Protein AF-A0A947CRI4-F1 (afdb_monomer)

Nearest PDB structures (foldseek):
  4pj6-assembly1_A  TM=7.423E-01  e=8.608E-12  Homo sapiens
  8sw1-assembly1_A  TM=7.534E-01  e=6.026E-11  Homo sapiens
  7p7p-assembly2_B  TM=7.408E-01  e=7.132E-08  Homo sapiens
  4kxb-assembly1_A  TM=7.357E-01  e=2.688E-07  Homo sapiens
  7sh0-assembly2_B  TM=7.178E-01  e=3.335E-05  Homo sapiens

Solvent-accessible surface area (backbone atoms only — not comparable to full-atom values): 20827 Å² total; per-residue (Å²): 90,72,62,42,61,78,76,42,89,82,44,42,33,36,35,50,45,79,48,66,61,81,65,36,18,36,41,39,38,36,55,41,67,60,59,55,51,66,54,80,92,70,92,75,88,68,65,53,42,44,62,37,24,32,28,34,25,42,102,90,44,77,79,43,73,52,73,48,73,30,66,55,60,58,37,75,46,81,42,88,35,58,64,71,25,46,33,60,41,35,82,45,56,50,87,58,32,51,35,68,50,40,55,70,51,46,62,70,87,80,43,52,74,57,29,48,43,44,49,46,53,12,29,49,49,38,40,55,39,51,64,54,50,72,41,31,54,49,49,47,33,53,33,56,68,44,87,50,59,69,43,26,46,57,38,49,54,55,49,51,56,49,51,75,60,38,59,71,71,59,31,53,52,47,40,64,62,44,39,50,66,44,37,54,53,25,63,75,55,58,63,54,69,74,72,89,85,52,61,66,64,39,52,49,46,27,51,42,36,27,43,26,20,62,78,66,58,36,58,74,56,41,56,51,15,42,53,47,27,52,33,38,73,72,73,51,70,73,78,33,70,56,26,43,50,27,14,29,38,43,34,20,39,73,47,54,51,72,61,53,50,50,51,60,56,56,55,54,86,60,78,55,63,68,58,49,50,54,48,50,52,22,63,31,36,31,31,39,38,70,32,37,37,51,52,52,54,49,21,67,73,37,83,75,29,55,79,49,37,54,60,33,45,52,42,19,21,48,32,56,48,7,14,67,26,38,52,53,49,40,62,79,41,58,83,57,49,67,69,56,46,56,69,67,55,41,51,55,34,36,42,70,14,42,73,46,74,68,50,49,59,46,44,51,72,67,52,65,76,77,77,90,63,57,76,61,55,48,53,45,55,37,54,24,50,46,51,34,59,59,70,73,111

Structure (mmCIF, N/CA/C/O backbone):
data_AF-A0A947CRI4-F1
#
_entry.id   AF-A0A947CRI4-F1
#
loop_
_atom_site.group_PDB
_atom_site.id
_atom_site.type_symbol
_atom_site.label_atom_id
_atom_site.label_alt_id
_atom_site.label_comp_id
_atom_site.label_asym_id
_atom_site.label_entity_id
_atom_site.label_seq_id
_atom_site.pdbx_PDB_ins_code
_atom_site.Cartn_x
_atom_site.Cartn_y
_atom_site.Cartn_z
_atom_site.occupancy
_atom_site.B_iso_or_equiv
_atom_site.auth_seq_id
_atom_site.auth_comp_id
_atom_site.auth_asym_id
_atom_site.auth_atom_id
_atom_site.pdbx_PDB_model_num
ATOM 1 N N . THR A 1 1 ? -6.732 14.236 25.607 1.00 59.28 1 THR A N 1
ATOM 2 C CA . THR A 1 1 ? -6.326 15.402 24.788 1.00 59.28 1 THR A CA 1
ATOM 3 C C . THR A 1 1 ? -5.413 14.933 23.663 1.00 59.28 1 THR A C 1
ATOM 5 O O . THR A 1 1 ? -4.901 13.814 23.749 1.00 59.28 1 THR A O 1
ATOM 8 N N . MET A 1 2 ? -5.189 15.756 22.626 1.00 71.88 2 MET A N 1
ATOM 9 C CA . MET A 1 2 ? -4.238 15.458 21.531 1.00 71.88 2 MET A CA 1
ATOM 10 C C . MET A 1 2 ? -2.845 15.042 22.038 1.00 71.88 2 MET A C 1
ATOM 12 O O . MET A 1 2 ? -2.174 14.253 21.384 1.00 71.88 2 MET A O 1
ATOM 16 N N . SER A 1 3 ? -2.461 15.473 23.245 1.00 76.69 3 SER A N 1
ATOM 17 C CA . SER A 1 3 ? -1.213 15.100 23.921 1.00 76.69 3 SER A CA 1
ATOM 18 C C . SER A 1 3 ? -0.974 13.588 23.999 1.00 76.69 3 SER A C 1
ATOM 20 O O . SER A 1 3 ? 0.164 13.144 23.910 1.00 76.69 3 SER A O 1
ATOM 22 N N . SER A 1 4 ? -2.033 12.778 24.135 1.00 81.31 4 SER A N 1
ATOM 23 C CA . SER A 1 4 ? -1.888 11.313 24.176 1.00 81.31 4 SER A CA 1
ATOM 24 C C . SER A 1 4 ? -1.439 10.714 22.835 1.00 81.31 4 SER A C 1
ATOM 26 O O . SER A 1 4 ? -0.818 9.658 22.838 1.00 81.31 4 SER A O 1
ATOM 28 N N . TYR A 1 5 ? -1.696 11.387 21.710 1.00 82.81 5 TYR A N 1
ATOM 29 C CA . TYR A 1 5 ? -1.234 10.967 20.384 1.00 82.81 5 TYR A CA 1
ATOM 30 C C . TYR A 1 5 ? 0.155 11.513 20.050 1.00 82.81 5 TYR A C 1
ATOM 32 O O . TYR A 1 5 ? 0.936 10.820 19.412 1.00 82.81 5 TYR A O 1
ATOM 40 N N . SER A 1 6 ? 0.476 12.738 20.477 1.00 83.50 6 SER A N 1
ATOM 41 C CA . SER A 1 6 ? 1.769 13.359 20.164 1.00 83.50 6 SER A CA 1
ATOM 42 C C . SER A 1 6 ? 2.919 12.840 21.027 1.00 83.50 6 SER A C 1
ATOM 44 O O . SER A 1 6 ? 4.061 12.848 20.585 1.00 83.50 6 SER A O 1
ATOM 46 N N . ASN A 1 7 ? 2.633 12.402 22.258 1.00 86.25 7 ASN A N 1
ATOM 47 C CA . ASN A 1 7 ? 3.670 12.078 23.245 1.00 86.25 7 ASN A CA 1
ATOM 48 C C . ASN A 1 7 ? 3.917 10.569 23.394 1.00 86.25 7 ASN A C 1
ATOM 50 O O . ASN A 1 7 ? 4.693 10.154 24.252 1.00 86.25 7 ASN A O 1
ATOM 54 N N . GLN A 1 8 ? 3.233 9.737 22.607 1.00 87.94 8 GLN A N 1
ATOM 55 C CA . GLN A 1 8 ? 3.342 8.282 22.659 1.00 87.94 8 GLN A CA 1
ATOM 56 C C . GLN A 1 8 ? 3.513 7.742 21.242 1.00 87.94 8 GLN A C 1
ATOM 58 O O . GLN A 1 8 ? 2.808 8.162 20.330 1.00 87.94 8 GLN A O 1
ATOM 63 N N . SER A 1 9 ? 4.422 6.788 21.055 1.00 86.69 9 SER A N 1
ATOM 64 C CA . SER A 1 9 ? 4.590 6.121 19.766 1.00 86.69 9 SER A CA 1
ATOM 65 C C . SER A 1 9 ? 3.500 5.074 19.517 1.00 86.69 9 SER A C 1
ATOM 67 O O . SER A 1 9 ? 3.015 4.414 20.440 1.00 86.69 9 SER A O 1
ATOM 69 N N . GLY A 1 10 ? 3.154 4.881 18.244 1.00 89.06 10 GLY A N 1
ATOM 70 C CA . GLY A 1 10 ? 2.182 3.881 17.801 1.00 89.06 10 GLY A CA 1
ATOM 71 C C . GLY A 1 10 ? 0.734 4.375 17.814 1.00 89.06 10 GLY A C 1
ATOM 72 O O . GLY A 1 10 ? 0.463 5.572 17.847 1.00 89.06 10 GLY A O 1
ATOM 73 N N . PHE A 1 11 ? -0.198 3.426 17.748 1.00 93.19 11 PHE A N 1
ATOM 74 C CA . PHE A 1 11 ? -1.637 3.679 17.675 1.00 93.19 11 PHE A CA 1
ATOM 75 C C . PHE A 1 11 ? -2.428 2.576 18.403 1.00 93.19 11 PHE A C 1
ATOM 77 O O . PHE A 1 11 ? -1.907 1.467 18.596 1.00 93.19 11 PHE A O 1
ATOM 84 N N . PRO A 1 12 ? -3.671 2.857 18.835 1.00 95.94 12 PRO A N 1
ATOM 85 C CA . PRO A 1 12 ? -4.494 1.877 19.524 1.00 95.94 12 PRO A CA 1
ATOM 86 C C . PRO A 1 12 ? -5.146 0.875 18.563 1.00 95.94 12 PRO A C 1
ATOM 88 O O . PRO A 1 12 ? -5.549 1.200 17.444 1.00 95.94 12 PRO A O 1
ATOM 91 N N . VAL A 1 13 ? -5.329 -0.341 19.068 1.00 96.44 13 VAL A N 1
ATOM 92 C CA . VAL A 1 13 ? -6.256 -1.341 18.542 1.00 96.44 13 VAL A CA 1
ATOM 93 C C . VAL A 1 13 ? -7.505 -1.350 19.411 1.00 96.44 13 VAL A C 1
ATOM 95 O O . VAL A 1 13 ? -7.404 -1.512 20.629 1.00 96.44 13 VAL A O 1
ATOM 98 N N . LEU A 1 14 ? -8.669 -1.192 18.789 1.00 97.62 14 LEU A N 1
ATOM 99 C CA . LEU A 1 14 ? -9.977 -1.158 19.427 1.00 97.62 14 LEU A CA 1
ATOM 100 C C . LEU A 1 14 ? -10.712 -2.484 19.237 1.00 97.62 14 LEU A C 1
ATOM 102 O O . LEU A 1 14 ? -10.785 -3.033 18.140 1.00 97.62 14 LEU A O 1
ATOM 106 N N . ARG A 1 15 ? -11.345 -2.960 20.303 1.00 97.25 15 ARG A N 1
ATOM 107 C CA . ARG A 1 15 ? -12.289 -4.079 20.266 1.00 97.25 15 ARG A CA 1
ATOM 108 C C . ARG A 1 15 ? -13.621 -3.599 20.814 1.00 97.25 15 ARG A C 1
ATOM 110 O O . ARG A 1 15 ? -13.637 -3.034 21.901 1.00 97.25 15 ARG A O 1
ATOM 117 N N . ALA A 1 16 ? -14.714 -3.854 20.101 1.00 96.88 16 ALA A N 1
ATOM 118 C CA . ALA A 1 16 ? -16.069 -3.707 20.625 1.00 96.88 16 ALA A CA 1
ATOM 119 C C . ALA A 1 16 ? -16.673 -5.088 20.888 1.00 96.88 16 ALA A C 1
ATOM 121 O O . ALA A 1 16 ? -16.484 -6.007 20.095 1.00 96.88 16 ALA A O 1
ATOM 122 N N . GLN A 1 17 ? -17.388 -5.230 21.999 1.00 95.81 17 GLN A N 1
ATOM 123 C CA . GLN A 1 17 ? -18.115 -6.445 22.361 1.00 95.81 17 GLN A CA 1
ATOM 124 C C . GLN A 1 17 ? -19.516 -6.082 22.831 1.00 95.81 17 GLN A C 1
ATOM 126 O O . GLN A 1 17 ? -19.684 -5.111 23.566 1.00 95.81 17 GLN A O 1
ATOM 131 N N . VAL A 1 18 ? -20.506 -6.885 22.446 1.00 94.31 18 VAL A N 1
ATOM 132 C CA . VAL A 1 18 ? -21.896 -6.723 22.882 1.00 94.31 18 VAL A CA 1
ATOM 133 C C . VAL A 1 18 ? -22.216 -7.749 23.959 1.00 94.31 18 VAL A C 1
ATOM 135 O O . VAL A 1 18 ? -21.915 -8.933 23.819 1.00 94.31 18 VAL A O 1
ATOM 138 N N . ARG A 1 19 ? -22.880 -7.308 25.026 1.00 95.06 19 ARG A N 1
ATOM 139 C CA . ARG A 1 19 ? -23.563 -8.180 25.986 1.00 95.06 19 ARG A CA 1
ATOM 140 C C . ARG A 1 19 ? -25.029 -7.796 26.044 1.00 95.06 19 ARG A C 1
ATOM 142 O O . ARG A 1 19 ? -25.341 -6.624 26.220 1.00 95.06 19 ARG A O 1
ATOM 149 N N . CYS A 1 20 ? -25.920 -8.773 25.925 1.00 93.69 20 CYS A N 1
ATOM 150 C CA . CYS A 1 20 ? -27.358 -8.528 25.927 1.00 93.69 20 CYS A CA 1
ATOM 151 C C . CYS A 1 20 ? -28.040 -9.183 27.123 1.00 93.69 20 CYS A C 1
ATOM 153 O O . CYS A 1 20 ? -27.742 -10.323 27.477 1.00 93.69 20 CYS A O 1
ATOM 155 N N . GLN A 1 21 ? -28.987 -8.462 27.715 1.00 92.12 21 GLN A N 1
ATOM 156 C CA . GLN A 1 21 ? -29.910 -8.960 28.730 1.00 92.12 21 GLN A CA 1
ATOM 157 C C . GLN A 1 21 ? -31.331 -8.583 28.300 1.00 92.12 21 GLN A C 1
ATOM 159 O O . GLN A 1 21 ? -31.760 -7.435 28.430 1.00 92.12 21 GLN A O 1
ATOM 164 N N . GLY A 1 22 ? -32.054 -9.542 27.717 1.00 88.06 22 GLY A N 1
ATOM 165 C CA . GLY A 1 22 ? -33.332 -9.266 27.056 1.00 88.06 22 GLY A CA 1
ATOM 166 C C . GLY A 1 22 ? -33.159 -8.277 25.897 1.00 88.06 22 GLY A C 1
ATOM 167 O O . GLY A 1 22 ? -32.285 -8.455 25.054 1.00 88.06 22 GLY A O 1
ATOM 168 N N . ASN A 1 23 ? -33.968 -7.212 25.872 1.00 86.25 23 ASN A N 1
ATOM 169 C CA . ASN A 1 23 ? -33.924 -6.173 24.832 1.00 86.25 23 ASN A CA 1
ATOM 170 C C . ASN A 1 23 ? -32.996 -4.985 25.173 1.00 86.25 23 ASN A C 1
ATOM 172 O O . ASN A 1 23 ? -33.175 -3.882 24.656 1.00 86.25 23 ASN A O 1
ATOM 176 N N . ARG A 1 24 ? -32.048 -5.175 26.097 1.00 90.44 24 ARG A N 1
ATOM 177 C CA . ARG A 1 24 ? -31.042 -4.171 26.467 1.00 90.44 24 ARG A CA 1
ATOM 178 C C . ARG A 1 24 ? -29.655 -4.712 26.168 1.00 90.44 24 ARG A C 1
ATOM 180 O O . ARG A 1 24 ? -29.303 -5.798 26.631 1.00 90.44 24 ARG A O 1
ATOM 187 N N . GLY A 1 25 ? -28.884 -3.941 25.416 1.00 93.44 25 GLY A N 1
ATOM 188 C CA . GLY A 1 25 ? -27.506 -4.237 25.072 1.00 93.44 25 GLY A CA 1
ATOM 189 C C . GLY A 1 25 ? -26.557 -3.327 25.836 1.00 93.44 25 GLY A C 1
ATOM 190 O O . GLY A 1 25 ? -26.863 -2.173 26.136 1.00 93.44 25 GLY A O 1
ATOM 191 N N . GLN A 1 26 ? -25.375 -3.840 26.130 1.00 96.38 26 GLN A N 1
ATOM 192 C CA . GLN A 1 26 ? -24.231 -3.059 26.561 1.00 96.38 26 GLN A CA 1
ATOM 193 C C . GLN A 1 26 ? -23.097 -3.330 25.585 1.00 96.38 26 GLN A C 1
ATOM 195 O O . GLN A 1 26 ? -22.687 -4.479 25.411 1.00 96.38 26 GLN A O 1
ATOM 200 N N . ILE A 1 27 ? -22.600 -2.274 24.951 1.00 96.88 27 ILE A N 1
ATOM 201 C CA . ILE A 1 27 ? -21.396 -2.343 24.134 1.00 96.88 27 ILE A CA 1
ATOM 202 C C . ILE A 1 27 ? -20.228 -1.921 25.016 1.00 96.88 27 ILE A C 1
ATOM 204 O O . ILE A 1 27 ? -20.222 -0.811 25.546 1.00 96.88 27 ILE A O 1
ATOM 208 N N . THR A 1 28 ? -19.233 -2.788 25.161 1.00 98.00 28 THR A N 1
ATOM 209 C CA . THR A 1 28 ? -17.956 -2.459 25.796 1.00 98.00 28 THR A CA 1
ATOM 210 C C . THR A 1 28 ? -16.899 -2.303 24.717 1.00 98.00 28 THR A C 1
ATOM 212 O O . THR A 1 28 ? -16.651 -3.227 23.943 1.00 98.00 28 THR A O 1
ATOM 215 N N . VAL A 1 29 ? -16.264 -1.135 24.679 1.00 97.94 29 VAL A N 1
ATOM 216 C CA . VAL A 1 29 ? -15.092 -0.865 23.851 1.00 97.94 29 VAL A CA 1
ATOM 217 C C . VAL A 1 29 ? -13.851 -0.970 24.721 1.00 97.94 29 VAL A C 1
ATOM 219 O O . VAL A 1 29 ? -13.801 -0.380 25.798 1.00 97.94 29 VAL A O 1
ATOM 222 N N . SER A 1 30 ? -12.834 -1.681 24.248 1.00 97.69 30 SER A N 1
ATOM 223 C CA . SER A 1 30 ? -11.520 -1.755 24.885 1.00 97.69 30 SER A CA 1
ATOM 224 C C . SER A 1 30 ? -10.406 -1.355 23.929 1.00 97.69 30 SER A C 1
ATOM 226 O O . SER A 1 30 ? -10.524 -1.603 22.729 1.00 97.69 30 SER A O 1
ATOM 228 N N . GLN A 1 31 ? -9.312 -0.814 24.464 1.00 96.81 31 GLN A N 1
ATOM 229 C CA . GLN A 1 31 ? -8.102 -0.497 23.707 1.00 96.81 31 GLN A CA 1
ATOM 230 C C . GLN A 1 31 ? -6.871 -1.255 24.204 1.00 96.81 31 GLN A C 1
ATOM 232 O O . GLN A 1 31 ? -6.727 -1.566 25.389 1.00 96.81 31 GLN A O 1
ATOM 237 N N . ARG A 1 32 ? -5.935 -1.471 23.284 1.00 95.31 32 ARG A N 1
ATOM 238 C CA . ARG A 1 32 ? -4.556 -1.884 23.566 1.00 95.31 32 ARG A CA 1
ATOM 239 C C . ARG A 1 32 ? -3.607 -1.247 22.544 1.00 95.31 32 ARG A C 1
ATOM 241 O O . ARG A 1 32 ? -4.059 -0.915 21.453 1.00 95.31 32 ARG A O 1
ATOM 248 N N . PRO A 1 33 ? -2.304 -1.124 22.824 1.00 94.25 33 PRO A N 1
ATOM 249 C CA . PRO A 1 33 ? -1.334 -0.736 21.805 1.00 94.25 33 PRO A CA 1
ATOM 250 C C . PRO A 1 33 ? -1.254 -1.780 20.683 1.00 94.25 33 PRO A C 1
ATOM 252 O O . PRO A 1 33 ? -1.255 -2.992 20.942 1.00 94.25 33 PRO A O 1
ATOM 255 N N . TYR A 1 34 ? -1.174 -1.304 19.441 1.00 92.44 34 TYR A N 1
ATOM 256 C CA . TYR A 1 34 ? -0.809 -2.118 18.284 1.00 92.44 34 TYR A CA 1
ATOM 257 C C . TYR A 1 34 ? 0.637 -2.610 18.409 1.00 92.44 34 TYR A C 1
ATOM 259 O O . TYR A 1 34 ? 1.509 -1.889 18.908 1.00 92.44 34 TYR A O 1
ATOM 267 N N . ARG A 1 35 ? 0.904 -3.847 17.976 1.00 89.19 35 ARG A N 1
ATOM 268 C CA . ARG A 1 35 ? 2.244 -4.439 18.031 1.00 89.19 35 A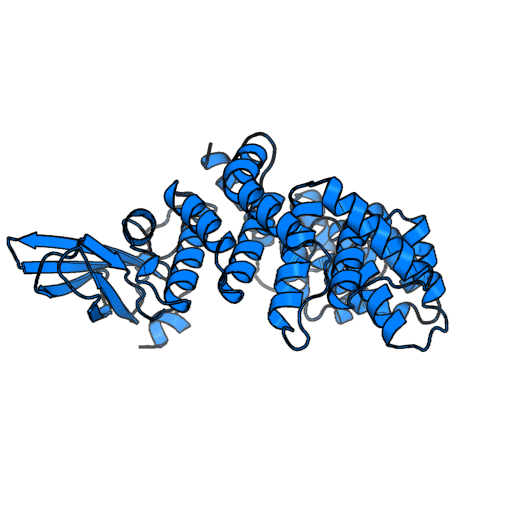RG A CA 1
ATOM 269 C C . ARG A 1 35 ? 2.541 -5.310 16.818 1.00 89.19 35 ARG A C 1
ATOM 271 O O . ARG A 1 35 ? 2.030 -6.422 16.723 1.00 89.19 35 ARG A O 1
ATOM 278 N N . TRP A 1 36 ? 3.479 -4.878 15.976 1.00 86.00 36 TRP A N 1
ATOM 279 C CA . TRP A 1 36 ? 4.051 -5.741 14.939 1.00 86.00 36 TRP A CA 1
ATOM 280 C C . TRP A 1 36 ? 4.545 -7.066 15.536 1.00 86.00 36 TRP A C 1
ATOM 282 O O . TRP A 1 36 ? 5.226 -7.065 16.565 1.00 86.00 36 TRP A O 1
ATOM 292 N N . ALA A 1 37 ? 4.294 -8.197 14.867 1.00 83.06 37 ALA A N 1
ATOM 293 C CA . ALA A 1 37 ? 4.656 -9.518 15.415 1.00 83.06 37 ALA A CA 1
ATOM 294 C C . ALA A 1 37 ? 6.166 -9.741 15.603 1.00 83.06 37 ALA A C 1
ATOM 296 O O . ALA A 1 37 ? 6.596 -10.710 16.231 1.00 83.06 37 ALA A O 1
ATOM 297 N N . VAL A 1 38 ? 6.965 -8.872 14.990 1.00 76.62 38 VAL A N 1
ATOM 298 C CA . VAL A 1 38 ? 8.429 -8.886 14.980 1.00 76.62 38 VAL A CA 1
ATOM 299 C C . VAL A 1 38 ? 8.998 -8.276 16.260 1.00 76.62 38 VAL A C 1
ATOM 301 O O . VAL A 1 38 ? 10.165 -8.487 16.583 1.00 76.62 38 VAL A O 1
ATOM 304 N N . MET A 1 39 ? 8.178 -7.509 16.983 1.00 78.19 39 MET A N 1
ATOM 305 C CA . MET A 1 39 ? 8.553 -6.902 18.248 1.00 78.19 39 MET A CA 1
ATOM 306 C C . MET A 1 39 ? 8.386 -7.906 19.394 1.00 78.19 39 MET A C 1
ATOM 308 O O . MET A 1 39 ? 7.436 -8.693 19.397 1.00 78.19 39 MET A O 1
ATOM 312 N N . PRO A 1 40 ? 9.276 -7.875 20.401 1.00 76.56 40 PRO A N 1
ATOM 313 C CA . PRO A 1 40 ? 9.116 -8.696 21.591 1.00 76.56 40 PRO A CA 1
ATOM 314 C C . PRO A 1 40 ? 7.817 -8.336 22.317 1.00 76.56 40 PRO A C 1
ATOM 316 O O . PRO A 1 40 ? 7.443 -7.162 22.410 1.00 76.56 40 PRO A O 1
ATOM 319 N N . ALA A 1 41 ? 7.156 -9.351 22.874 1.00 74.75 41 ALA A N 1
ATOM 320 C CA . ALA A 1 41 ? 6.035 -9.138 23.773 1.00 74.75 41 ALA A CA 1
ATOM 321 C C . ALA A 1 41 ? 6.521 -8.321 24.977 1.00 74.75 41 ALA A C 1
ATOM 323 O O . ALA A 1 41 ? 7.461 -8.706 25.671 1.00 74.75 41 ALA A O 1
ATOM 324 N N . ARG A 1 42 ? 5.902 -7.163 25.190 1.00 76.25 42 ARG A N 1
ATOM 325 C CA . ARG A 1 42 ? 6.136 -6.309 26.352 1.00 76.25 42 ARG A CA 1
ATOM 326 C C . ARG A 1 42 ? 4.790 -5.872 26.892 1.00 76.25 42 ARG A C 1
ATOM 328 O O . ARG A 1 42 ? 3.892 -5.529 26.114 1.00 76.25 42 ARG A O 1
ATOM 335 N N . GLU A 1 43 ? 4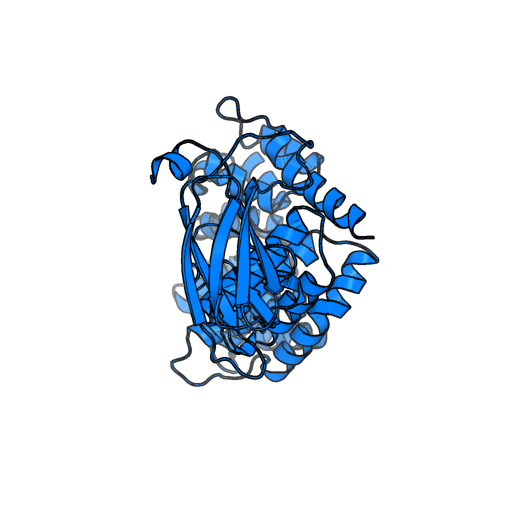.654 -5.859 28.205 1.00 76.94 43 GLU A N 1
ATOM 336 C CA . GLU A 1 43 ? 3.553 -5.141 28.834 1.00 76.94 43 GLU A CA 1
ATOM 337 C C . GLU A 1 43 ? 3.697 -3.647 28.526 1.00 76.94 43 GLU A C 1
ATOM 339 O O . GLU A 1 43 ? 4.800 -3.131 28.327 1.00 76.94 43 GLU A O 1
ATOM 344 N N . SER A 1 44 ? 2.569 -2.969 28.347 1.00 83.00 44 SER A N 1
ATOM 345 C CA . SER A 1 44 ? 2.553 -1.532 28.101 1.00 83.00 44 SER A CA 1
ATOM 346 C C . SER A 1 44 ? 1.335 -0.907 28.747 1.00 83.00 44 SER A C 1
ATOM 348 O O . SER A 1 44 ? 0.201 -1.381 28.606 1.00 83.00 44 SER A O 1
ATOM 350 N N . GLU A 1 45 ? 1.609 0.197 29.427 1.00 87.12 45 GLU A N 1
ATOM 351 C CA . GLU A 1 45 ? 0.621 1.098 30.004 1.00 87.12 45 GLU A CA 1
ATOM 352 C C . GLU A 1 45 ? 0.167 2.179 29.016 1.00 87.12 45 GLU A C 1
ATOM 354 O O . GLU A 1 45 ? -0.611 3.057 29.385 1.00 87.12 45 GLU A O 1
ATOM 359 N N . GLN A 1 46 ? 0.618 2.115 27.754 1.00 91.50 46 GLN A N 1
ATOM 360 C CA . GLN A 1 46 ? 0.167 3.036 26.715 1.00 91.50 46 GLN A CA 1
ATOM 361 C C . GLN A 1 46 ? -1.346 2.947 26.559 1.00 91.50 46 GLN A C 1
ATOM 363 O O . GLN A 1 46 ? -1.920 1.884 26.297 1.00 91.50 46 GLN A O 1
ATOM 368 N N . ARG A 1 47 ? -1.969 4.109 26.705 1.00 93.44 47 ARG A N 1
ATOM 369 C CA . ARG A 1 47 ? -3.396 4.324 26.530 1.00 93.44 47 ARG A CA 1
ATOM 370 C C . ARG A 1 47 ? -3.588 5.639 25.805 1.00 93.44 47 ARG A C 1
ATOM 372 O O . ARG A 1 47 ? -2.941 6.639 26.121 1.00 93.44 47 ARG A O 1
ATOM 379 N N . TRP A 1 48 ? -4.466 5.623 24.819 1.00 94.75 48 TRP A N 1
ATOM 380 C CA . TRP A 1 48 ? -4.843 6.809 24.080 1.00 94.75 48 TRP A CA 1
ATOM 381 C C . TRP A 1 48 ? -6.126 7.351 24.656 1.00 94.75 48 TRP A C 1
ATOM 383 O O . TRP A 1 48 ? -6.980 6.626 25.159 1.00 94.75 48 TRP A O 1
ATOM 393 N N . THR A 1 49 ? -6.232 8.662 24.602 1.00 94.44 49 THR A N 1
ATOM 394 C CA . THR A 1 49 ? -7.374 9.388 25.109 1.00 94.44 49 THR A CA 1
ATOM 395 C C . THR A 1 49 ? -8.060 9.845 23.804 1.00 94.44 49 THR A C 1
ATOM 397 O O . THR A 1 49 ? -7.591 10.808 23.188 1.00 94.44 49 THR A O 1
ATOM 400 N N . LEU A 1 50 ? -9.131 9.161 23.362 1.00 93.69 50 LEU A N 1
ATOM 401 C CA . LEU A 1 50 ? -9.776 9.398 22.058 1.00 93.69 50 LEU A CA 1
ATOM 402 C C . LEU A 1 50 ? -11.319 9.341 22.065 1.00 93.69 50 LEU A C 1
ATOM 404 O O . LEU A 1 50 ? -11.898 8.590 22.852 1.00 93.69 50 LEU A O 1
ATOM 408 N N . PRO A 1 51 ? -11.997 10.082 21.164 1.00 94.62 51 PRO A N 1
ATOM 409 C CA . PRO A 1 51 ? -13.401 9.829 20.865 1.00 94.62 51 PRO A CA 1
ATOM 410 C C . PRO A 1 51 ? -13.532 8.517 20.080 1.00 94.62 51 PRO A C 1
ATOM 412 O O . PRO A 1 51 ? -12.837 8.305 19.086 1.00 94.62 51 PRO A O 1
ATOM 415 N N . VAL A 1 52 ? -14.428 7.639 20.521 1.00 95.88 52 VAL A N 1
ATOM 416 C CA . VAL A 1 52 ? -14.760 6.395 19.822 1.00 95.88 52 VAL A CA 1
ATOM 417 C C . VAL A 1 52 ? -16.234 6.406 19.475 1.00 95.88 52 VAL A C 1
ATOM 419 O O . VAL A 1 52 ? -17.070 6.500 20.371 1.00 95.88 52 VAL A O 1
ATOM 422 N N . CYS A 1 53 ? -16.546 6.264 18.192 1.00 97.38 53 CYS A N 1
ATOM 423 C CA . CYS A 1 53 ? -17.904 6.058 17.718 1.00 97.38 53 CYS A CA 1
ATOM 424 C C . CYS A 1 53 ? -18.075 4.607 17.270 1.00 97.38 53 CYS A C 1
ATOM 426 O O . CYS A 1 53 ? -17.302 4.102 16.458 1.00 97.38 53 CYS A O 1
ATOM 428 N N . VAL A 1 54 ? -19.088 3.929 17.804 1.00 97.00 54 VAL A N 1
ATOM 429 C CA . VAL A 1 54 ? -19.417 2.545 17.470 1.00 97.00 54 VAL A CA 1
ATOM 430 C C . VAL A 1 54 ? -20.645 2.534 16.575 1.00 97.00 54 VAL A C 1
ATOM 432 O O . VAL A 1 54 ? -21.696 3.024 16.981 1.00 97.00 54 VAL A O 1
ATOM 435 N N . ALA A 1 55 ? -20.517 1.962 15.380 1.00 96.25 55 ALA A N 1
ATOM 436 C CA . ALA A 1 55 ? -21.643 1.648 14.511 1.00 96.25 55 ALA A CA 1
ATOM 437 C C . ALA A 1 55 ? -22.158 0.255 14.870 1.00 96.25 55 ALA A C 1
ATOM 439 O O . ALA A 1 55 ? -21.361 -0.635 15.174 1.00 96.25 55 ALA A O 1
ATOM 440 N N . PHE A 1 56 ? -23.471 0.064 14.874 1.00 94.81 56 PHE A N 1
ATOM 441 C CA . PHE A 1 56 ? -24.081 -1.212 15.228 1.00 94.81 56 PHE A CA 1
ATOM 442 C C . PHE A 1 56 ? -25.470 -1.372 14.613 1.00 94.81 56 PHE A C 1
ATOM 444 O O . PHE A 1 56 ? -26.172 -0.388 14.378 1.00 94.81 56 PHE A O 1
ATOM 451 N N . GLY A 1 57 ? -25.879 -2.619 14.384 1.00 91.25 57 GLY A N 1
ATOM 452 C CA . GLY A 1 57 ? -27.132 -2.947 13.698 1.00 91.25 57 GLY A CA 1
ATOM 453 C C . GLY A 1 57 ? -27.532 -4.417 13.852 1.00 91.25 57 GLY A C 1
ATOM 454 O O . GLY A 1 57 ? -26.903 -5.181 14.596 1.00 91.25 57 GLY A O 1
ATOM 455 N N . GLY A 1 58 ? -28.623 -4.816 13.193 1.00 82.25 58 GLY A N 1
ATOM 456 C CA . GLY A 1 58 ? -29.127 -6.195 13.181 1.00 82.25 58 GLY A CA 1
ATOM 457 C C . GLY A 1 58 ? -30.561 -6.319 12.647 1.00 82.25 58 GLY A C 1
ATOM 458 O O . GLY A 1 58 ? -31.229 -5.318 12.435 1.00 82.25 58 GLY A O 1
ATOM 459 N N . GLU A 1 59 ? -31.060 -7.554 12.493 1.00 61.59 59 GLU A N 1
ATOM 460 C CA . GLU A 1 59 ? -32.291 -7.938 11.750 1.00 61.59 59 GLU A CA 1
ATOM 461 C C . GLU A 1 59 ? -33.570 -7.104 11.975 1.00 61.59 59 GLU A C 1
ATOM 463 O O . GLU A 1 59 ? -34.489 -7.175 11.164 1.00 61.59 59 GLU A O 1
ATOM 468 N N . ARG A 1 60 ? -33.687 -6.358 13.077 1.00 63.72 60 ARG A N 1
ATOM 469 C CA . ARG A 1 60 ? -34.868 -5.536 13.402 1.00 63.72 60 ARG A CA 1
ATOM 470 C C . ARG A 1 60 ? -34.515 -4.117 13.844 1.00 63.72 60 ARG A C 1
ATOM 472 O O . ARG A 1 60 ? -35.336 -3.441 14.459 1.00 63.72 60 ARG A O 1
ATOM 479 N N . SER A 1 61 ? -33.280 -3.683 13.640 1.00 62.91 61 SER A N 1
ATOM 480 C CA . SER A 1 61 ? -32.803 -2.384 14.098 1.00 62.91 61 SER A CA 1
ATOM 481 C C . SER A 1 61 ? -32.029 -1.721 12.980 1.00 62.91 61 SER A C 1
ATOM 483 O O . SER A 1 61 ? -31.026 -2.258 12.524 1.00 62.91 61 SER A O 1
ATOM 485 N N . GLU A 1 62 ? -32.500 -0.543 12.576 1.00 82.88 62 GLU A N 1
ATOM 486 C CA . GLU A 1 62 ? -31.738 0.354 11.716 1.00 82.88 62 GLU A CA 1
ATOM 487 C C . GLU A 1 62 ? -30.332 0.542 12.284 1.00 82.88 62 GLU A C 1
ATOM 489 O O . GLU A 1 62 ? -30.144 0.610 13.506 1.00 82.88 62 GLU A O 1
ATOM 494 N N . ARG A 1 63 ? -29.358 0.638 11.382 1.00 92.06 63 ARG A N 1
ATOM 495 C CA . ARG A 1 63 ? -27.981 0.987 11.704 1.00 92.06 63 ARG A CA 1
ATOM 496 C C . ARG A 1 63 ? -27.949 2.249 12.570 1.00 92.06 63 ARG A C 1
ATOM 498 O O . ARG A 1 63 ? -28.436 3.306 12.171 1.00 92.06 63 ARG A O 1
ATOM 505 N N . ARG A 1 64 ? -27.313 2.159 13.735 1.00 94.00 64 ARG A N 1
ATOM 506 C CA . ARG A 1 64 ? -27.124 3.264 14.682 1.00 94.00 64 ARG A CA 1
ATOM 507 C C . ARG A 1 64 ? -25.648 3.506 14.934 1.00 94.00 64 ARG A C 1
ATOM 509 O O . ARG A 1 64 ? -24.812 2.637 14.692 1.00 94.00 64 ARG A O 1
ATOM 516 N N . THR A 1 65 ? -25.349 4.696 15.433 1.00 96.00 65 THR A N 1
ATOM 517 C CA . THR A 1 65 ? -24.010 5.077 15.868 1.00 96.00 65 THR A CA 1
ATOM 518 C C . THR A 1 65 ? -24.112 5.709 17.245 1.00 96.00 65 THR A C 1
ATOM 520 O O . THR A 1 65 ? -24.921 6.610 17.436 1.00 96.00 65 THR A O 1
ATOM 523 N N . GLU A 1 66 ? -23.268 5.278 18.175 1.00 96.12 66 GLU A N 1
ATOM 524 C CA . GLU A 1 66 ? -23.131 5.895 19.496 1.00 96.12 66 GLU A CA 1
ATOM 525 C C . GLU A 1 66 ? -21.667 6.219 19.760 1.00 96.12 66 GLU A C 1
ATOM 527 O O . GLU A 1 66 ? -20.779 5.421 19.450 1.00 96.12 66 GLU A O 1
ATOM 532 N N . CYS A 1 67 ? -21.404 7.394 20.326 1.00 96.81 67 CYS A N 1
ATOM 533 C CA . CYS A 1 67 ? -20.047 7.859 20.585 1.00 96.81 67 CYS A CA 1
ATOM 534 C C . CYS A 1 67 ? -19.785 7.982 22.084 1.00 96.81 67 CYS A C 1
ATOM 536 O O . CYS A 1 67 ? -20.629 8.428 22.856 1.00 96.81 67 CYS A O 1
ATOM 538 N N . THR A 1 68 ? -18.579 7.617 22.497 1.00 95.38 68 THR A N 1
ATOM 539 C CA . THR A 1 68 ? -18.108 7.779 23.868 1.00 95.38 68 THR A CA 1
ATOM 540 C C . THR A 1 68 ? -16.654 8.218 23.888 1.00 95.38 68 THR A C 1
ATOM 542 O O . THR A 1 68 ? -15.933 8.147 22.891 1.00 95.38 68 THR A O 1
ATOM 545 N N . TRP A 1 69 ? -16.220 8.683 25.047 1.00 94.75 69 TRP A N 1
ATOM 546 C CA . TRP A 1 69 ? -14.851 9.089 25.281 1.00 94.75 69 TRP A CA 1
ATOM 547 C C . TRP A 1 69 ? -14.085 7.915 25.900 1.00 94.75 69 TRP A C 1
ATOM 549 O O . TRP A 1 69 ? -14.406 7.478 27.003 1.00 94.75 69 TRP A O 1
ATOM 559 N N . LEU A 1 70 ? -13.068 7.394 25.209 1.00 96.00 70 LEU A N 1
ATOM 560 C CA . LEU A 1 70 ? -12.226 6.309 25.714 1.00 96.00 70 LEU A CA 1
ATOM 561 C C . LEU A 1 70 ? -10.931 6.891 26.297 1.00 96.00 70 LEU A C 1
ATOM 563 O O . LEU A 1 70 ? -9.970 7.145 25.573 1.00 96.00 70 LEU A O 1
ATOM 567 N N . SER A 1 71 ? -10.928 7.155 27.606 1.00 92.94 71 SER A N 1
ATOM 568 C CA . SER A 1 71 ? -9.754 7.640 28.358 1.00 92.94 71 SER A CA 1
ATOM 569 C C . SER A 1 71 ? -9.012 6.530 29.092 1.00 92.94 71 SER A C 1
ATOM 571 O O . SER A 1 71 ? -7.799 6.614 29.274 1.00 92.94 71 SER A O 1
ATOM 573 N N . GLU A 1 72 ? -9.745 5.486 29.470 1.00 94.81 72 GLU A N 1
ATOM 574 C CA . GLU A 1 72 ? -9.233 4.294 30.135 1.00 94.81 72 GLU A CA 1
ATOM 575 C C . GLU A 1 72 ? -9.067 3.133 29.147 1.00 94.81 72 GLU A C 1
ATOM 577 O O . GLU A 1 72 ? -9.366 3.240 27.954 1.00 94.81 72 GLU A O 1
ATOM 582 N N . ARG A 1 73 ? -8.611 1.977 29.646 1.00 95.75 73 ARG A N 1
ATOM 583 C CA . ARG A 1 73 ? -8.520 0.748 28.838 1.00 95.75 73 ARG A CA 1
ATOM 584 C C . ARG A 1 73 ? -9.873 0.297 28.292 1.00 95.75 73 ARG A C 1
ATOM 586 O O . ARG A 1 73 ? -9.899 -0.365 27.258 1.00 95.75 73 ARG A O 1
ATOM 593 N N . THR A 1 74 ? -10.971 0.643 28.963 1.00 97.56 74 THR A N 1
ATOM 594 C CA . THR A 1 74 ? -12.329 0.265 28.567 1.00 97.56 74 THR A CA 1
ATOM 595 C C . THR A 1 74 ? -13.322 1.401 28.781 1.00 97.56 74 THR A C 1
ATOM 597 O O . THR A 1 74 ? -13.222 2.123 29.769 1.00 97.56 74 THR A O 1
ATOM 600 N N . ALA A 1 75 ? -14.330 1.487 27.919 1.00 97.44 75 ALA A N 1
ATOM 601 C CA . ALA A 1 75 ? -15.539 2.286 28.105 1.00 97.44 75 ALA A CA 1
ATOM 602 C C . ALA A 1 75 ? -16.760 1.435 27.739 1.00 97.44 75 ALA A C 1
ATOM 604 O O . ALA A 1 75 ? -16.656 0.514 26.929 1.00 97.44 75 ALA A O 1
ATOM 605 N N . SER A 1 76 ? -17.916 1.716 28.337 1.00 96.81 76 SER A N 1
ATOM 606 C CA . SER A 1 76 ? -19.162 1.013 28.016 1.00 96.81 76 SER A CA 1
ATOM 607 C C . SER A 1 76 ? -20.279 1.996 27.698 1.00 96.81 76 SER A C 1
ATOM 609 O O . SER A 1 76 ? -20.359 3.063 28.300 1.00 96.81 76 SER A O 1
ATOM 611 N N . MET A 1 77 ? -21.152 1.610 26.774 1.00 96.25 77 MET A N 1
ATOM 612 C CA . MET A 1 77 ? -22.350 2.352 26.387 1.00 96.25 77 MET A CA 1
ATOM 613 C C . MET A 1 77 ? -23.562 1.421 26.441 1.00 96.25 77 MET A C 1
ATOM 615 O O . MET A 1 77 ? -23.502 0.273 25.993 1.00 96.25 77 MET A O 1
ATOM 619 N N . ALA A 1 78 ? -24.650 1.900 27.037 1.00 95.50 78 ALA A N 1
ATOM 620 C CA . ALA A 1 78 ? -25.924 1.197 27.011 1.00 95.50 78 ALA A CA 1
ATOM 621 C C . ALA A 1 78 ? -26.621 1.491 25.681 1.00 95.50 78 ALA A C 1
ATOM 623 O O . ALA A 1 78 ? -26.673 2.641 25.255 1.00 95.50 78 ALA A O 1
ATOM 624 N N . VAL A 1 79 ? -27.170 0.460 25.045 1.00 93.38 79 VAL A N 1
ATOM 625 C CA . VAL A 1 79 ? -27.894 0.581 23.779 1.00 93.38 79 VAL A CA 1
ATOM 626 C C . VAL A 1 79 ? -29.252 -0.101 23.879 1.00 93.38 79 VAL A C 1
ATOM 628 O O . VAL A 1 79 ? -29.431 -1.109 24.570 1.00 93.38 79 VAL A O 1
ATOM 631 N N . ALA A 1 80 ? -30.236 0.468 23.188 1.00 90.06 80 ALA A N 1
ATOM 632 C CA . ALA A 1 80 ? -31.536 -0.166 23.034 1.00 90.06 80 ALA A CA 1
ATOM 633 C C . ALA A 1 80 ? -31.430 -1.337 22.047 1.00 90.06 80 ALA A C 1
ATOM 635 O O . ALA A 1 80 ? -30.868 -1.184 20.963 1.00 90.06 80 ALA A O 1
ATOM 636 N N . GLY A 1 81 ? -32.017 -2.478 22.404 1.00 89.44 81 GLY A N 1
ATOM 637 C CA . GLY A 1 81 ? -31.939 -3.701 21.613 1.00 89.44 81 GLY A CA 1
ATOM 638 C C . GLY A 1 81 ? -30.661 -4.501 21.854 1.00 89.44 81 GLY A C 1
ATOM 639 O O . GLY A 1 81 ? -29.831 -4.158 22.694 1.00 89.44 81 GLY A O 1
ATOM 640 N N . CYS A 1 82 ? -30.524 -5.597 21.112 1.00 91.19 82 CYS A N 1
ATOM 641 C CA . CYS A 1 82 ? -29.338 -6.445 21.110 1.00 91.19 82 CYS A CA 1
ATOM 642 C C . CYS A 1 82 ? -28.719 -6.430 19.706 1.00 91.19 82 CYS A C 1
ATOM 644 O O . CYS A 1 82 ? -29.215 -7.141 18.827 1.00 91.19 82 CYS A O 1
ATOM 646 N N . PRO A 1 83 ? -27.696 -5.593 19.460 1.00 92.19 83 PRO A N 1
ATOM 647 C CA . PRO A 1 83 ? -27.051 -5.541 18.155 1.00 92.19 83 PRO A CA 1
ATOM 648 C C . PRO A 1 83 ? -26.455 -6.897 17.766 1.00 92.19 83 PRO A C 1
ATOM 650 O O . PRO A 1 83 ? -25.856 -7.574 18.602 1.00 92.19 83 PRO A O 1
ATOM 653 N N . ARG A 1 84 ? -26.600 -7.278 16.493 1.00 91.00 84 ARG A N 1
ATOM 654 C CA . ARG A 1 84 ? -25.981 -8.492 15.932 1.00 91.00 84 ARG A CA 1
ATOM 655 C C . ARG A 1 84 ? -24.535 -8.256 15.518 1.00 91.00 84 ARG A C 1
ATOM 657 O O . ARG A 1 84 ? -23.750 -9.197 15.520 1.00 91.00 84 ARG A O 1
ATOM 664 N N . TRP A 1 85 ? -24.198 -7.015 15.181 1.00 92.81 85 TRP A N 1
ATOM 665 C CA . TRP A 1 85 ? -22.857 -6.611 14.792 1.00 92.81 85 TRP A CA 1
ATOM 666 C C . TRP A 1 85 ? -22.491 -5.267 15.430 1.00 92.81 85 TRP A C 1
ATOM 668 O O . TRP A 1 85 ? -23.362 -4.452 15.747 1.00 92.81 85 TRP A O 1
ATOM 678 N N . VAL A 1 86 ? -21.188 -5.048 15.623 1.00 95.38 86 VAL A N 1
ATOM 679 C CA . VAL A 1 86 ? -20.611 -3.786 16.107 1.00 95.38 86 VAL A CA 1
ATOM 680 C C . VAL A 1 86 ? -19.309 -3.476 15.377 1.00 95.38 86 VAL A C 1
ATOM 682 O O . VAL A 1 86 ? -18.514 -4.372 15.099 1.00 95.38 86 VAL A O 1
ATOM 685 N N . PHE A 1 87 ? -19.059 -2.194 15.125 1.00 97.00 87 PHE A N 1
ATOM 686 C CA . PHE A 1 87 ? -17.828 -1.695 14.524 1.00 97.00 87 PHE A CA 1
ATOM 687 C C . PHE A 1 87 ? -17.334 -0.441 15.267 1.00 97.00 87 PHE A C 1
ATOM 689 O O . PHE A 1 87 ? -18.012 0.585 15.223 1.00 97.00 87 PHE A O 1
ATOM 696 N N . PRO A 1 88 ? -16.172 -0.478 15.953 1.00 97.25 88 PRO A N 1
ATOM 697 C CA . PRO A 1 88 ? -15.726 0.597 16.850 1.00 97.25 88 PRO A CA 1
ATOM 698 C C . PRO A 1 88 ? -15.112 1.819 16.149 1.00 97.25 88 PRO A C 1
ATOM 700 O O . PRO A 1 88 ? -14.509 2.653 16.816 1.00 97.25 88 PRO A O 1
ATOM 703 N N . LEU A 1 89 ? -15.196 1.909 14.822 1.00 97.12 89 LEU A N 1
ATOM 704 C CA . LEU A 1 89 ? -14.599 2.989 14.031 1.00 97.12 89 LEU A CA 1
ATOM 705 C C . LEU A 1 89 ? -15.639 3.628 13.109 1.00 97.12 89 LEU A C 1
ATOM 707 O O . LEU A 1 89 ? -15.374 3.857 11.928 1.00 97.12 89 LEU A O 1
ATOM 711 N N . ALA A 1 90 ? -16.832 3.904 13.636 1.00 97.12 90 ALA A N 1
ATOM 712 C CA . ALA A 1 90 ? -17.886 4.545 12.861 1.00 97.12 90 ALA A CA 1
ATOM 713 C C . ALA A 1 90 ? -17.391 5.867 12.257 1.00 97.12 90 ALA A C 1
ATOM 715 O O . ALA A 1 90 ? -16.756 6.675 12.934 1.00 97.12 90 ALA A O 1
ATOM 716 N N . GLY A 1 91 ? -17.642 6.075 10.968 1.00 95.06 91 GLY A N 1
ATOM 717 C CA . GLY A 1 91 ? -17.148 7.211 10.192 1.00 95.06 91 GLY A CA 1
ATOM 718 C C . GLY A 1 91 ? -15.621 7.329 10.110 1.00 95.06 91 GLY A C 1
ATOM 719 O O . GLY A 1 91 ? -15.138 8.401 9.752 1.00 95.06 91 GLY A O 1
ATOM 720 N N . ALA A 1 92 ? -14.871 6.273 10.453 1.00 93.69 92 ALA A N 1
ATOM 721 C CA . ALA A 1 92 ? -13.425 6.315 10.677 1.00 93.69 92 ALA A CA 1
ATOM 722 C C . ALA A 1 92 ? -13.022 7.383 11.722 1.00 93.69 92 ALA A C 1
ATOM 724 O O . ALA A 1 92 ? -12.085 8.153 11.523 1.00 93.69 92 ALA A O 1
ATOM 725 N N . SER A 1 93 ? -13.755 7.448 12.845 1.00 88.81 93 SER A N 1
ATOM 726 C CA . SER A 1 93 ? -13.682 8.537 13.837 1.00 88.81 93 SER A CA 1
ATOM 727 C C . SER A 1 93 ? -12.351 8.693 14.586 1.00 88.81 93 SER A C 1
ATOM 729 O O . SER A 1 93 ? -12.194 9.656 15.336 1.00 88.81 93 SER A O 1
ATOM 731 N N . ALA A 1 94 ? -11.418 7.748 14.461 1.00 90.62 94 ALA A N 1
ATOM 732 C CA . ALA A 1 94 ? -10.170 7.743 15.214 1.00 90.62 94 ALA A CA 1
ATOM 733 C C . ALA A 1 94 ? -9.010 7.146 14.412 1.00 90.62 94 ALA A C 1
ATOM 735 O O . ALA A 1 94 ? -9.203 6.248 13.595 1.00 90.62 94 ALA A O 1
ATOM 736 N N . TYR A 1 95 ? -7.790 7.604 14.709 1.00 92.44 95 TYR A N 1
ATOM 737 C CA . TYR A 1 95 ? -6.552 7.013 14.198 1.00 92.44 95 TYR A CA 1
ATOM 738 C C . TYR A 1 95 ? -6.237 5.722 14.964 1.00 92.44 95 TYR A C 1
ATOM 740 O O . TYR A 1 95 ? -5.473 5.715 15.930 1.00 92.44 95 TYR A O 1
ATOM 748 N N . ALA A 1 96 ? -6.924 4.648 14.583 1.00 95.44 96 ALA A N 1
ATOM 749 C CA . ALA A 1 96 ? -6.925 3.367 15.270 1.00 95.44 96 ALA A CA 1
ATOM 750 C C . ALA A 1 96 ? -7.296 2.234 14.301 1.00 95.44 96 ALA A C 1
ATOM 752 O O . ALA A 1 96 ? -7.808 2.481 13.211 1.00 95.44 96 ALA A O 1
ATOM 753 N N . VAL A 1 97 ? -7.084 0.988 14.723 1.00 96.62 97 VAL A N 1
ATOM 754 C CA . VAL A 1 97 ? -7.527 -0.209 13.984 1.00 96.62 97 VAL A CA 1
ATOM 755 C C . VAL A 1 97 ? -8.463 -1.052 14.839 1.00 96.62 97 VAL A C 1
ATOM 757 O O . VAL A 1 97 ? -8.372 -1.030 16.062 1.00 96.62 97 VAL A O 1
ATOM 760 N N . ALA A 1 98 ? -9.378 -1.786 14.219 1.00 96.44 98 ALA A N 1
ATOM 761 C CA . ALA A 1 98 ? -10.333 -2.654 14.895 1.00 96.44 98 ALA A CA 1
ATOM 762 C C . ALA A 1 98 ? -9.845 -4.113 14.967 1.00 96.44 98 ALA A C 1
ATOM 764 O O . ALA A 1 98 ? -9.066 -4.577 14.138 1.00 96.44 98 ALA A O 1
ATOM 765 N N . GLU A 1 99 ? -10.331 -4.872 15.947 1.00 95.00 99 GLU A N 1
ATOM 766 C CA . GLU A 1 99 ? -10.073 -6.310 16.058 1.00 95.00 99 GLU A CA 1
ATOM 767 C C . GLU A 1 99 ? -11.303 -7.101 16.526 1.00 95.00 99 GLU A C 1
ATOM 769 O O . GLU A 1 99 ? -12.322 -6.540 16.932 1.00 95.00 99 GLU A O 1
ATOM 774 N N . GLY A 1 100 ? -11.167 -8.431 16.544 1.00 90.69 100 GLY A N 1
ATOM 775 C CA . GLY A 1 100 ? -12.190 -9.338 17.061 1.00 90.69 100 GLY A CA 1
ATOM 776 C C . GLY A 1 100 ? -13.395 -9.411 16.131 1.00 90.69 100 GLY A C 1
ATOM 777 O O . GLY A 1 100 ? -13.227 -9.528 14.917 1.00 90.69 100 GLY A O 1
ATOM 778 N N . ASP A 1 101 ? -14.595 -9.321 16.701 1.00 86.88 101 ASP A N 1
ATOM 779 C CA . ASP A 1 101 ? -15.859 -9.458 15.966 1.00 86.88 101 ASP A CA 1
ATOM 780 C C . ASP A 1 101 ? -16.029 -8.392 14.880 1.00 86.88 101 ASP A C 1
ATOM 782 O O . ASP A 1 101 ? -16.657 -8.659 13.861 1.00 86.88 101 ASP A O 1
ATOM 786 N N . ALA A 1 102 ? -15.379 -7.233 15.023 1.00 84.38 102 ALA A N 1
ATOM 787 C CA . ALA A 1 102 ? -15.332 -6.216 13.976 1.00 84.38 102 ALA A CA 1
ATOM 788 C C . ALA A 1 102 ? -14.753 -6.749 12.653 1.00 84.38 102 ALA A C 1
ATOM 790 O O . ALA A 1 102 ? -15.152 -6.282 11.598 1.00 84.38 102 ALA A O 1
ATOM 791 N N . LEU A 1 103 ? -13.836 -7.724 12.690 1.00 86.69 103 LEU A N 1
ATOM 792 C CA . LEU A 1 103 ? -13.281 -8.348 11.483 1.00 86.69 103 LEU A CA 1
ATOM 793 C C . LEU A 1 103 ? -14.105 -9.543 10.994 1.00 86.69 103 LEU A C 1
ATOM 795 O O . LEU A 1 103 ? -13.968 -9.929 9.841 1.00 86.69 103 LEU A O 1
ATOM 799 N N . ALA A 1 104 ? -14.885 -10.178 11.870 1.00 85.44 104 ALA A N 1
ATOM 800 C CA . ALA A 1 104 ? -15.480 -11.491 11.612 1.00 85.44 104 ALA A CA 1
ATOM 801 C C . ALA A 1 104 ? -17.004 -11.477 11.436 1.00 85.44 104 ALA A C 1
ATOM 803 O O . ALA A 1 104 ? -17.546 -12.404 10.840 1.00 85.44 104 ALA A O 1
ATOM 804 N N . ALA A 1 105 ? -17.687 -10.473 11.982 1.00 85.25 105 ALA A N 1
ATOM 805 C CA . ALA A 1 105 ? -19.142 -10.446 12.110 1.00 85.25 105 ALA A CA 1
ATOM 806 C C . ALA A 1 105 ? -19.767 -9.101 11.712 1.00 85.25 105 ALA A C 1
ATOM 808 O O . ALA A 1 105 ? -20.977 -8.936 11.850 1.00 85.25 105 ALA A O 1
ATOM 809 N N . VAL A 1 106 ? -18.967 -8.132 11.253 1.00 87.38 106 VAL A N 1
ATOM 810 C CA . VAL A 1 106 ? -19.500 -6.861 10.757 1.00 87.38 106 VAL A CA 1
ATOM 811 C C . VAL A 1 106 ? -20.236 -7.072 9.439 1.00 87.38 106 VAL A C 1
ATOM 813 O O . VAL A 1 106 ? -19.761 -7.797 8.564 1.00 87.38 106 VAL A O 1
ATOM 816 N N . ASP A 1 107 ? -21.387 -6.423 9.294 1.00 87.12 107 ASP A N 1
ATOM 817 C CA . ASP A 1 107 ? -22.078 -6.358 8.013 1.00 87.12 107 ASP A CA 1
ATOM 818 C C . ASP A 1 107 ? -21.457 -5.247 7.162 1.00 87.12 107 ASP A C 1
ATOM 820 O O . ASP A 1 107 ? -21.727 -4.060 7.354 1.00 87.12 107 ASP A O 1
ATOM 824 N N . VAL A 1 108 ? -20.583 -5.636 6.233 1.00 88.06 108 VAL A N 1
ATOM 825 C CA . VAL A 1 108 ? -19.881 -4.703 5.341 1.00 88.06 108 VAL A CA 1
ATOM 826 C C . VAL A 1 108 ? -20.831 -3.912 4.441 1.00 88.06 108 VAL A C 1
ATOM 828 O O . VAL A 1 108 ? -20.468 -2.816 4.020 1.00 88.06 108 VAL A O 1
ATOM 831 N N . ALA A 1 109 ? -22.039 -4.420 4.168 1.00 89.06 109 ALA A N 1
ATOM 832 C CA . ALA A 1 109 ? -23.025 -3.725 3.344 1.00 89.06 109 ALA A CA 1
ATOM 833 C C . ALA A 1 109 ? -23.655 -2.526 4.074 1.00 89.06 109 ALA A C 1
ATOM 835 O O . ALA A 1 109 ? -24.130 -1.594 3.427 1.00 89.06 109 ALA A O 1
ATOM 836 N N . GLU A 1 110 ? -23.625 -2.518 5.411 1.00 90.25 110 GLU A N 1
ATOM 837 C CA . GLU A 1 110 ? -24.103 -1.402 6.237 1.00 90.25 110 GLU A CA 1
ATOM 838 C C . GLU A 1 110 ? -22.995 -0.379 6.563 1.00 90.25 110 GLU A C 1
ATOM 840 O O . GLU A 1 110 ? -23.239 0.624 7.247 1.00 90.25 110 GLU A O 1
ATOM 845 N N . LEU A 1 111 ? -21.770 -0.598 6.078 1.00 91.88 111 LEU A N 1
ATOM 846 C CA . LEU A 1 111 ? -20.652 0.322 6.262 1.00 91.88 111 LEU A CA 1
ATOM 847 C C . LEU A 1 111 ? -20.577 1.349 5.129 1.00 91.88 111 LEU A C 1
ATOM 849 O O . LEU A 1 111 ? -20.738 1.045 3.950 1.00 91.88 111 LEU A O 1
ATOM 853 N N . SER A 1 112 ? -20.249 2.587 5.487 1.00 92.44 112 SER A N 1
ATOM 854 C CA . SER A 1 112 ? -19.817 3.593 4.514 1.00 92.44 112 SER A CA 1
ATOM 855 C C . SER A 1 112 ? -18.460 3.226 3.900 1.00 92.44 112 SER A C 1
ATOM 857 O O . SER A 1 112 ? -17.661 2.518 4.515 1.00 92.44 112 SER A O 1
ATOM 859 N N . SER A 1 113 ? -18.125 3.800 2.740 1.00 92.00 113 SER A N 1
ATOM 860 C CA . SER A 1 113 ? -16.807 3.635 2.099 1.00 92.00 113 SER A CA 1
ATOM 861 C C . SER A 1 113 ? -15.621 3.854 3.044 1.00 92.00 113 SER A C 1
ATOM 863 O O . SER A 1 113 ? -14.657 3.092 3.035 1.00 92.00 113 SER A O 1
ATOM 865 N N . ARG A 1 114 ? -15.693 4.878 3.907 1.00 93.25 114 ARG A N 1
ATOM 866 C CA . ARG A 1 114 ? -14.620 5.188 4.869 1.00 93.25 114 ARG A CA 1
ATOM 867 C C . ARG A 1 114 ? -14.504 4.135 5.967 1.00 93.25 114 ARG A C 1
ATOM 869 O O . ARG A 1 114 ? -13.399 3.806 6.386 1.00 93.25 114 ARG A O 1
ATOM 876 N N . GLU A 1 115 ? -15.632 3.609 6.431 1.00 95.38 115 GLU A N 1
ATOM 877 C CA . GLU A 1 115 ? -15.661 2.538 7.429 1.00 95.38 115 GLU A CA 1
ATOM 878 C C . GLU A 1 115 ? -15.139 1.230 6.838 1.00 95.38 115 GLU A C 1
ATOM 880 O O . GLU A 1 115 ? -14.369 0.533 7.494 1.00 95.38 115 GLU A O 1
ATOM 885 N N . HIS A 1 116 ? -15.472 0.941 5.579 1.00 95.06 116 HIS A N 1
ATOM 886 C CA . HIS A 1 116 ? -14.926 -0.204 4.862 1.00 95.06 116 HIS A CA 1
ATOM 887 C C . HIS A 1 116 ? -13.404 -0.072 4.674 1.00 95.06 116 HIS A C 1
ATOM 889 O O . HIS A 1 116 ? -12.665 -1.011 4.963 1.00 95.06 116 HIS A O 1
ATOM 895 N N . ALA A 1 117 ? -12.897 1.108 4.305 1.00 94.25 117 ALA A N 1
ATOM 896 C CA . ALA A 1 117 ? -11.454 1.355 4.248 1.00 94.25 117 ALA A CA 1
ATOM 897 C C . ALA A 1 117 ? -10.777 1.168 5.622 1.00 94.25 117 ALA A C 1
ATOM 899 O O . ALA A 1 117 ? -9.746 0.500 5.721 1.00 94.25 117 ALA A O 1
ATOM 900 N N . ALA A 1 118 ? -11.378 1.681 6.703 1.00 95.56 118 ALA A N 1
ATOM 901 C CA . ALA A 1 118 ? -10.886 1.467 8.067 1.00 95.56 118 ALA A CA 1
ATOM 902 C C . ALA A 1 118 ? -10.884 -0.023 8.456 1.00 95.56 118 ALA A C 1
ATOM 904 O O . ALA A 1 118 ? -9.958 -0.495 9.123 1.00 95.56 118 ALA A O 1
ATOM 905 N N . LEU A 1 119 ? -11.883 -0.786 8.012 1.00 95.69 119 LEU A N 1
ATOM 906 C CA . LEU A 1 119 ? -11.967 -2.228 8.216 1.00 95.69 119 LEU A CA 1
ATOM 907 C C . LEU A 1 119 ? -10.877 -2.989 7.441 1.00 95.69 119 LEU A C 1
ATOM 909 O O . LEU A 1 119 ? -10.234 -3.868 8.012 1.00 95.69 119 LEU A O 1
ATOM 913 N N . VAL A 1 120 ? -10.600 -2.613 6.189 1.00 95.31 120 VAL A N 1
ATOM 914 C CA . VAL A 1 120 ? -9.497 -3.172 5.384 1.00 95.31 120 VAL A CA 1
ATOM 915 C C . VAL A 1 120 ? -8.138 -2.884 6.024 1.00 95.31 120 VAL A C 1
ATOM 917 O O . VAL A 1 120 ? -7.331 -3.799 6.193 1.00 95.31 120 VAL A O 1
ATOM 920 N N . HIS A 1 121 ? -7.898 -1.651 6.479 1.00 94.75 121 HIS A N 1
ATOM 921 C CA . HIS A 1 121 ? -6.698 -1.321 7.255 1.00 94.75 121 HIS A CA 1
ATOM 922 C C . HIS A 1 121 ? -6.591 -2.146 8.543 1.00 94.75 121 HIS A C 1
ATOM 924 O O . HIS A 1 121 ? -5.5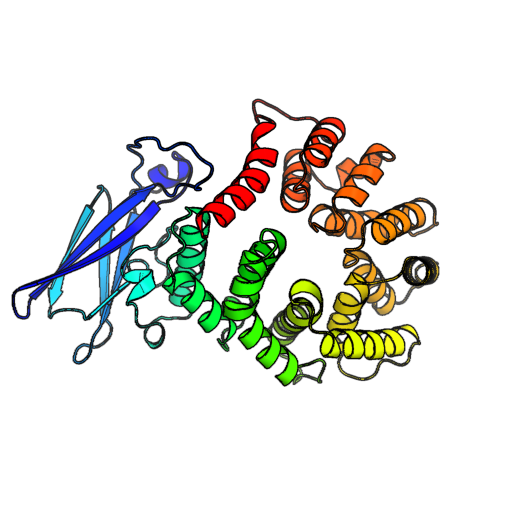01 -2.566 8.927 1.00 94.75 121 HIS A O 1
ATOM 930 N N . SER A 1 122 ? -7.720 -2.423 9.197 1.00 95.94 122 SER A N 1
ATOM 931 C CA . SER A 1 122 ? -7.769 -3.243 10.410 1.00 95.94 122 SER A CA 1
ATOM 932 C C . SER A 1 122 ? -7.445 -4.714 10.136 1.00 95.94 122 SER A C 1
ATOM 934 O O . SER A 1 122 ? -6.713 -5.346 10.901 1.00 95.94 122 SER A O 1
ATOM 936 N N . ALA A 1 123 ? -7.929 -5.251 9.015 1.00 94.12 123 ALA A N 1
ATOM 937 C CA . ALA A 1 123 ? -7.565 -6.577 8.531 1.00 94.12 123 ALA A CA 1
ATOM 938 C C . ALA A 1 123 ? -6.060 -6.667 8.236 1.00 94.12 123 ALA A C 1
ATOM 940 O O . ALA A 1 123 ? -5.407 -7.621 8.668 1.00 94.12 123 ALA A O 1
ATOM 941 N N . TRP A 1 124 ? -5.495 -5.651 7.574 1.00 93.06 124 TRP A N 1
ATOM 942 C CA . TRP A 1 124 ? -4.058 -5.579 7.316 1.00 93.06 124 TRP A CA 1
ATOM 943 C C . TRP A 1 124 ? -3.236 -5.525 8.605 1.00 93.06 124 TRP A C 1
ATOM 945 O O . TRP A 1 124 ? -2.332 -6.338 8.797 1.00 93.06 124 TRP A O 1
ATOM 955 N N . ALA A 1 125 ? -3.620 -4.660 9.544 1.00 92.44 125 ALA A N 1
ATOM 956 C CA . ALA A 1 125 ? -2.989 -4.571 10.852 1.00 92.44 125 ALA A CA 1
ATOM 957 C C . ALA A 1 125 ? -2.997 -5.926 11.582 1.00 92.44 125 ALA A C 1
ATOM 959 O O . ALA A 1 125 ? -1.959 -6.369 12.065 1.00 92.44 125 ALA A O 1
ATOM 960 N N . ALA A 1 126 ? -4.122 -6.648 11.595 1.00 91.31 126 ALA A N 1
ATOM 961 C CA . ALA A 1 126 ? -4.200 -7.975 12.210 1.00 91.31 126 ALA A CA 1
ATOM 962 C C . ALA A 1 126 ? -3.273 -9.012 11.543 1.00 91.31 126 ALA A C 1
ATOM 964 O O . ALA A 1 126 ? -2.762 -9.917 12.219 1.00 91.31 126 ALA A O 1
ATOM 965 N N . ILE A 1 127 ? -3.048 -8.898 10.230 1.00 88.19 127 ILE A N 1
ATOM 966 C CA . ILE A 1 127 ? -2.068 -9.712 9.506 1.00 88.19 127 ILE A CA 1
ATOM 967 C C . ILE A 1 127 ? -0.647 -9.340 9.941 1.00 88.19 127 ILE A C 1
ATOM 969 O O . ILE A 1 127 ? 0.115 -10.246 10.266 1.00 88.19 127 ILE A O 1
ATOM 973 N N . GLU A 1 128 ? -0.305 -8.051 10.031 1.00 86.75 128 GLU A N 1
ATOM 974 C CA . GLU A 1 128 ? 1.010 -7.567 10.487 1.00 86.75 128 GLU A CA 1
ATOM 975 C C . GLU A 1 128 ? 1.328 -7.901 11.961 1.00 86.75 128 GLU A C 1
ATOM 977 O O . GLU A 1 128 ? 2.489 -8.114 12.327 1.00 86.75 128 GLU A O 1
ATOM 982 N N . GLU A 1 129 ? 0.307 -8.011 12.816 1.00 87.19 129 GLU A N 1
ATOM 983 C CA . GLU A 1 129 ? 0.436 -8.501 14.200 1.00 87.19 129 GLU A CA 1
ATOM 984 C C . GLU A 1 129 ? 0.540 -10.035 14.288 1.00 87.19 129 GLU A C 1
ATOM 986 O O . GLU A 1 129 ? 0.758 -10.592 15.365 1.00 87.19 129 GLU A O 1
ATOM 991 N N . GLY A 1 130 ? 0.395 -10.746 13.167 1.00 84.75 130 GLY A N 1
ATOM 992 C CA . GLY A 1 130 ? 0.583 -12.197 13.079 1.00 84.75 130 GLY A CA 1
ATOM 993 C C . GLY A 1 130 ? -0.611 -13.005 13.549 1.00 84.75 130 GLY A C 1
ATOM 994 O O . GLY A 1 130 ? -0.474 -14.196 13.813 1.00 84.75 130 GLY A O 1
ATOM 995 N N . ARG A 1 131 ? -1.776 -12.365 13.662 1.00 84.19 131 ARG A N 1
ATOM 996 C CA . ARG A 1 131 ? -3.033 -13.015 14.048 1.00 84.19 131 ARG A CA 1
ATOM 997 C C . ARG A 1 131 ? -3.808 -13.526 12.842 1.00 84.19 131 ARG A C 1
ATOM 999 O O . ARG A 1 131 ? -4.562 -14.477 13.001 1.00 84.19 131 ARG A O 1
ATOM 1006 N N . ALA A 1 132 ? -3.634 -12.865 11.691 1.00 73.12 132 ALA A N 1
ATOM 1007 C CA . ALA A 1 132 ? -4.227 -13.138 10.375 1.00 73.12 132 ALA A CA 1
ATOM 1008 C C . ALA A 1 132 ? -5.483 -14.033 10.408 1.00 73.12 132 ALA A C 1
ATOM 1010 O O . ALA A 1 132 ? -5.466 -15.163 9.905 1.00 73.12 132 ALA A O 1
ATOM 1011 N N . PRO A 1 133 ? -6.580 -13.556 11.023 1.00 77.12 133 PRO A N 1
ATOM 1012 C CA . PRO A 1 133 ? -7.808 -14.329 11.064 1.00 77.12 133 PRO A CA 1
ATOM 1013 C C . PRO A 1 133 ? -8.276 -14.585 9.631 1.00 77.12 133 PRO A C 1
ATOM 1015 O O . PRO A 1 133 ? -8.126 -13.724 8.767 1.00 77.12 133 PRO A O 1
ATOM 1018 N N . ARG A 1 134 ? -8.889 -15.746 9.366 1.00 83.19 134 ARG A N 1
ATOM 1019 C CA . ARG A 1 134 ? -9.437 -16.070 8.034 1.00 83.19 134 ARG A CA 1
ATOM 1020 C C . ARG A 1 134 ? -10.306 -14.935 7.479 1.00 83.19 134 ARG A C 1
ATOM 1022 O O . ARG A 1 134 ? -10.217 -14.627 6.296 1.00 83.19 134 ARG A O 1
ATOM 1029 N N . ALA A 1 135 ? -11.076 -14.292 8.355 1.00 87.00 135 ALA A N 1
ATOM 1030 C CA . ALA A 1 135 ? -11.931 -13.168 8.009 1.00 87.00 135 ALA A CA 1
ATOM 1031 C C . ALA A 1 135 ? -11.160 -11.954 7.452 1.00 87.00 135 ALA A C 1
ATOM 1033 O O . ALA A 1 135 ? -11.661 -11.296 6.552 1.00 87.00 135 ALA A O 1
ATOM 1034 N N . ALA A 1 136 ? -9.914 -11.705 7.880 1.00 88.81 136 ALA A N 1
ATOM 1035 C CA . ALA A 1 136 ? -9.093 -10.628 7.318 1.00 88.81 136 ALA A CA 1
ATOM 1036 C C . ALA A 1 136 ? -8.821 -10.836 5.820 1.00 88.81 136 ALA A C 1
ATOM 1038 O O . ALA A 1 136 ? -8.929 -9.896 5.043 1.00 88.81 136 ALA A O 1
ATOM 1039 N N . PHE A 1 137 ? -8.520 -12.066 5.390 1.00 86.38 137 PHE A N 1
ATOM 1040 C CA . PHE A 1 137 ? -8.311 -12.355 3.967 1.00 86.38 137 PHE A CA 1
ATOM 1041 C C . PHE A 1 137 ? -9.608 -12.290 3.156 1.00 86.38 137 PHE A C 1
ATOM 1043 O O . PHE A 1 137 ? -9.569 -11.854 2.010 1.00 86.38 137 PHE A O 1
ATOM 1050 N N . SER A 1 138 ? -10.741 -12.689 3.744 1.00 88.12 138 SER A N 1
ATOM 1051 C CA . SER A 1 138 ? -12.057 -12.506 3.119 1.00 88.12 138 SER A CA 1
ATOM 1052 C C . SER A 1 138 ? -12.367 -11.027 2.896 1.00 88.12 138 SER A C 1
ATOM 1054 O O . SER A 1 138 ? -12.708 -10.660 1.782 1.00 88.12 138 SER A O 1
ATOM 1056 N N . LEU A 1 139 ? -12.123 -10.170 3.894 1.00 91.19 139 LEU A N 1
ATOM 1057 C CA . LEU A 1 139 ? -12.300 -8.721 3.764 1.00 91.19 139 LEU A CA 1
ATOM 1058 C C . LEU A 1 139 ? -11.437 -8.122 2.646 1.00 91.19 139 LEU A C 1
ATOM 1060 O O . LEU A 1 139 ? -11.916 -7.289 1.884 1.00 91.19 139 LEU A O 1
ATOM 1064 N N . LEU A 1 140 ? -10.182 -8.566 2.505 1.00 91.19 140 LEU A N 1
ATOM 1065 C CA . LEU A 1 140 ? -9.338 -8.145 1.381 1.00 91.19 140 LEU A CA 1
ATOM 1066 C C . LEU A 1 140 ? -9.908 -8.621 0.035 1.00 91.19 140 LEU A C 1
ATOM 1068 O O . LEU A 1 140 ? -9.920 -7.860 -0.926 1.00 91.19 140 LEU A O 1
ATOM 1072 N N . ALA A 1 141 ? -10.393 -9.861 -0.056 1.00 88.12 141 ALA A N 1
ATOM 1073 C CA . ALA A 1 141 ? -10.994 -10.373 -1.288 1.00 88.12 141 ALA A CA 1
ATOM 1074 C C . ALA A 1 141 ? -12.265 -9.595 -1.680 1.00 88.12 141 ALA A C 1
ATOM 1076 O O . ALA A 1 141 ? -12.417 -9.230 -2.847 1.00 88.12 141 ALA A O 1
ATOM 1077 N N . ASP A 1 142 ? -13.131 -9.296 -0.710 1.00 88.88 142 ASP A N 1
ATOM 1078 C CA . ASP A 1 142 ? -14.359 -8.522 -0.913 1.00 88.88 142 ASP A CA 1
ATOM 1079 C C . ASP A 1 142 ? -14.039 -7.087 -1.357 1.00 88.88 142 ASP A C 1
ATOM 1081 O O . ASP A 1 142 ? -14.628 -6.577 -2.311 1.00 88.88 142 ASP A O 1
ATOM 1085 N N . ALA A 1 143 ? -13.037 -6.456 -0.738 1.00 90.69 143 ALA A N 1
ATOM 1086 C CA . ALA A 1 143 ? -12.596 -5.106 -1.073 1.00 90.69 143 ALA A CA 1
ATOM 1087 C C . ALA A 1 143 ? -12.000 -4.991 -2.491 1.00 90.69 143 ALA A C 1
ATOM 1089 O O . ALA A 1 143 ? -12.252 -4.003 -3.180 1.00 90.69 143 ALA A O 1
ATOM 1090 N N . LEU A 1 144 ? -11.297 -6.019 -2.988 1.00 88.31 144 LEU A N 1
ATOM 1091 C CA . LEU A 1 144 ? -10.882 -6.099 -4.402 1.00 88.31 144 LEU A CA 1
ATOM 1092 C C . LEU A 1 144 ? -12.081 -6.226 -5.365 1.00 88.31 144 LEU A C 1
ATOM 1094 O O . LEU A 1 144 ? -12.004 -5.847 -6.539 1.00 88.31 144 LEU A O 1
ATOM 1098 N N . GLY A 1 145 ? -13.190 -6.785 -4.880 1.00 84.44 145 GLY A N 1
ATOM 1099 C CA . GLY A 1 145 ? -14.465 -6.879 -5.588 1.00 84.44 145 GLY A CA 1
ATOM 1100 C C . GLY A 1 145 ? -15.282 -5.584 -5.582 1.00 84.44 145 GLY A C 1
ATOM 1101 O O . GLY A 1 145 ? -16.230 -5.476 -6.355 1.00 84.44 145 GLY A O 1
ATOM 1102 N N . SER A 1 146 ? -14.904 -4.581 -4.788 1.00 85.75 146 SER A N 1
ATOM 1103 C CA . SER A 1 146 ? -15.650 -3.327 -4.663 1.00 85.75 146 SER A CA 1
ATOM 1104 C C . SER A 1 146 ? -15.549 -2.438 -5.905 1.00 85.75 146 SER A C 1
ATOM 1106 O O . SER A 1 146 ? -14.504 -2.366 -6.549 1.00 85.75 146 SER A O 1
ATOM 1108 N N . ASP A 1 147 ? -16.628 -1.723 -6.224 1.00 83.94 147 ASP A N 1
ATOM 1109 C CA . ASP A 1 147 ? -16.617 -0.632 -7.209 1.00 83.94 147 ASP A CA 1
ATOM 1110 C C . ASP A 1 147 ? -16.124 0.695 -6.613 1.00 83.94 147 ASP A C 1
ATOM 1112 O O . ASP A 1 147 ? -15.900 1.664 -7.339 1.00 83.94 147 ASP A O 1
ATOM 1116 N N . ASP A 1 148 ? -15.898 0.733 -5.296 1.00 87.62 148 ASP A N 1
ATOM 1117 C CA . ASP A 1 148 ? -15.188 1.828 -4.650 1.00 87.62 148 ASP A CA 1
ATOM 1118 C C . ASP A 1 148 ? -13.707 1.780 -5.032 1.00 87.62 148 ASP A C 1
ATOM 1120 O O . ASP A 1 148 ? -12.935 0.920 -4.598 1.00 87.62 148 ASP A O 1
ATOM 1124 N N . GLN A 1 149 ? -13.307 2.737 -5.858 1.00 85.06 149 GLN A N 1
ATOM 1125 C CA . GLN A 1 149 ? -11.958 2.802 -6.383 1.00 85.06 149 GLN A CA 1
ATOM 1126 C C . GLN A 1 149 ? -10.898 3.046 -5.303 1.00 85.06 149 GLN A C 1
ATOM 1128 O O . GLN A 1 149 ? -9.804 2.489 -5.385 1.00 85.06 149 GLN A O 1
ATOM 1133 N N . HIS A 1 150 ? -11.199 3.872 -4.300 1.00 86.19 150 HIS A N 1
ATOM 1134 C CA . HIS A 1 150 ? -10.242 4.147 -3.234 1.00 86.19 150 HIS A CA 1
ATOM 1135 C C . HIS A 1 150 ? -9.978 2.877 -2.425 1.00 86.19 150 HIS A C 1
ATOM 1137 O O . HIS A 1 150 ? -8.830 2.550 -2.121 1.00 86.19 150 HIS A O 1
ATOM 1143 N N . LEU A 1 151 ? -11.042 2.124 -2.146 1.00 89.62 151 LEU A N 1
ATOM 1144 C CA . LEU A 1 151 ? -10.942 0.837 -1.479 1.00 89.62 151 LEU A CA 1
ATOM 1145 C C . LEU A 1 151 ? -10.159 -0.186 -2.315 1.00 89.62 151 LEU A C 1
ATOM 1147 O O . LEU A 1 151 ? -9.309 -0.897 -1.773 1.00 89.62 151 LEU A O 1
ATOM 1151 N N . LEU A 1 152 ? -10.399 -0.236 -3.629 1.00 88.75 152 LEU A N 1
ATOM 1152 C CA . LEU A 1 152 ? -9.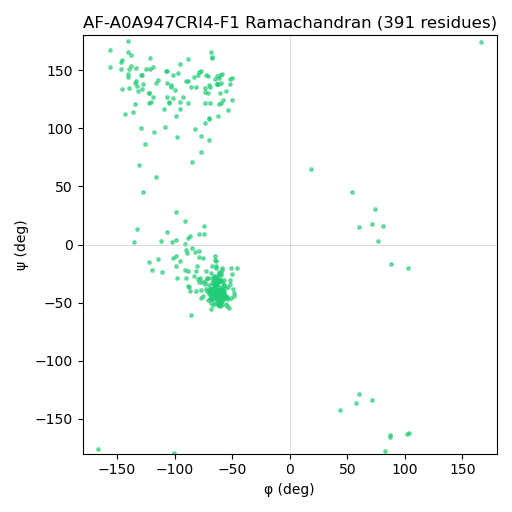649 -1.091 -4.548 1.00 88.75 152 LEU A CA 1
ATOM 1153 C C . LEU A 1 152 ? -8.153 -0.754 -4.530 1.00 88.75 152 LEU A C 1
ATOM 1155 O O . LEU A 1 152 ? -7.331 -1.656 -4.389 1.00 88.75 152 LEU A O 1
ATOM 1159 N N . GLU A 1 153 ? -7.785 0.524 -4.649 1.00 88.88 153 GLU A N 1
ATOM 1160 C CA . GLU A 1 153 ? -6.383 0.959 -4.648 1.00 88.88 153 GLU A CA 1
ATOM 1161 C C . GLU A 1 153 ? -5.674 0.615 -3.338 1.00 88.88 153 GLU A C 1
ATOM 1163 O O . GLU A 1 153 ? -4.610 -0.005 -3.374 1.00 88.88 153 GLU A O 1
ATOM 1168 N N . LEU A 1 154 ? -6.302 0.929 -2.201 1.00 91.31 154 LEU A N 1
ATOM 1169 C CA . LEU A 1 154 ? -5.801 0.562 -0.878 1.00 91.31 154 LEU A CA 1
ATOM 1170 C C . LEU A 1 154 ? -5.560 -0.950 -0.768 1.00 91.31 154 LEU A C 1
ATOM 1172 O O . LEU A 1 154 ? -4.546 -1.408 -0.243 1.00 91.31 154 LEU A O 1
ATOM 1176 N N . THR A 1 155 ? -6.501 -1.744 -1.266 1.00 92.44 155 THR A N 1
ATOM 1177 C CA . THR A 1 155 ? -6.417 -3.201 -1.160 1.00 92.44 155 THR A CA 1
ATOM 1178 C C . THR A 1 155 ? -5.362 -3.775 -2.106 1.00 92.44 155 THR A C 1
ATOM 1180 O O . THR A 1 155 ? -4.673 -4.733 -1.751 1.00 92.44 155 THR A O 1
ATOM 1183 N N . LEU A 1 156 ? -5.170 -3.172 -3.283 1.00 91.38 156 LEU A N 1
ATOM 1184 C CA . LEU A 1 156 ? -4.087 -3.520 -4.202 1.00 91.38 156 LEU A CA 1
ATOM 1185 C C . LEU A 1 156 ? -2.708 -3.286 -3.573 1.00 91.38 156 LEU A C 1
ATOM 1187 O O . LEU A 1 156 ? -1.843 -4.144 -3.735 1.00 91.38 156 LEU A O 1
ATOM 1191 N N . ASP A 1 157 ? -2.506 -2.180 -2.845 1.00 89.00 157 ASP A N 1
ATOM 1192 C CA . ASP A 1 157 ? -1.269 -1.930 -2.084 1.00 89.00 157 ASP A CA 1
ATOM 1193 C C . ASP A 1 157 ? -0.961 -3.089 -1.126 1.00 89.00 157 ASP A C 1
ATOM 1195 O O . ASP A 1 157 ? 0.109 -3.698 -1.197 1.00 89.00 157 ASP A O 1
ATOM 1199 N N . ILE A 1 158 ? -1.945 -3.457 -0.301 1.00 90.38 158 ILE A N 1
ATOM 1200 C CA . ILE A 1 158 ? -1.819 -4.537 0.687 1.00 90.38 158 ILE A CA 1
ATOM 1201 C C . ILE A 1 158 ? -1.515 -5.881 0.011 1.00 90.38 158 ILE A C 1
ATOM 1203 O O . ILE A 1 158 ? -0.674 -6.654 0.475 1.00 90.38 158 ILE A O 1
ATOM 1207 N N . VAL A 1 159 ? -2.199 -6.195 -1.091 1.00 89.69 159 VAL A N 1
ATOM 1208 C CA . VAL A 1 159 ? -2.036 -7.484 -1.774 1.00 89.69 159 VAL A CA 1
ATOM 1209 C C . VAL A 1 159 ? -0.684 -7.594 -2.466 1.00 89.69 159 VAL A C 1
ATOM 1211 O O . VAL A 1 159 ? -0.058 -8.650 -2.371 1.00 89.69 159 VAL A O 1
ATOM 1214 N N . VAL A 1 160 ? -0.201 -6.529 -3.110 1.00 88.12 160 VAL A N 1
ATOM 1215 C CA . VAL A 1 160 ? 1.156 -6.499 -3.679 1.00 88.12 160 VAL A CA 1
ATOM 1216 C C . VAL A 1 160 ? 2.184 -6.725 -2.574 1.00 88.12 160 VAL A C 1
ATOM 1218 O O . VAL A 1 160 ? 3.018 -7.624 -2.684 1.00 88.12 160 VAL A O 1
ATOM 1221 N N . GLU A 1 161 ? 2.059 -6.007 -1.459 1.00 84.56 161 GLU A N 1
ATOM 1222 C CA . GLU A 1 161 ? 2.959 -6.150 -0.317 1.00 84.56 161 GLU A CA 1
ATOM 1223 C C . GLU A 1 161 ? 2.959 -7.581 0.252 1.00 84.56 161 GLU A C 1
ATOM 1225 O O . GLU A 1 161 ? 4.016 -8.165 0.527 1.00 84.56 161 GLU A O 1
ATOM 1230 N N . LEU A 1 162 ? 1.784 -8.200 0.371 1.00 85.50 162 LEU A N 1
ATOM 1231 C CA . LEU A 1 162 ? 1.645 -9.600 0.764 1.00 85.50 162 LEU A CA 1
ATOM 1232 C C . LEU A 1 162 ? 2.296 -10.557 -0.242 1.00 85.50 162 LEU A C 1
ATOM 1234 O O . LEU A 1 162 ? 2.993 -11.499 0.148 1.00 85.50 162 LEU A O 1
ATOM 1238 N N . LEU A 1 163 ? 2.083 -10.349 -1.539 1.00 85.50 163 LEU A N 1
ATOM 1239 C CA . LEU A 1 163 ? 2.631 -11.198 -2.593 1.00 85.50 163 LEU A CA 1
ATOM 1240 C C . LEU A 1 163 ? 4.156 -11.144 -2.606 1.00 85.50 163 LEU A C 1
ATOM 1242 O O . LEU A 1 163 ? 4.802 -12.195 -2.642 1.00 85.50 163 LEU A O 1
ATOM 1246 N N . GLU A 1 164 ? 4.738 -9.953 -2.536 1.00 79.56 164 GLU A N 1
ATOM 1247 C CA . GLU A 1 164 ? 6.186 -9.766 -2.529 1.00 79.56 164 GLU A CA 1
ATOM 1248 C C . GLU A 1 164 ? 6.848 -10.496 -1.352 1.00 79.56 164 GLU A C 1
ATOM 1250 O O . GLU A 1 164 ? 7.898 -11.137 -1.507 1.00 79.56 164 GLU A O 1
ATOM 1255 N N . ASN A 1 165 ? 6.209 -10.443 -0.181 1.00 76.56 165 ASN A N 1
ATOM 1256 C CA . ASN A 1 165 ? 6.741 -10.981 1.068 1.00 76.56 165 ASN A CA 1
ATOM 1257 C C . ASN A 1 165 ? 6.380 -12.451 1.333 1.00 76.56 165 ASN A C 1
ATOM 1259 O O . ASN A 1 165 ? 6.941 -13.068 2.243 1.00 76.56 165 ASN A O 1
ATOM 1263 N N . THR A 1 166 ? 5.519 -13.060 0.514 1.00 78.56 166 THR A N 1
ATOM 1264 C CA . THR A 1 166 ? 5.170 -14.485 0.602 1.00 78.56 166 THR A CA 1
ATOM 1265 C C . THR A 1 166 ? 5.897 -15.327 -0.451 1.00 78.56 166 THR A C 1
ATOM 1267 O O . THR A 1 166 ? 6.158 -14.915 -1.579 1.00 78.56 166 THR A O 1
ATOM 1270 N N . ARG A 1 167 ? 6.239 -16.572 -0.096 1.00 80.44 167 ARG A N 1
ATOM 1271 C CA . ARG A 1 167 ? 6.896 -17.541 -0.996 1.00 80.44 167 ARG A CA 1
ATOM 1272 C C . ARG A 1 167 ? 6.286 -18.936 -0.837 1.00 80.44 167 ARG A C 1
ATOM 1274 O O . ARG A 1 167 ? 5.624 -19.234 0.161 1.00 80.44 167 ARG A O 1
ATOM 1281 N N . GLY A 1 168 ? 6.539 -19.808 -1.814 1.00 84.44 168 GLY A N 1
ATOM 1282 C CA . GLY A 1 168 ? 6.155 -21.223 -1.769 1.00 84.44 168 GLY A CA 1
ATOM 1283 C C . GLY A 1 168 ? 4.650 -21.437 -1.581 1.00 84.44 168 GLY A C 1
ATOM 1284 O O . GLY A 1 168 ? 3.834 -20.763 -2.206 1.00 84.44 168 GLY A O 1
ATOM 1285 N N . GLN A 1 169 ? 4.278 -22.371 -0.702 1.00 80.62 169 GLN A N 1
ATOM 1286 C CA . GLN A 1 169 ? 2.877 -22.754 -0.493 1.00 80.62 169 GLN A CA 1
ATOM 1287 C C . GLN A 1 169 ? 1.997 -21.616 0.039 1.00 80.62 169 GLN A C 1
ATOM 1289 O O . GLN A 1 169 ? 0.823 -21.539 -0.311 1.00 80.62 169 GLN A O 1
ATOM 1294 N N . LEU A 1 170 ? 2.555 -20.719 0.856 1.00 80.31 170 LEU A N 1
ATOM 1295 C CA . LEU A 1 170 ? 1.803 -19.584 1.386 1.00 80.31 170 LEU A CA 1
ATOM 1296 C C . LEU A 1 170 ? 1.421 -18.606 0.274 1.00 80.31 170 LEU A C 1
ATOM 1298 O O . LEU A 1 170 ? 0.270 -18.193 0.200 1.00 80.31 170 LEU A O 1
ATOM 1302 N N . ARG A 1 171 ? 2.357 -18.316 -0.638 1.00 85.94 171 ARG A N 1
ATOM 1303 C CA . ARG A 1 171 ? 2.077 -17.496 -1.821 1.00 85.94 171 ARG A CA 1
ATOM 1304 C C . ARG A 1 171 ? 0.985 -18.125 -2.686 1.00 85.94 171 ARG A C 1
ATOM 1306 O O . ARG A 1 171 ? 0.073 -17.426 -3.099 1.00 85.94 171 ARG A O 1
ATOM 1313 N N . LYS A 1 172 ? 1.023 -19.446 -2.905 1.00 86.75 172 LYS A N 1
ATOM 1314 C CA . LYS A 1 172 ? -0.036 -20.157 -3.649 1.00 86.75 172 LYS A CA 1
ATOM 1315 C C . LYS A 1 172 ? -1.414 -20.000 -2.994 1.00 86.75 172 LYS A C 1
ATOM 1317 O O . LYS A 1 172 ? -2.382 -19.718 -3.688 1.00 86.75 172 LYS A O 1
ATOM 1322 N N . ARG A 1 173 ? -1.499 -20.150 -1.666 1.00 84.38 173 ARG A N 1
ATOM 1323 C CA . ARG A 1 173 ? -2.753 -19.960 -0.914 1.00 84.38 173 ARG A CA 1
ATOM 1324 C C . ARG A 1 173 ? -3.257 -18.519 -0.987 1.00 84.38 173 ARG A C 1
ATOM 1326 O O . ARG A 1 173 ? -4.450 -18.317 -1.166 1.00 84.38 173 ARG A O 1
ATOM 1333 N N . LEU A 1 174 ? -2.358 -17.541 -0.879 1.00 85.06 174 LEU A N 1
ATOM 1334 C CA . LEU A 1 174 ? -2.699 -16.128 -1.025 1.00 85.06 174 LEU A CA 1
ATOM 1335 C C . LEU A 1 174 ? -3.255 -15.838 -2.427 1.00 85.06 174 LEU A C 1
ATOM 1337 O O . LEU A 1 174 ? -4.325 -15.253 -2.542 1.00 85.06 174 LEU A O 1
ATOM 1341 N N . ILE A 1 175 ? -2.582 -16.308 -3.482 1.00 88.25 175 ILE A N 1
ATOM 1342 C CA . ILE A 1 175 ? -3.054 -16.159 -4.868 1.00 88.25 175 ILE A CA 1
ATOM 1343 C C . ILE A 1 175 ? -4.454 -16.767 -5.037 1.00 88.25 175 ILE A C 1
ATOM 1345 O O . ILE A 1 175 ? -5.318 -16.125 -5.623 1.00 88.25 175 ILE A O 1
ATOM 1349 N N . ALA A 1 176 ? -4.710 -17.954 -4.482 1.00 84.88 176 ALA A N 1
ATOM 1350 C CA . ALA A 1 176 ? -6.039 -18.565 -4.543 1.00 84.88 176 ALA A CA 1
ATOM 1351 C C . ALA A 1 176 ? -7.107 -17.739 -3.795 1.00 84.88 176 ALA A C 1
ATOM 1353 O O . ALA A 1 176 ? -8.222 -17.587 -4.281 1.00 84.88 176 ALA A O 1
ATOM 1354 N N . ALA A 1 177 ? -6.771 -17.185 -2.624 1.00 82.94 177 ALA A N 1
ATOM 1355 C CA . ALA A 1 177 ? -7.726 -16.464 -1.782 1.00 82.94 177 ALA A CA 1
ATOM 1356 C C . ALA A 1 177 ? -8.078 -15.062 -2.306 1.00 82.94 177 ALA A C 1
ATOM 1358 O O . ALA A 1 177 ? -9.247 -14.692 -2.300 1.00 82.94 177 ALA A O 1
ATOM 1359 N N . VAL A 1 178 ? -7.080 -14.283 -2.741 1.00 84.75 178 VAL A N 1
ATOM 1360 C CA . VAL A 1 178 ? -7.270 -12.871 -3.138 1.00 84.75 178 VAL A CA 1
ATOM 1361 C C . VAL A 1 178 ? -6.903 -12.593 -4.597 1.00 84.75 178 VAL A C 1
ATOM 1363 O O . VAL A 1 178 ? -7.385 -11.630 -5.184 1.00 84.75 178 VAL A O 1
ATOM 1366 N N . GLY A 1 179 ? -6.073 -13.435 -5.217 1.00 86.38 179 GLY A N 1
ATOM 1367 C CA . GLY A 1 179 ? -5.581 -13.223 -6.578 1.00 86.38 179 GLY A CA 1
ATOM 1368 C C . GLY A 1 179 ? -6.562 -13.647 -7.670 1.00 86.38 179 GLY A C 1
ATOM 1369 O O . GLY A 1 179 ? -6.714 -12.934 -8.657 1.00 86.38 179 GLY A O 1
ATOM 1370 N N . GLU A 1 180 ? -7.267 -14.770 -7.514 1.00 85.25 180 GLU A N 1
ATOM 1371 C CA . GLU A 1 180 ? -8.222 -15.236 -8.533 1.00 85.25 180 GLU A CA 1
ATOM 1372 C C . GLU A 1 180 ? -9.387 -14.261 -8.792 1.00 85.25 180 GLU A C 1
ATOM 1374 O O . GLU A 1 180 ? -9.676 -13.998 -9.966 1.00 85.25 180 GLU A O 1
ATOM 1379 N N . PRO A 1 181 ? -10.057 -13.684 -7.767 1.00 84.50 181 PRO A N 1
ATOM 1380 C CA . PRO A 1 181 ? -11.068 -12.650 -7.992 1.00 84.50 181 PRO A CA 1
ATOM 1381 C C . PRO A 1 181 ? -10.496 -11.441 -8.737 1.00 84.50 181 PRO A C 1
ATOM 1383 O O . PRO A 1 181 ? -11.120 -10.942 -9.677 1.00 84.50 181 PRO A O 1
ATOM 1386 N N . LEU A 1 182 ? -9.279 -11.027 -8.369 1.00 89.44 182 LEU A N 1
ATOM 1387 C CA . LEU A 1 182 ? -8.599 -9.901 -8.992 1.00 89.44 182 LEU A CA 1
ATOM 1388 C C . LEU A 1 182 ? -8.280 -10.159 -10.463 1.00 89.44 182 LEU A C 1
ATOM 1390 O O . LEU A 1 182 ? -8.546 -9.304 -11.301 1.00 89.44 182 LEU A O 1
ATOM 1394 N N . ILE A 1 183 ? -7.763 -11.346 -10.791 1.00 91.12 183 ILE A N 1
ATOM 1395 C CA . ILE A 1 183 ? -7.484 -11.754 -12.172 1.00 91.12 183 ILE A CA 1
ATOM 1396 C C . ILE A 1 183 ? -8.765 -11.716 -13.001 1.00 91.12 183 ILE A C 1
ATOM 1398 O O . ILE A 1 183 ? -8.767 -11.126 -14.079 1.00 91.12 183 ILE A O 1
ATOM 1402 N N . ARG A 1 184 ? -9.871 -12.288 -12.505 1.00 89.88 184 ARG A N 1
ATOM 1403 C CA . ARG A 1 184 ? -11.152 -12.266 -13.232 1.00 89.88 184 ARG A CA 1
ATOM 1404 C C . ARG A 1 184 ? -11.611 -10.838 -13.521 1.00 89.88 184 ARG A C 1
ATOM 1406 O O . ARG A 1 184 ? -11.993 -10.538 -14.652 1.00 89.88 184 ARG A O 1
ATOM 1413 N N . ARG A 1 185 ? -11.527 -9.947 -12.528 1.00 89.00 185 ARG A N 1
ATOM 1414 C CA . ARG A 1 185 ? -11.866 -8.527 -12.696 1.00 89.00 185 ARG A CA 1
ATOM 1415 C C . ARG A 1 185 ? -10.929 -7.838 -13.692 1.00 89.00 185 ARG A C 1
ATOM 1417 O O . ARG A 1 185 ? -11.402 -7.150 -14.595 1.00 89.00 185 ARG A O 1
ATOM 1424 N N . ALA A 1 186 ? -9.623 -8.070 -13.578 1.00 90.88 186 ALA A N 1
ATOM 1425 C CA . ALA A 1 186 ? -8.606 -7.538 -14.480 1.00 90.88 186 ALA A CA 1
ATOM 1426 C C . ALA A 1 186 ? -8.826 -7.989 -15.930 1.00 90.88 186 ALA A C 1
ATOM 1428 O O . ALA A 1 186 ? -8.704 -7.180 -16.842 1.00 90.88 186 ALA A O 1
ATOM 1429 N N . MET A 1 187 ? -9.215 -9.246 -16.156 1.00 91.00 187 MET A N 1
ATOM 1430 C CA . MET A 1 187 ? -9.562 -9.760 -17.484 1.00 91.00 187 MET A CA 1
ATOM 1431 C C . MET A 1 187 ? -10.836 -9.126 -18.047 1.00 91.00 187 MET A C 1
ATOM 1433 O O . MET A 1 187 ? -10.900 -8.835 -19.241 1.00 91.00 187 MET A O 1
ATOM 1437 N N . ALA A 1 188 ? -11.849 -8.901 -17.204 1.00 88.56 188 ALA A N 1
ATOM 1438 C CA . ALA A 1 188 ? -13.109 -8.300 -17.634 1.00 88.56 188 ALA A CA 1
ATOM 1439 C C . ALA A 1 188 ? -12.911 -6.867 -18.159 1.00 88.56 188 ALA A C 1
ATOM 1441 O O . ALA A 1 188 ? -13.517 -6.485 -19.164 1.00 88.56 188 ALA A O 1
ATOM 1442 N N . VAL A 1 189 ? -12.035 -6.091 -17.512 1.00 85.56 189 VAL A N 1
ATOM 1443 C CA . VAL A 1 189 ? -11.727 -4.713 -17.927 1.00 85.56 189 VAL A CA 1
ATOM 1444 C C . VAL A 1 189 ? -10.621 -4.639 -18.984 1.00 85.56 189 VAL A C 1
ATOM 1446 O O . VAL A 1 189 ? -10.718 -3.840 -19.920 1.00 85.56 189 VAL A O 1
ATOM 1449 N N . GLY A 1 190 ? -9.587 -5.474 -18.846 1.00 87.06 190 GLY A N 1
ATOM 1450 C CA . GLY A 1 190 ? -8.387 -5.523 -19.677 1.00 87.06 190 GLY A CA 1
ATOM 1451 C C . GLY A 1 190 ? -7.798 -4.146 -19.994 1.00 87.06 190 GLY A C 1
ATOM 1452 O O . GLY A 1 190 ? -7.845 -3.207 -19.196 1.00 87.06 190 GLY A O 1
ATOM 1453 N N . PHE A 1 191 ? -7.303 -4.021 -21.223 1.00 87.06 191 PHE A N 1
ATOM 1454 C CA . PHE A 1 191 ? -6.758 -2.788 -21.797 1.00 87.06 191 PHE A CA 1
ATOM 1455 C C . PHE A 1 191 ? -7.774 -2.058 -22.698 1.00 87.06 191 PHE A C 1
ATOM 1457 O O . PHE A 1 191 ? -7.407 -1.367 -23.646 1.00 87.06 191 PHE A O 1
ATOM 1464 N N . ARG A 1 192 ? -9.083 -2.218 -22.454 1.00 80.06 192 ARG A N 1
ATOM 1465 C CA . ARG A 1 192 ? -10.127 -1.600 -23.299 1.00 80.06 192 ARG A CA 1
ATOM 1466 C C . ARG A 1 192 ? -10.144 -0.071 -23.148 1.00 80.06 192 ARG A C 1
ATOM 1468 O O . ARG A 1 192 ? -9.583 0.481 -22.209 1.00 80.06 192 ARG A O 1
ATOM 1475 N N . LYS A 1 193 ? -10.813 0.663 -24.035 1.00 74.38 193 LYS A N 1
ATOM 1476 C CA . LYS A 1 193 ? -11.024 2.113 -23.847 1.00 74.38 193 LYS A CA 1
ATOM 1477 C C . LYS A 1 193 ? -12.069 2.364 -22.748 1.00 74.38 193 LYS A C 1
ATOM 1479 O O . LYS A 1 193 ? -13.126 1.742 -22.787 1.00 74.38 193 LYS A O 1
ATOM 1484 N N . LEU A 1 194 ? -11.782 3.249 -21.783 1.00 68.81 194 LEU A N 1
ATOM 1485 C CA . LEU A 1 194 ? -12.794 3.724 -20.820 1.00 68.81 194 LEU A CA 1
ATOM 1486 C C . LEU A 1 194 ? -13.538 4.948 -21.366 1.00 68.81 194 LEU A C 1
ATOM 1488 O O . LEU A 1 194 ? -13.006 5.644 -22.240 1.00 68.81 194 LEU A O 1
ATOM 1492 N N . PRO A 1 195 ? -14.735 5.247 -20.829 1.00 72.19 195 PRO A N 1
ATOM 1493 C CA . PRO A 1 195 ? -15.383 6.534 -21.036 1.00 72.19 195 PRO A CA 1
ATOM 1494 C C . PRO A 1 195 ? -14.449 7.706 -20.697 1.00 72.19 195 PRO A C 1
ATOM 1496 O O . PRO A 1 195 ? -13.653 7.666 -19.754 1.00 72.19 195 PRO A O 1
ATOM 1499 N N . THR A 1 196 ? -14.539 8.776 -21.483 1.00 65.81 196 THR A N 1
ATOM 1500 C CA . THR A 1 196 ? -13.787 10.015 -21.254 1.00 65.81 196 THR A CA 1
ATOM 1501 C C . THR A 1 196 ? -14.177 10.646 -19.916 1.00 65.81 196 THR A C 1
ATOM 1503 O O . THR A 1 196 ? -15.358 10.714 -19.595 1.00 65.81 196 THR A O 1
ATOM 1506 N N . GLY A 1 197 ? -13.197 11.142 -19.153 1.00 64.00 197 GLY A N 1
ATOM 1507 C CA . GLY A 1 197 ? -13.427 11.832 -17.870 1.00 64.00 197 GLY A CA 1
ATOM 1508 C C . GLY A 1 197 ? -13.146 10.999 -16.613 1.00 64.00 197 GLY A C 1
ATOM 1509 O O . GLY A 1 197 ? -12.819 11.574 -15.583 1.00 64.00 197 GLY A O 1
ATOM 1510 N N . ASP A 1 198 ? -13.119 9.667 -16.705 1.00 71.56 198 ASP A N 1
ATOM 1511 C CA . ASP A 1 198 ? -12.852 8.794 -15.548 1.00 71.56 198 ASP A CA 1
ATOM 1512 C C . ASP A 1 198 ? -11.342 8.603 -15.293 1.00 71.56 198 ASP A C 1
ATOM 1514 O O . ASP A 1 198 ? -10.746 7.583 -15.637 1.00 71.56 198 ASP A O 1
ATOM 1518 N N . TYR A 1 199 ? -10.662 9.653 -14.815 1.00 65.06 199 TYR A N 1
ATOM 1519 C CA . TYR A 1 199 ? -9.211 9.598 -14.565 1.00 65.06 199 TYR A CA 1
ATOM 1520 C C . TYR A 1 199 ? -8.854 8.605 -13.466 1.00 65.06 199 TYR A C 1
ATOM 1522 O O . TYR A 1 199 ? -7.918 7.821 -13.612 1.00 65.06 199 TYR A O 1
ATOM 1530 N N . ALA A 1 200 ? -9.616 8.652 -12.383 1.00 65.44 200 ALA A N 1
ATOM 1531 C CA . ALA A 1 200 ? -9.392 7.823 -11.227 1.00 65.44 200 ALA A CA 1
ATOM 1532 C C . ALA A 1 200 ? -9.575 6.338 -11.631 1.00 65.44 200 ALA A C 1
ATOM 1534 O O . ALA A 1 200 ? -8.635 5.550 -11.491 1.00 65.44 200 ALA A O 1
ATOM 1535 N N . GLY A 1 201 ? -10.677 5.976 -12.299 1.00 73.31 201 GLY A N 1
ATOM 1536 C CA . GLY A 1 201 ? -10.903 4.607 -12.761 1.00 73.31 201 GLY A CA 1
ATOM 1537 C C . GLY A 1 201 ? -9.861 4.123 -13.774 1.00 73.31 201 GLY A C 1
ATOM 1538 O O . GLY A 1 201 ? -9.494 2.945 -13.761 1.00 73.31 201 GLY A O 1
ATOM 1539 N N . ARG A 1 202 ? -9.284 5.016 -14.599 1.00 74.75 202 ARG A N 1
ATOM 1540 C CA . ARG A 1 202 ? -8.140 4.669 -15.467 1.00 74.75 202 ARG A CA 1
ATOM 1541 C C . ARG A 1 202 ? -6.918 4.220 -14.659 1.00 74.75 202 ARG A C 1
ATOM 1543 O O . ARG A 1 202 ? -6.331 3.200 -15.022 1.00 74.75 202 ARG A O 1
ATOM 1550 N N . THR A 1 203 ? -6.556 4.940 -13.597 1.00 76.81 203 THR A N 1
ATOM 1551 C CA . THR A 1 203 ? -5.388 4.637 -12.748 1.00 76.81 203 THR A CA 1
ATOM 1552 C C . THR A 1 203 ? -5.568 3.324 -11.990 1.00 76.81 203 THR A C 1
ATOM 1554 O O . THR A 1 203 ? -4.728 2.428 -12.106 1.00 76.81 203 THR A O 1
ATOM 1557 N N . ALA A 1 204 ? -6.690 3.161 -11.283 1.00 80.81 204 ALA A N 1
ATOM 1558 C CA . ALA A 1 204 ? -6.964 1.942 -10.524 1.00 80.81 204 ALA A CA 1
ATOM 1559 C C . ALA A 1 204 ? -7.009 0.704 -11.426 1.00 80.81 204 ALA A C 1
ATOM 1561 O O . ALA A 1 204 ? -6.468 -0.350 -11.087 1.00 80.81 204 ALA A O 1
ATOM 1562 N N . ARG A 1 205 ? -7.589 0.838 -12.623 1.00 81.88 205 ARG A N 1
ATOM 1563 C CA . ARG A 1 205 ? -7.600 -0.233 -13.617 1.00 81.88 205 ARG A CA 1
ATOM 1564 C C . ARG A 1 205 ? -6.205 -0.585 -14.117 1.00 81.88 205 ARG A C 1
ATOM 1566 O O . ARG A 1 205 ? -5.881 -1.768 -14.164 1.00 81.88 205 ARG A O 1
ATOM 1573 N N . ALA A 1 206 ? -5.415 0.408 -14.531 1.00 82.62 206 ALA A N 1
ATOM 1574 C CA . ALA A 1 206 ? -4.059 0.183 -15.029 1.00 82.62 206 ALA A CA 1
ATOM 1575 C C . ALA A 1 206 ? -3.247 -0.617 -14.008 1.00 82.62 206 ALA A C 1
ATOM 1577 O O . ALA A 1 206 ? -2.660 -1.653 -14.324 1.00 82.62 206 ALA A O 1
ATOM 1578 N N . ARG A 1 207 ? -3.343 -0.190 -12.748 1.00 85.69 207 ARG A N 1
ATOM 1579 C CA . ARG A 1 207 ? -2.721 -0.857 -11.617 1.00 85.69 207 ARG A CA 1
ATOM 1580 C C . ARG A 1 207 ? -3.241 -2.278 -11.409 1.00 85.69 207 ARG A C 1
ATOM 1582 O O . ARG A 1 207 ? -2.439 -3.194 -11.275 1.00 85.69 207 ARG A O 1
ATOM 1589 N N . MET A 1 208 ? -4.556 -2.484 -11.413 1.00 90.12 208 MET A N 1
ATOM 1590 C CA . MET A 1 208 ? -5.160 -3.811 -11.266 1.00 90.12 208 MET A CA 1
ATOM 1591 C C . MET A 1 208 ? -4.684 -4.785 -12.351 1.00 90.12 208 MET A C 1
ATOM 1593 O O . MET A 1 208 ? -4.327 -5.922 -12.045 1.00 90.12 208 MET A O 1
ATOM 1597 N N . VAL A 1 209 ? -4.663 -4.345 -13.612 1.00 90.44 209 VAL A N 1
ATOM 1598 C CA . VAL A 1 209 ? -4.198 -5.171 -14.731 1.00 90.44 209 VAL A CA 1
ATOM 1599 C C . VAL A 1 209 ? -2.717 -5.505 -14.577 1.00 90.44 209 VAL A C 1
ATOM 1601 O O . VAL A 1 209 ? -2.354 -6.671 -14.727 1.00 90.44 209 VAL A O 1
ATOM 1604 N N . ARG A 1 210 ? -1.887 -4.530 -14.188 1.00 88.94 210 ARG A N 1
ATOM 1605 C CA . ARG A 1 210 ? -0.465 -4.755 -13.904 1.00 88.94 210 ARG A CA 1
ATOM 1606 C C . ARG A 1 210 ? -0.264 -5.789 -12.799 1.00 88.94 210 ARG A C 1
ATOM 1608 O O . ARG A 1 210 ? 0.502 -6.726 -12.990 1.00 88.94 210 ARG A O 1
ATOM 1615 N N . VAL A 1 211 ? -0.974 -5.660 -11.677 1.00 90.62 211 VAL A N 1
ATOM 1616 C CA . VAL A 1 211 ? -0.884 -6.611 -10.554 1.00 90.62 211 VAL A CA 1
ATOM 1617 C C . VAL A 1 211 ? -1.310 -8.014 -10.991 1.00 90.62 211 VAL A C 1
ATOM 1619 O O . VAL A 1 211 ? -0.648 -8.998 -10.667 1.00 90.62 211 VAL A O 1
ATOM 1622 N N . ALA A 1 212 ? -2.377 -8.134 -11.784 1.00 92.69 212 ALA A N 1
ATOM 1623 C CA . ALA A 1 212 ? -2.813 -9.425 -12.308 1.00 92.69 212 ALA A CA 1
ATOM 1624 C C . ALA A 1 212 ? -1.792 -10.057 -13.272 1.00 92.69 212 ALA A C 1
ATOM 1626 O O . ALA A 1 212 ? -1.488 -11.245 -13.154 1.00 92.69 212 ALA A O 1
ATOM 1627 N N . ALA A 1 213 ? -1.244 -9.284 -14.209 1.00 92.81 213 ALA A N 1
ATOM 1628 C CA . ALA A 1 213 ? -0.249 -9.776 -15.157 1.00 92.81 213 ALA A CA 1
ATOM 1629 C C . ALA A 1 213 ? 1.087 -10.104 -14.476 1.00 92.81 213 ALA A C 1
ATOM 1631 O O . ALA A 1 213 ? 1.565 -11.230 -14.580 1.00 92.81 213 ALA A O 1
ATOM 1632 N N . VAL A 1 214 ? 1.670 -9.143 -13.761 1.00 89.44 214 VAL A N 1
ATOM 1633 C CA . VAL A 1 214 ? 3.041 -9.212 -13.239 1.00 89.44 214 VAL A CA 1
ATOM 1634 C C . VAL A 1 214 ? 3.083 -9.932 -11.896 1.00 89.44 214 VAL A C 1
ATOM 1636 O O . VAL A 1 214 ? 3.716 -10.980 -11.764 1.00 89.44 214 VAL A O 1
ATOM 1639 N N . ASP A 1 215 ? 2.388 -9.399 -10.891 1.00 87.69 215 ASP A N 1
ATOM 1640 C CA . ASP A 1 215 ? 2.509 -9.878 -9.511 1.00 87.69 215 ASP A CA 1
ATOM 1641 C C . ASP A 1 215 ? 1.816 -11.225 -9.295 1.00 87.69 215 ASP A C 1
ATOM 1643 O O . ASP A 1 215 ? 2.275 -12.033 -8.482 1.00 87.69 215 ASP A O 1
ATOM 1647 N N . LEU A 1 216 ? 0.736 -11.497 -10.031 1.00 89.88 216 LEU A N 1
ATOM 1648 C CA . LEU A 1 216 ? 0.008 -12.769 -9.999 1.00 89.88 216 LEU A CA 1
ATOM 1649 C C . LEU A 1 216 ? 0.388 -13.725 -11.144 1.00 89.88 216 LEU A C 1
ATOM 1651 O O . LEU A 1 216 ? 0.035 -14.903 -11.080 1.00 89.88 216 LEU A O 1
ATOM 1655 N N . GLY A 1 217 ? 1.151 -13.267 -12.141 1.00 89.50 217 GLY A N 1
ATOM 1656 C CA . GLY A 1 217 ? 1.673 -14.105 -13.225 1.00 89.50 217 GLY A CA 1
ATOM 1657 C C . GLY A 1 217 ? 0.632 -14.531 -14.266 1.00 89.50 217 GLY A C 1
ATOM 1658 O O . GLY A 1 217 ? 0.736 -15.626 -14.827 1.00 89.50 217 GLY A O 1
ATOM 1659 N N . HIS A 1 218 ? -0.399 -13.718 -14.514 1.00 93.44 218 HIS A N 1
ATOM 1660 C CA . HIS A 1 218 ? -1.428 -14.037 -15.503 1.00 93.44 218 HIS A CA 1
ATOM 1661 C C . HIS A 1 218 ? -0.939 -13.799 -16.944 1.00 93.44 218 HIS A C 1
ATOM 1663 O O . HIS A 1 218 ? -1.080 -12.708 -17.503 1.00 93.44 218 HIS A O 1
ATOM 1669 N N . ARG A 1 219 ? -0.410 -14.860 -17.569 1.00 93.31 219 ARG A N 1
ATOM 1670 C CA . ARG A 1 219 ? 0.218 -14.820 -18.903 1.00 93.31 219 ARG A CA 1
ATOM 1671 C C . ARG A 1 219 ? -0.614 -14.157 -20.010 1.00 93.31 219 ARG A C 1
ATOM 1673 O O . ARG A 1 219 ? -0.053 -13.296 -20.675 1.00 93.31 219 ARG A O 1
ATOM 1680 N N . PRO A 1 220 ? -1.922 -14.437 -20.189 1.00 95.06 220 PRO A N 1
ATOM 1681 C CA . PRO A 1 220 ? -2.681 -13.788 -21.262 1.00 95.06 220 PRO A CA 1
ATOM 1682 C C . PRO A 1 220 ? -2.754 -12.258 -21.141 1.00 95.06 220 PRO A C 1
ATOM 1684 O O . PRO A 1 220 ? -2.841 -11.564 -22.146 1.00 95.06 220 PRO A O 1
ATOM 1687 N N . LEU A 1 221 ? -2.710 -11.713 -19.915 1.00 94.19 221 LEU A N 1
ATOM 1688 C CA . LEU A 1 221 ? -2.664 -10.257 -19.723 1.00 94.19 221 LEU A CA 1
ATOM 1689 C C . LEU A 1 221 ? -1.268 -9.697 -20.026 1.00 94.19 221 LEU A C 1
ATOM 1691 O O . LEU A 1 221 ? -1.175 -8.576 -20.515 1.00 94.19 221 LEU A O 1
ATOM 1695 N N . MET A 1 222 ? -0.203 -10.462 -19.763 1.00 93.38 222 MET A N 1
ATOM 1696 C CA . MET A 1 222 ? 1.162 -10.081 -20.140 1.00 93.38 222 MET A CA 1
ATOM 1697 C C . MET A 1 222 ? 1.338 -10.069 -21.662 1.00 93.38 222 MET A C 1
ATOM 1699 O O . MET A 1 222 ? 1.829 -9.088 -22.201 1.00 93.38 222 MET A O 1
ATOM 1703 N N . GLU A 1 223 ? 0.874 -11.112 -22.352 1.00 93.69 223 GLU A N 1
ATOM 1704 C CA . GLU A 1 223 ? 0.955 -11.232 -23.816 1.00 93.69 223 GLU A CA 1
ATOM 1705 C C . GLU A 1 223 ? 0.168 -10.106 -24.516 1.00 93.69 223 GLU A C 1
ATOM 1707 O O . GLU A 1 223 ? 0.637 -9.506 -25.484 1.00 93.69 223 GLU A O 1
ATOM 1712 N N . GLU A 1 224 ? -1.006 -9.743 -23.989 1.00 93.81 224 GLU A N 1
ATOM 1713 C CA . GLU A 1 224 ? -1.771 -8.601 -24.501 1.00 93.81 224 GLU A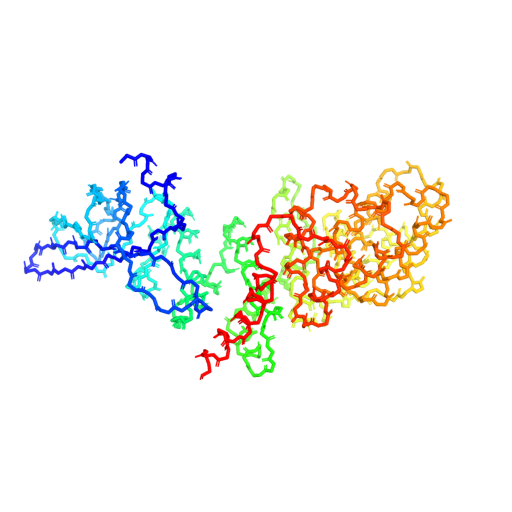 CA 1
ATOM 1714 C C . GLU A 1 224 ? -1.081 -7.256 -24.208 1.00 93.81 224 GLU A C 1
ATOM 1716 O O . GLU A 1 224 ? -1.075 -6.366 -25.064 1.00 93.81 224 GLU A O 1
ATOM 1721 N N . ALA A 1 225 ? -0.459 -7.103 -23.032 1.00 93.50 225 ALA A N 1
ATOM 1722 C CA . ALA A 1 225 ? 0.337 -5.920 -22.709 1.00 93.50 225 ALA A CA 1
ATOM 1723 C C . ALA A 1 225 ? 1.535 -5.771 -23.656 1.00 93.50 225 ALA A C 1
ATOM 1725 O O . ALA A 1 225 ? 1.765 -4.681 -24.170 1.00 93.50 225 ALA A O 1
ATOM 1726 N N . GLU A 1 226 ? 2.259 -6.861 -23.923 1.00 92.62 226 GLU A N 1
ATOM 1727 C CA . GLU A 1 226 ? 3.373 -6.923 -24.875 1.00 92.62 226 GLU A CA 1
ATOM 1728 C C . GLU A 1 226 ? 2.939 -6.486 -26.275 1.00 92.62 226 GLU A C 1
ATOM 1730 O O . GLU A 1 226 ? 3.607 -5.658 -26.899 1.00 92.62 226 GLU A O 1
ATOM 1735 N N . ARG A 1 227 ? 1.789 -6.976 -26.755 1.00 92.75 227 ARG A N 1
ATOM 1736 C CA . ARG A 1 227 ? 1.237 -6.594 -28.060 1.00 92.75 227 ARG A CA 1
ATOM 1737 C C . ARG A 1 227 ? 0.950 -5.091 -28.138 1.00 92.75 227 ARG A C 1
ATOM 1739 O O . ARG A 1 227 ? 1.431 -4.422 -29.053 1.00 92.75 227 ARG A O 1
ATOM 1746 N N . ILE A 1 228 ? 0.200 -4.550 -27.174 1.00 91.94 228 ILE A N 1
ATOM 1747 C CA . ILE A 1 228 ? -0.184 -3.126 -27.143 1.00 91.94 228 ILE A CA 1
ATOM 1748 C C . ILE A 1 228 ? 1.046 -2.230 -26.960 1.00 91.94 228 ILE A C 1
ATOM 1750 O O . ILE A 1 228 ? 1.186 -1.217 -27.649 1.00 91.94 228 ILE A O 1
ATOM 1754 N N . ALA A 1 229 ? 1.953 -2.603 -26.055 1.00 90.69 229 ALA A N 1
ATOM 1755 C CA . ALA A 1 229 ? 3.199 -1.886 -25.826 1.00 90.69 229 ALA A CA 1
ATOM 1756 C C . ALA A 1 229 ? 4.066 -1.877 -27.089 1.00 90.69 229 ALA A C 1
ATOM 1758 O O . ALA A 1 229 ? 4.548 -0.816 -27.476 1.00 90.69 229 ALA A O 1
ATOM 1759 N N . GLY A 1 230 ? 4.215 -3.015 -27.774 1.00 89.31 230 GLY A N 1
ATOM 1760 C CA . GLY A 1 230 ? 4.956 -3.120 -29.031 1.00 89.31 230 GLY A CA 1
ATOM 1761 C C . GLY A 1 230 ? 4.371 -2.251 -30.149 1.00 89.31 230 GLY A C 1
ATOM 1762 O O . GLY A 1 230 ? 5.110 -1.557 -30.850 1.00 89.31 230 GLY A O 1
ATOM 1763 N N . GLU A 1 231 ? 3.044 -2.221 -30.290 1.00 90.25 231 GLU A N 1
ATOM 1764 C CA . GLU A 1 231 ? 2.342 -1.332 -31.227 1.00 90.25 231 GLU A CA 1
ATOM 1765 C C . GLU A 1 231 ? 2.585 0.151 -30.906 1.00 90.25 231 GLU A C 1
ATOM 1767 O O . GLU A 1 231 ? 2.956 0.927 -31.793 1.00 90.25 231 GLU A O 1
ATOM 1772 N N . ALA A 1 232 ? 2.448 0.541 -29.636 1.00 88.06 232 ALA A N 1
ATOM 1773 C CA . ALA A 1 232 ? 2.693 1.907 -29.179 1.00 88.06 232 ALA A CA 1
ATOM 1774 C C . ALA A 1 232 ? 4.165 2.325 -29.345 1.00 88.06 232 ALA A C 1
ATOM 1776 O O . ALA A 1 232 ? 4.451 3.439 -29.789 1.00 88.06 232 ALA A O 1
ATOM 1777 N N . LEU A 1 233 ? 5.106 1.428 -29.035 1.00 84.19 233 LEU A N 1
ATOM 1778 C CA . LEU A 1 233 ? 6.544 1.632 -29.215 1.00 84.19 233 LEU A CA 1
ATOM 1779 C C . LEU A 1 233 ? 6.898 1.838 -30.690 1.00 84.19 233 LEU A C 1
ATOM 1781 O O . LEU A 1 233 ? 7.664 2.744 -31.000 1.00 84.19 233 LEU A O 1
ATOM 1785 N N . ALA A 1 234 ? 6.255 1.096 -31.594 1.00 86.00 234 ALA A N 1
ATOM 1786 C CA . ALA A 1 234 ? 6.391 1.244 -33.042 1.00 86.00 234 ALA A CA 1
ATOM 1787 C C . ALA A 1 234 ? 5.676 2.484 -33.626 1.00 86.00 234 ALA A C 1
ATOM 1789 O O . ALA A 1 234 ? 5.537 2.590 -34.845 1.00 86.00 234 ALA A O 1
ATOM 1790 N N . GLY A 1 235 ? 5.170 3.399 -32.790 1.00 82.94 235 GLY A N 1
ATOM 1791 C CA . GLY A 1 235 ? 4.472 4.608 -33.237 1.00 82.94 235 GLY A CA 1
ATOM 1792 C C . GLY A 1 235 ? 3.082 4.348 -33.823 1.00 82.94 235 GLY A C 1
ATOM 1793 O O . GLY A 1 235 ? 2.536 5.212 -34.507 1.00 82.94 235 GLY A O 1
ATOM 1794 N N . ARG A 1 236 ? 2.496 3.175 -33.555 1.00 85.00 236 ARG A N 1
ATOM 1795 C CA . ARG A 1 236 ? 1.154 2.770 -33.999 1.00 85.00 236 ARG A CA 1
ATOM 1796 C C . ARG A 1 236 ? 0.230 2.559 -32.793 1.00 85.00 236 ARG A C 1
ATOM 1798 O O . ARG A 1 236 ? -0.268 1.451 -32.615 1.00 85.00 236 ARG A O 1
ATOM 1805 N N . PRO A 1 237 ? 0.020 3.568 -31.926 1.00 79.12 237 PRO A N 1
ATOM 1806 C CA . PRO A 1 237 ? -0.769 3.379 -30.716 1.00 79.12 237 PRO A CA 1
ATOM 1807 C C . PRO A 1 237 ? -2.215 2.998 -31.063 1.00 79.12 237 PRO A C 1
ATOM 1809 O O . PRO A 1 237 ? -2.984 3.812 -31.574 1.00 79.12 237 PRO A O 1
ATOM 1812 N N . GLY A 1 238 ? -2.583 1.752 -30.773 1.00 73.31 238 GLY A N 1
ATOM 1813 C CA . GLY A 1 238 ? -3.962 1.291 -30.791 1.00 73.31 238 GLY A CA 1
ATOM 1814 C C . GLY A 1 238 ? -4.612 1.513 -29.427 1.00 73.31 238 GLY A C 1
ATOM 1815 O O . GLY A 1 238 ? -4.151 0.978 -28.423 1.00 73.31 238 GLY A O 1
ATOM 1816 N N . GLY A 1 239 ? -5.712 2.269 -29.381 1.00 75.44 239 GLY A N 1
ATOM 1817 C CA . GLY A 1 239 ? -6.574 2.349 -28.196 1.00 75.44 239 GLY A CA 1
ATOM 1818 C C . GLY A 1 239 ? -6.441 3.620 -27.350 1.00 75.44 239 GLY A C 1
ATOM 1819 O O . GLY A 1 239 ? -6.021 4.675 -27.815 1.00 75.44 239 GLY A O 1
ATOM 1820 N N . ASP A 1 240 ? -6.923 3.533 -26.108 1.00 79.50 240 ASP A N 1
ATOM 1821 C CA . ASP A 1 240 ? -6.941 4.644 -25.151 1.00 79.50 240 ASP A CA 1
ATOM 1822 C C . ASP A 1 240 ? -5.580 4.853 -24.489 1.00 79.50 240 ASP A C 1
ATOM 1824 O O . ASP A 1 240 ? -4.882 3.896 -24.156 1.00 79.50 240 ASP A O 1
ATOM 1828 N N . ARG A 1 241 ? -5.236 6.107 -24.193 1.00 79.12 241 ARG A N 1
ATOM 1829 C CA . ARG A 1 241 ? -3.949 6.435 -23.578 1.00 79.12 241 ARG A CA 1
ATOM 1830 C C . ARG A 1 241 ? -3.728 5.756 -22.225 1.00 79.12 241 ARG A C 1
ATOM 1832 O O . ARG A 1 241 ? -2.616 5.325 -21.941 1.00 79.12 241 ARG A O 1
ATOM 1839 N N . GLY A 1 242 ? -4.766 5.636 -21.396 1.00 77.56 242 GLY A N 1
ATOM 1840 C CA . GLY A 1 242 ? -4.648 4.943 -20.113 1.00 77.56 242 GLY A CA 1
ATOM 1841 C C . GLY A 1 242 ? -4.368 3.450 -20.285 1.00 77.56 242 GLY A C 1
ATOM 1842 O O . GLY A 1 242 ? -3.637 2.868 -19.492 1.00 77.56 242 GLY A O 1
ATOM 1843 N N . ALA A 1 243 ? -4.914 2.837 -21.338 1.00 82.62 243 ALA A N 1
ATOM 1844 C CA . ALA A 1 243 ? -4.630 1.447 -21.680 1.00 82.62 243 ALA A CA 1
ATOM 1845 C C . ALA A 1 243 ? -3.193 1.258 -22.182 1.00 82.62 243 ALA A C 1
ATOM 1847 O O . ALA A 1 243 ? -2.534 0.307 -21.776 1.00 82.62 243 ALA A O 1
ATOM 1848 N N . ILE A 1 244 ? -2.690 2.187 -23.000 1.00 86.62 244 ILE A N 1
ATOM 1849 C CA . ILE A 1 244 ? -1.303 2.164 -23.482 1.00 86.62 244 ILE A CA 1
ATOM 1850 C C . ILE A 1 244 ? -0.321 2.296 -22.316 1.00 86.62 244 ILE A C 1
ATOM 1852 O O . ILE A 1 244 ? 0.615 1.511 -22.232 1.00 86.62 244 ILE A O 1
ATOM 1856 N N . ILE A 1 245 ? -0.546 3.235 -21.390 1.00 82.81 245 ILE A N 1
ATOM 1857 C CA . ILE A 1 245 ? 0.312 3.396 -20.203 1.00 82.81 245 ILE A CA 1
ATOM 1858 C C . ILE A 1 245 ? 0.295 2.120 -19.354 1.00 82.81 245 ILE A C 1
ATOM 1860 O O . ILE A 1 245 ? 1.354 1.602 -19.018 1.00 82.81 245 ILE A O 1
ATOM 1864 N N . ALA A 1 246 ? -0.888 1.559 -19.080 1.00 85.00 246 ALA A N 1
ATOM 1865 C CA . ALA A 1 246 ? -1.004 0.303 -18.341 1.00 85.00 246 ALA A CA 1
ATOM 1866 C C . ALA A 1 246 ? -0.239 -0.847 -19.016 1.00 85.00 246 ALA A C 1
ATOM 1868 O O . ALA A 1 246 ? 0.429 -1.633 -18.342 1.00 85.00 246 ALA A O 1
ATOM 1869 N N . ALA A 1 247 ? -0.340 -0.950 -20.344 1.00 91.19 247 ALA A N 1
ATOM 1870 C CA . ALA A 1 247 ? 0.352 -1.964 -21.127 1.00 91.19 247 ALA A CA 1
ATOM 1871 C C . ALA A 1 247 ? 1.869 -1.757 -21.092 1.00 91.19 247 ALA A C 1
ATOM 1873 O O . ALA A 1 247 ? 2.596 -2.713 -20.851 1.00 91.19 247 ALA A O 1
ATOM 1874 N N . LEU A 1 248 ? 2.342 -0.518 -21.247 1.00 89.81 248 LEU A N 1
ATOM 1875 C CA . LEU A 1 248 ? 3.758 -0.164 -21.159 1.00 89.81 248 LEU A CA 1
ATOM 1876 C C . LEU A 1 248 ? 4.347 -0.479 -19.777 1.00 89.81 248 LEU A C 1
ATOM 1878 O O . LEU A 1 248 ? 5.404 -1.095 -19.706 1.00 89.81 248 LEU A O 1
ATOM 1882 N N . GLU A 1 249 ? 3.665 -0.124 -18.685 1.00 87.75 249 GLU A N 1
ATOM 1883 C CA . GLU A 1 249 ? 4.115 -0.440 -17.319 1.00 87.75 249 GLU A CA 1
ATOM 1884 C C . GLU A 1 249 ? 4.130 -1.952 -17.051 1.00 87.75 249 GLU A C 1
ATOM 1886 O O . GLU A 1 249 ? 5.050 -2.474 -16.423 1.00 87.75 249 GLU A O 1
ATOM 1891 N N . THR A 1 250 ? 3.120 -2.672 -17.545 1.00 90.50 250 THR A N 1
ATOM 1892 C CA . THR A 1 250 ? 3.038 -4.136 -17.422 1.00 90.50 250 THR A CA 1
ATOM 1893 C C . THR A 1 250 ? 4.148 -4.819 -18.220 1.00 90.50 250 THR A C 1
ATOM 1895 O O . THR A 1 250 ? 4.814 -5.718 -17.711 1.00 90.50 250 THR A O 1
ATOM 1898 N N . PHE A 1 251 ? 4.386 -4.354 -19.447 1.00 91.81 251 PHE A N 1
ATOM 1899 C CA . PHE A 1 251 ? 5.459 -4.810 -20.325 1.00 91.81 251 PHE A CA 1
ATOM 1900 C C . PHE A 1 251 ? 6.845 -4.531 -19.728 1.00 91.81 251 PHE A C 1
ATOM 1902 O O . PHE A 1 251 ? 7.718 -5.399 -19.745 1.00 91.81 251 PHE A O 1
ATOM 1909 N N . ALA A 1 252 ? 7.034 -3.349 -19.132 1.00 91.31 252 ALA A N 1
ATOM 1910 C CA . ALA A 1 252 ? 8.294 -2.925 -18.529 1.00 91.31 252 ALA A CA 1
ATOM 1911 C C . ALA A 1 252 ? 8.797 -3.878 -17.439 1.00 91.31 252 ALA A C 1
ATOM 1913 O O . ALA A 1 252 ? 10.004 -4.083 -17.301 1.00 91.31 252 ALA A O 1
ATOM 1914 N N . ALA A 1 253 ? 7.888 -4.487 -16.674 1.00 86.62 253 ALA A N 1
ATOM 1915 C CA . ALA A 1 253 ? 8.260 -5.372 -15.579 1.00 86.62 253 ALA A CA 1
ATOM 1916 C C . ALA A 1 253 ? 9.116 -6.565 -16.041 1.00 86.62 253 ALA A C 1
ATOM 1918 O O . ALA A 1 253 ? 9.981 -7.007 -15.284 1.00 86.62 253 ALA A O 1
ATOM 1919 N N . GLY A 1 254 ? 8.902 -7.049 -17.270 1.00 84.69 254 GLY A N 1
ATOM 1920 C CA . GLY A 1 254 ? 9.650 -8.140 -17.900 1.00 84.69 254 GLY A CA 1
ATOM 1921 C C . GLY A 1 254 ? 10.617 -7.695 -18.998 1.00 84.69 254 GLY A C 1
ATOM 1922 O O . GLY A 1 254 ? 11.112 -8.549 -19.726 1.00 84.69 254 GLY A O 1
ATOM 1923 N N . LEU A 1 255 ? 10.871 -6.390 -19.139 1.00 89.50 255 LEU A N 1
ATOM 1924 C CA . LEU A 1 255 ? 11.589 -5.840 -20.285 1.00 89.50 255 LEU A CA 1
ATOM 1925 C C . LEU A 1 255 ? 13.008 -6.397 -20.399 1.00 89.50 255 LEU A C 1
ATOM 1927 O O . LEU A 1 255 ? 13.776 -6.354 -19.441 1.00 89.50 255 LEU A O 1
ATOM 1931 N N . GLU A 1 256 ? 13.365 -6.868 -21.590 1.00 89.75 256 GLU A N 1
ATOM 1932 C CA . GLU A 1 256 ? 14.727 -7.309 -21.878 1.00 89.75 256 GLU A CA 1
ATOM 1933 C C . GLU A 1 256 ? 15.684 -6.107 -22.002 1.00 89.75 256 GLU A C 1
ATOM 1935 O O . GLU A 1 256 ? 15.290 -5.057 -22.533 1.00 89.75 256 GLU A O 1
ATOM 1940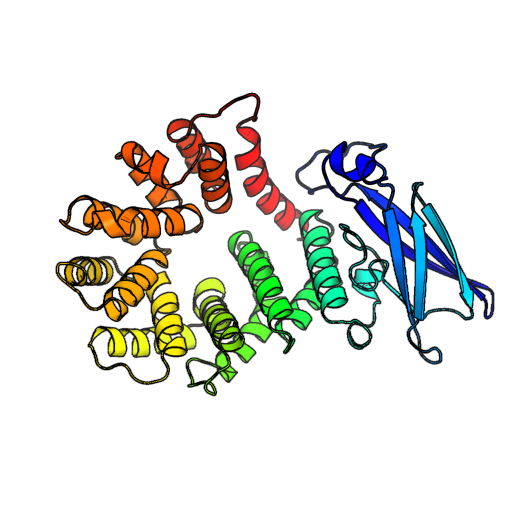 N N . PRO A 1 257 ? 16.959 -6.246 -21.577 1.00 91.31 257 PRO A N 1
ATOM 1941 C CA . PRO A 1 257 ? 17.936 -5.161 -21.595 1.00 91.31 257 PRO A CA 1
ATOM 1942 C C . PRO A 1 257 ? 18.007 -4.415 -22.924 1.00 91.31 257 PRO A C 1
ATOM 1944 O O . PRO A 1 257 ? 17.987 -3.190 -22.922 1.00 91.31 257 PRO A O 1
ATOM 1947 N N . GLN A 1 258 ? 18.015 -5.126 -24.057 1.00 90.44 258 GLN A N 1
ATOM 1948 C CA . GLN A 1 258 ? 18.192 -4.533 -25.387 1.00 90.44 258 GLN A CA 1
ATOM 1949 C C . GLN A 1 258 ? 17.045 -3.588 -25.767 1.00 90.44 258 GLN A C 1
ATOM 1951 O O . GLN A 1 258 ? 17.277 -2.561 -26.405 1.00 90.44 258 GLN A O 1
ATOM 1956 N N . VAL A 1 259 ? 15.815 -3.909 -25.355 1.00 89.50 259 VAL A N 1
ATOM 1957 C CA . VAL A 1 259 ? 14.647 -3.056 -25.609 1.00 89.50 259 VAL A CA 1
ATOM 1958 C C . VAL A 1 259 ? 14.709 -1.808 -24.731 1.00 89.50 259 VAL A C 1
ATOM 1960 O O . VAL A 1 259 ? 14.445 -0.704 -25.206 1.00 89.50 259 VAL A O 1
ATOM 1963 N N . ALA A 1 260 ? 15.130 -1.960 -23.473 1.00 92.00 260 ALA A N 1
ATOM 1964 C CA . ALA A 1 260 ? 15.348 -0.829 -22.579 1.00 92.00 260 ALA A CA 1
ATOM 1965 C C . ALA A 1 260 ? 16.451 0.109 -23.106 1.00 92.00 260 ALA A C 1
ATOM 1967 O O . ALA A 1 260 ? 16.288 1.329 -23.065 1.00 92.00 260 ALA A O 1
ATOM 1968 N N . GLU A 1 261 ? 17.540 -0.433 -23.670 1.00 92.06 261 GLU A N 1
ATOM 1969 C CA . GLU A 1 261 ? 18.587 0.391 -24.288 1.00 92.06 261 GLU A CA 1
ATOM 1970 C C . GLU A 1 261 ? 18.051 1.213 -25.460 1.00 92.06 261 GLU A C 1
ATOM 1972 O O . GLU A 1 261 ? 18.394 2.388 -25.594 1.00 92.06 261 GLU A O 1
ATOM 1977 N N . LEU A 1 262 ? 17.212 0.607 -26.307 1.00 90.31 262 LEU A N 1
ATOM 1978 C CA . LEU A 1 262 ? 16.599 1.304 -27.433 1.00 90.31 262 LEU A CA 1
ATOM 1979 C C . LEU A 1 262 ? 15.758 2.486 -26.943 1.00 90.31 262 LEU A C 1
ATOM 1981 O O . LEU A 1 262 ? 15.910 3.585 -27.466 1.00 90.31 262 LEU A O 1
ATOM 1985 N N . MET A 1 263 ? 14.948 2.297 -25.896 1.00 91.31 263 MET A N 1
ATOM 1986 C CA . MET A 1 263 ? 14.159 3.383 -25.303 1.00 91.31 263 MET A CA 1
ATOM 1987 C C . MET A 1 263 ? 15.040 4.509 -24.747 1.00 91.31 263 MET A C 1
ATOM 1989 O O . MET A 1 263 ? 14.724 5.679 -24.948 1.00 91.31 263 MET A O 1
ATOM 1993 N N . VAL A 1 264 ? 16.156 4.184 -24.080 1.00 93.31 264 VAL A N 1
ATOM 1994 C CA . VAL A 1 264 ? 17.104 5.206 -23.600 1.00 93.31 264 VAL A CA 1
ATOM 1995 C C . VAL A 1 264 ? 17.715 5.978 -24.773 1.00 93.31 264 VAL A C 1
ATOM 1997 O O . VAL A 1 264 ? 17.830 7.200 -24.706 1.00 93.31 264 VAL A O 1
ATOM 2000 N N . ARG A 1 265 ? 18.045 5.301 -25.880 1.00 90.38 265 ARG A N 1
ATOM 2001 C CA . ARG A 1 265 ? 18.541 5.964 -27.097 1.00 90.38 265 ARG A CA 1
ATOM 2002 C C . ARG A 1 265 ? 17.473 6.825 -27.770 1.00 90.38 265 ARG A C 1
ATOM 2004 O O . ARG A 1 265 ? 17.801 7.904 -28.241 1.00 90.38 265 ARG A O 1
ATOM 2011 N N . GLU A 1 266 ? 16.213 6.395 -27.795 1.00 89.25 266 GLU A N 1
ATOM 2012 C CA . GLU A 1 266 ? 15.095 7.182 -28.340 1.00 89.25 266 GLU A CA 1
ATOM 2013 C C . GLU A 1 266 ? 14.850 8.478 -27.560 1.00 89.25 266 GLU A C 1
ATOM 2015 O O . GLU A 1 266 ? 14.443 9.476 -28.148 1.00 89.25 266 GLU A O 1
ATOM 2020 N N . LEU A 1 267 ? 15.133 8.500 -26.253 1.00 91.00 267 LEU A N 1
ATOM 2021 C CA . LEU A 1 267 ? 15.053 9.728 -25.457 1.00 91.00 267 LEU A CA 1
ATOM 2022 C C . LEU A 1 267 ? 16.070 10.788 -25.905 1.00 91.00 267 LEU A C 1
ATOM 2024 O O . LEU A 1 267 ? 15.902 11.973 -25.606 1.00 91.00 267 LEU A O 1
ATOM 2028 N N . ARG A 1 268 ? 17.116 10.399 -26.643 1.00 88.50 268 ARG A N 1
ATOM 2029 C CA . ARG A 1 268 ? 18.152 11.316 -27.113 1.00 88.50 268 ARG A CA 1
ATOM 2030 C C . ARG A 1 268 ? 17.604 12.247 -28.189 1.00 88.50 268 ARG A C 1
ATOM 2032 O O . ARG A 1 268 ? 17.397 11.868 -29.336 1.00 88.50 268 ARG A O 1
ATOM 2039 N N . GLY A 1 269 ? 17.436 13.511 -27.818 1.00 85.38 269 GLY A N 1
ATOM 2040 C CA . GLY A 1 269 ? 16.965 14.550 -28.732 1.00 85.38 269 GLY A CA 1
ATOM 2041 C C . GLY A 1 269 ? 15.463 14.504 -29.019 1.00 85.38 269 GLY A C 1
ATOM 2042 O O . GLY A 1 269 ? 14.988 15.343 -29.787 1.00 85.38 269 GLY A O 1
ATOM 2043 N N . GLU A 1 270 ? 14.710 13.596 -28.389 1.00 92.06 270 GLU A N 1
ATOM 2044 C CA . GLU A 1 270 ? 13.250 13.659 -28.387 1.00 92.06 270 GLU A CA 1
ATOM 2045 C C . GLU A 1 270 ? 12.799 14.939 -27.672 1.00 92.06 270 GLU A C 1
ATOM 2047 O O . GLU A 1 270 ? 13.358 15.350 -26.655 1.00 92.06 270 GLU A O 1
ATOM 2052 N N . ARG A 1 271 ? 11.792 15.606 -28.239 1.00 92.19 271 ARG A N 1
ATOM 2053 C CA . ARG A 1 271 ? 11.252 16.879 -27.733 1.00 92.19 271 ARG A CA 1
ATOM 2054 C C . ARG A 1 271 ? 9.770 16.792 -27.411 1.00 92.19 271 ARG A C 1
ATOM 2056 O O . ARG A 1 271 ? 9.225 17.666 -26.738 1.00 92.19 271 ARG A O 1
ATOM 2063 N N . ARG A 1 272 ? 9.095 15.749 -27.891 1.00 91.12 272 ARG A N 1
ATOM 2064 C CA . ARG A 1 272 ? 7.693 15.496 -27.592 1.00 91.12 272 ARG A CA 1
ATOM 2065 C C . ARG A 1 272 ? 7.602 15.007 -26.157 1.00 91.12 272 ARG A C 1
ATOM 2067 O O . ARG A 1 272 ? 7.878 13.846 -25.865 1.00 91.12 272 ARG A O 1
ATOM 2074 N N . MET A 1 273 ? 7.154 15.895 -25.273 1.00 88.56 273 MET A N 1
ATOM 2075 C CA . MET A 1 273 ? 6.931 15.591 -23.855 1.00 88.56 273 MET A CA 1
ATOM 2076 C C . MET A 1 273 ? 6.071 14.348 -23.640 1.00 88.56 273 MET A C 1
ATOM 2078 O O . MET A 1 273 ? 6.253 13.633 -22.661 1.00 88.56 273 MET A O 1
ATOM 2082 N N . GLU A 1 274 ? 5.154 14.077 -24.567 1.00 84.12 274 GLU A N 1
ATOM 2083 C CA . GLU A 1 274 ? 4.333 12.875 -24.552 1.00 84.12 274 GLU A CA 1
ATOM 2084 C C . GLU A 1 274 ? 5.169 11.593 -24.595 1.00 84.12 274 GLU A C 1
ATOM 2086 O O . GLU A 1 274 ? 5.033 10.739 -23.723 1.00 84.12 274 GLU A O 1
ATOM 2091 N N . VAL A 1 275 ? 6.075 11.509 -25.570 1.00 86.06 275 VAL A N 1
ATOM 2092 C CA . VAL A 1 275 ? 6.949 10.354 -25.781 1.00 86.06 275 VAL A CA 1
ATOM 2093 C C . VAL A 1 275 ? 7.960 10.244 -24.653 1.00 86.06 275 VAL A C 1
ATOM 2095 O O . VAL A 1 275 ? 8.141 9.157 -24.115 1.00 86.06 275 VAL A O 1
ATOM 2098 N N . ILE A 1 276 ? 8.556 11.366 -24.237 1.00 90.44 276 ILE A N 1
ATOM 2099 C CA . ILE A 1 276 ? 9.482 11.399 -23.097 1.00 90.44 276 ILE A CA 1
ATOM 2100 C C . ILE A 1 276 ? 8.809 10.817 -21.855 1.00 90.44 276 ILE A C 1
ATOM 2102 O O . ILE A 1 276 ? 9.355 9.915 -21.226 1.00 90.44 276 ILE A O 1
ATOM 2106 N N . ARG A 1 277 ? 7.607 11.298 -21.515 1.00 87.44 277 ARG A N 1
ATOM 2107 C CA . ARG A 1 277 ? 6.874 10.841 -20.332 1.00 87.44 277 ARG A CA 1
ATOM 2108 C C . ARG A 1 277 ? 6.574 9.349 -20.399 1.00 87.44 277 ARG A C 1
ATOM 2110 O O . 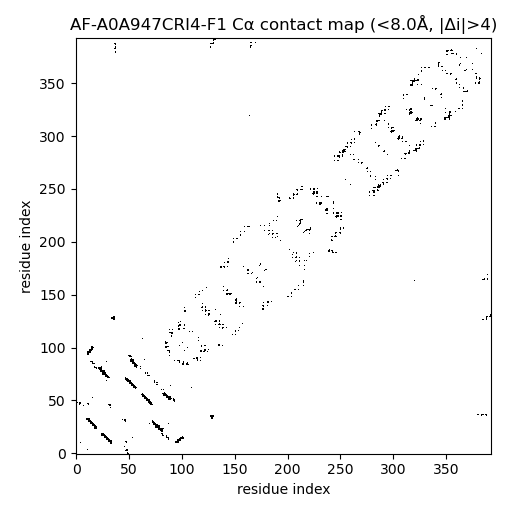ARG A 1 277 ? 6.805 8.647 -19.420 1.00 87.44 277 ARG A O 1
ATOM 2117 N N . ASP A 1 278 ? 6.080 8.874 -21.538 1.00 86.12 278 ASP A N 1
ATOM 2118 C CA . ASP A 1 278 ? 5.693 7.475 -21.696 1.00 86.12 278 ASP A CA 1
ATOM 2119 C C . ASP A 1 278 ? 6.936 6.556 -21.641 1.00 86.12 278 ASP A C 1
ATOM 2121 O O . ASP A 1 278 ? 6.914 5.527 -20.966 1.00 86.12 278 ASP A O 1
ATOM 2125 N N . ARG A 1 279 ? 8.063 6.949 -22.254 1.00 90.31 279 ARG A N 1
ATOM 2126 C CA . ARG A 1 279 ? 9.333 6.199 -22.206 1.00 90.31 279 ARG A CA 1
ATOM 2127 C C . ARG A 1 279 ? 9.969 6.200 -20.821 1.00 90.31 279 ARG A C 1
ATOM 2129 O O . ARG A 1 279 ? 10.339 5.138 -20.333 1.00 90.31 279 ARG A O 1
ATOM 2136 N N . VAL A 1 280 ? 10.058 7.355 -20.162 1.00 92.81 280 VAL A N 1
ATOM 2137 C CA . VAL A 1 280 ? 10.606 7.452 -18.800 1.00 92.81 280 VAL A CA 1
ATOM 2138 C C . VAL A 1 280 ? 9.737 6.678 -17.811 1.00 92.81 280 VAL A C 1
ATOM 2140 O O . VAL A 1 280 ? 10.281 5.951 -16.989 1.00 92.81 280 VAL A O 1
ATOM 2143 N N . GLY A 1 281 ? 8.406 6.760 -17.919 1.00 89.94 281 GLY A N 1
ATOM 2144 C CA . GLY A 1 281 ? 7.488 5.967 -17.093 1.00 89.94 281 GLY A CA 1
ATOM 2145 C C . GLY A 1 281 ? 7.649 4.458 -17.302 1.00 89.94 281 GLY A C 1
ATOM 2146 O O . GLY A 1 281 ? 7.682 3.699 -16.333 1.00 89.94 281 GLY A O 1
ATOM 2147 N N . THR A 1 282 ? 7.836 4.029 -18.556 1.00 91.12 282 THR A N 1
ATOM 2148 C CA . THR A 1 282 ? 8.137 2.628 -18.897 1.00 91.12 282 THR A CA 1
ATOM 2149 C C . THR A 1 282 ? 9.458 2.191 -18.260 1.00 91.12 282 THR A C 1
ATOM 2151 O O . THR A 1 282 ? 9.488 1.208 -17.528 1.00 91.12 282 THR A O 1
ATOM 2154 N N . LEU A 1 283 ? 10.541 2.949 -18.463 1.00 94.62 283 LEU A N 1
ATOM 2155 C CA . LEU A 1 283 ? 11.853 2.650 -17.881 1.00 94.62 283 LEU A CA 1
ATOM 2156 C C . LEU A 1 283 ? 11.798 2.608 -16.347 1.00 94.62 283 LEU A C 1
ATOM 2158 O O . LEU A 1 283 ? 12.318 1.683 -15.740 1.00 94.62 283 LEU A O 1
ATOM 2162 N N . ALA A 1 284 ? 11.101 3.551 -15.714 1.00 93.38 284 ALA A N 1
ATOM 2163 C CA . ALA A 1 284 ? 10.931 3.605 -14.263 1.00 93.38 284 ALA A CA 1
ATOM 2164 C C . ALA A 1 284 ? 10.137 2.418 -13.677 1.00 93.38 284 ALA A C 1
ATOM 2166 O O . ALA A 1 284 ? 10.151 2.224 -12.463 1.00 93.38 284 ALA A O 1
ATOM 2167 N N . SER A 1 285 ? 9.459 1.624 -14.513 1.00 91.50 285 SER A N 1
ATOM 2168 C CA . SER A 1 285 ? 8.652 0.461 -14.110 1.00 91.50 285 SER A CA 1
ATOM 2169 C C . SER A 1 285 ? 9.380 -0.882 -14.281 1.00 91.50 285 SER A C 1
ATOM 2171 O O . SER A 1 285 ? 8.794 -1.942 -14.056 1.00 91.50 285 SER A O 1
ATOM 2173 N N . ILE A 1 286 ? 10.651 -0.866 -14.693 1.00 94.19 286 ILE A N 1
ATOM 2174 C CA . ILE A 1 286 ? 11.462 -2.078 -14.843 1.00 94.19 286 ILE A CA 1
ATOM 2175 C C . ILE A 1 286 ? 11.777 -2.671 -13.470 1.00 94.19 286 ILE A C 1
ATOM 2177 O O . ILE A 1 286 ? 12.457 -2.062 -12.649 1.00 94.19 286 ILE A O 1
ATOM 2181 N N . THR A 1 287 ? 11.367 -3.922 -13.265 1.00 90.31 287 THR A N 1
ATOM 2182 C CA . THR A 1 287 ? 11.633 -4.657 -12.016 1.00 90.31 287 THR A CA 1
ATOM 2183 C C . THR A 1 287 ? 12.784 -5.654 -12.138 1.00 90.31 287 THR A C 1
ATOM 2185 O O . THR A 1 287 ? 13.277 -6.165 -11.137 1.00 90.31 287 THR A O 1
ATOM 2188 N N . ARG A 1 288 ? 13.261 -5.946 -13.351 1.00 92.12 288 ARG A N 1
ATOM 2189 C CA . ARG A 1 288 ? 14.392 -6.853 -13.561 1.00 92.12 288 ARG A CA 1
ATOM 2190 C C . ARG A 1 288 ? 15.710 -6.202 -13.152 1.00 92.12 288 ARG A C 1
ATOM 2192 O O . ARG A 1 288 ? 16.109 -5.186 -13.710 1.00 92.12 288 ARG A O 1
ATOM 2199 N N . GLN A 1 289 ? 16.424 -6.822 -12.216 1.00 92.25 289 GLN A N 1
ATOM 2200 C CA . GLN A 1 289 ? 17.639 -6.260 -11.620 1.00 92.25 289 GLN A CA 1
ATOM 2201 C C . GLN A 1 289 ? 18.772 -5.987 -12.629 1.00 92.25 289 GLN A C 1
ATOM 2203 O O . GLN A 1 289 ? 19.475 -4.985 -12.506 1.00 92.25 289 GLN A O 1
ATOM 2208 N N . ASP A 1 290 ? 18.979 -6.880 -13.595 1.00 94.69 290 ASP A N 1
ATOM 2209 C CA . ASP A 1 290 ? 20.000 -6.755 -14.646 1.00 94.69 290 ASP A CA 1
ATOM 2210 C C . ASP A 1 290 ? 19.687 -5.604 -15.614 1.00 94.69 290 ASP A C 1
ATOM 2212 O O . ASP A 1 290 ? 20.545 -4.780 -15.927 1.00 94.69 290 ASP A O 1
ATOM 2216 N N . THR A 1 291 ? 18.423 -5.515 -16.012 1.00 95.94 291 THR A N 1
ATOM 2217 C CA . THR A 1 291 ? 17.881 -4.505 -16.922 1.00 95.94 291 THR A CA 1
ATOM 2218 C C . THR A 1 291 ? 17.888 -3.135 -16.250 1.00 95.94 291 THR A C 1
ATOM 2220 O O . THR A 1 291 ? 18.381 -2.168 -16.824 1.00 95.94 291 THR A O 1
ATOM 2223 N N . ALA A 1 292 ? 17.437 -3.060 -14.995 1.00 96.38 292 ALA A N 1
ATOM 2224 C CA . ALA A 1 292 ? 17.471 -1.848 -14.187 1.00 96.38 292 ALA A CA 1
ATOM 2225 C C . ALA A 1 292 ? 18.900 -1.310 -14.033 1.00 96.38 292 ALA A C 1
ATOM 2227 O O . ALA A 1 292 ? 19.133 -0.127 -14.272 1.00 96.38 292 ALA A O 1
ATOM 2228 N N . ALA A 1 293 ? 19.870 -2.175 -13.702 1.00 96.12 293 ALA A N 1
ATOM 2229 C CA . ALA A 1 293 ? 21.275 -1.779 -13.608 1.00 96.12 293 ALA A CA 1
ATOM 2230 C C . ALA A 1 293 ? 21.777 -1.195 -14.934 1.00 96.12 293 ALA A C 1
ATOM 2232 O O . ALA A 1 293 ? 22.359 -0.115 -14.954 1.00 96.12 293 ALA A O 1
ATOM 2233 N N . ARG A 1 294 ? 21.484 -1.865 -16.054 1.00 96.12 294 ARG A N 1
ATOM 2234 C CA . ARG A 1 294 ? 21.901 -1.407 -17.380 1.00 96.12 294 ARG A CA 1
ATOM 2235 C C . ARG A 1 294 ? 21.303 -0.050 -17.760 1.00 96.12 294 ARG A C 1
ATOM 2237 O O . ARG A 1 294 ? 22.014 0.787 -18.308 1.00 96.12 294 ARG A O 1
ATOM 2244 N N . VAL A 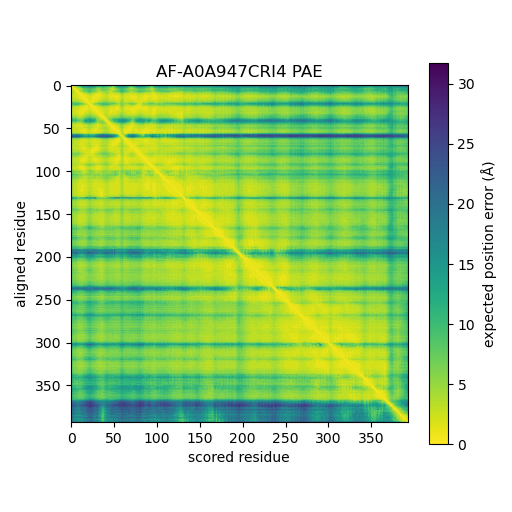1 295 ? 20.024 0.177 -17.464 1.00 96.44 295 VAL A N 1
ATOM 2245 C CA . VAL A 1 295 ? 19.345 1.454 -17.739 1.00 96.44 295 VAL A CA 1
ATOM 2246 C C . VAL A 1 295 ? 19.969 2.604 -16.951 1.00 96.44 295 VAL A C 1
ATOM 2248 O O . VAL A 1 295 ? 20.165 3.672 -17.523 1.00 96.44 295 VAL A O 1
ATOM 2251 N N . LEU A 1 296 ? 20.314 2.399 -15.674 1.00 96.75 296 LEU A N 1
ATOM 2252 C CA . LEU A 1 296 ? 20.963 3.438 -14.863 1.00 96.75 296 LEU A CA 1
ATOM 2253 C C . LEU A 1 296 ? 22.318 3.853 -15.454 1.00 96.75 296 LEU A C 1
ATOM 2255 O O . LEU A 1 296 ? 22.561 5.045 -15.627 1.00 96.75 296 LEU A O 1
ATOM 2259 N N . GLU A 1 297 ? 23.152 2.883 -15.840 1.00 96.62 297 GLU A N 1
ATOM 2260 C CA . GLU A 1 297 ? 24.452 3.144 -16.480 1.00 96.62 297 GLU A CA 1
ATOM 2261 C C . GLU A 1 297 ? 24.303 3.915 -17.800 1.00 96.62 297 GLU A C 1
ATOM 2263 O O . GLU A 1 297 ? 25.039 4.865 -18.069 1.00 96.62 297 GLU A O 1
ATOM 2268 N N . LEU A 1 298 ? 23.315 3.546 -18.625 1.00 95.06 298 LEU A N 1
ATOM 2269 C CA . LEU A 1 298 ? 23.048 4.244 -19.885 1.00 95.06 298 LEU A CA 1
ATOM 2270 C C . LEU A 1 298 ? 22.561 5.678 -19.656 1.00 95.06 298 LEU A C 1
ATOM 2272 O O . LEU A 1 298 ? 23.038 6.595 -20.318 1.00 95.06 298 LEU A O 1
ATOM 2276 N N . LEU A 1 299 ? 21.642 5.895 -18.712 1.00 94.88 299 LEU A N 1
ATOM 2277 C CA . LEU A 1 299 ? 21.148 7.236 -18.389 1.00 94.88 299 LEU A CA 1
ATOM 2278 C C . LEU A 1 299 ? 22.241 8.132 -17.791 1.00 94.88 299 LEU A C 1
ATOM 2280 O O . LEU A 1 299 ? 22.228 9.337 -18.032 1.00 94.88 299 LEU A O 1
ATOM 2284 N N . HIS A 1 300 ? 23.180 7.560 -17.036 1.00 94.62 300 HIS A N 1
ATOM 2285 C CA . HIS A 1 300 ? 24.337 8.282 -16.512 1.00 94.62 300 HIS A CA 1
ATOM 2286 C C . HIS A 1 300 ? 25.299 8.723 -17.629 1.00 94.62 300 HIS A C 1
ATOM 2288 O O . HIS A 1 300 ? 25.720 9.884 -17.650 1.00 94.62 300 HIS A O 1
ATOM 2294 N N . GLY A 1 301 ? 25.617 7.813 -18.559 1.00 90.31 301 GLY A N 1
ATOM 2295 C CA . GLY A 1 301 ? 26.597 8.038 -19.627 1.00 90.31 301 GLY A CA 1
ATOM 2296 C C . GLY A 1 301 ? 26.086 8.810 -20.853 1.00 90.31 301 GLY A C 1
ATOM 2297 O O . GLY A 1 301 ? 26.888 9.403 -21.573 1.00 90.31 301 GLY A O 1
ATOM 2298 N N . GLU A 1 302 ? 24.778 8.827 -21.117 1.00 84.19 302 GLU A N 1
ATOM 2299 C CA . GLU A 1 302 ? 24.201 9.506 -22.286 1.00 84.19 302 GLU A CA 1
ATOM 2300 C C . GLU A 1 302 ? 23.917 10.995 -22.029 1.00 84.19 302 GLU A C 1
ATOM 2302 O O . GLU A 1 302 ? 23.312 11.394 -21.029 1.00 84.19 302 GLU A O 1
ATOM 2307 N N . SER A 1 303 ? 24.274 11.847 -22.996 1.00 76.88 303 SER A N 1
ATOM 2308 C CA . SER A 1 303 ? 23.942 13.276 -22.956 1.00 76.88 303 SER A CA 1
ATOM 2309 C C . SER A 1 303 ? 22.423 13.484 -22.947 1.00 76.88 303 SER A C 1
ATOM 2311 O O . SER A 1 303 ? 21.725 13.077 -23.873 1.00 76.88 303 SER A O 1
ATOM 2313 N N . GLY A 1 304 ? 21.913 14.140 -21.901 1.00 76.56 304 GLY A N 1
ATOM 2314 C CA . GLY A 1 304 ? 20.477 14.345 -21.676 1.00 76.56 304 GLY A CA 1
ATOM 2315 C C . GLY A 1 304 ? 19.787 13.220 -20.893 1.00 76.56 304 GLY A C 1
ATOM 2316 O O . GLY A 1 304 ? 18.730 13.466 -20.318 1.00 76.56 304 GLY A O 1
ATOM 2317 N N . GLY A 1 305 ? 20.399 12.035 -20.772 1.00 80.19 305 GLY A N 1
ATOM 2318 C CA . GLY A 1 305 ? 19.889 10.939 -19.934 1.00 80.19 305 GLY A CA 1
ATOM 2319 C C . GLY A 1 305 ? 19.870 11.290 -18.443 1.00 80.19 305 GLY A C 1
ATOM 2320 O O . GLY A 1 305 ? 18.947 10.919 -17.716 1.00 80.19 305 GLY A O 1
ATOM 2321 N N . GLN A 1 306 ? 20.826 12.117 -18.012 1.00 85.50 306 GLN A N 1
ATOM 2322 C CA . GLN A 1 306 ? 20.956 12.597 -16.634 1.00 85.50 306 GLN A CA 1
ATOM 2323 C C . GLN A 1 306 ? 19.726 13.372 -16.136 1.00 85.50 306 GLN A C 1
ATOM 2325 O O . GLN A 1 306 ? 19.471 13.387 -14.936 1.00 85.50 306 GLN A O 1
ATOM 2330 N N . LEU A 1 307 ? 18.927 13.961 -17.038 1.00 87.81 307 LEU A N 1
ATOM 2331 C CA . LEU A 1 307 ? 17.670 14.631 -16.680 1.00 87.81 307 LEU A CA 1
ATOM 2332 C C . LEU A 1 307 ? 16.616 13.650 -16.150 1.00 87.81 307 LEU A C 1
ATOM 2334 O O . LEU A 1 307 ? 15.781 14.018 -15.328 1.00 87.81 307 LEU A O 1
ATOM 2338 N N . PHE A 1 308 ? 16.645 12.402 -16.620 1.00 92.19 308 PHE A N 1
ATOM 2339 C CA . PHE A 1 308 ? 15.657 11.378 -16.276 1.00 92.19 308 PHE A CA 1
ATOM 2340 C C . PHE A 1 308 ? 16.145 10.432 -15.181 1.00 92.19 308 PHE A C 1
ATOM 2342 O O . PHE A 1 308 ? 15.335 9.775 -14.525 1.00 92.19 308 PHE A O 1
ATOM 2349 N N . LEU A 1 309 ? 17.461 10.383 -14.961 1.00 92.19 309 LEU A N 1
ATOM 2350 C CA . LEU A 1 309 ? 18.090 9.507 -13.984 1.00 92.19 309 LEU A CA 1
ATOM 2351 C C . LEU A 1 309 ? 17.511 9.663 -12.562 1.00 92.19 309 LEU A C 1
ATOM 2353 O O . LEU A 1 309 ? 17.185 8.630 -11.985 1.00 92.19 309 LEU A O 1
ATOM 2357 N N . PRO A 1 310 ? 17.273 10.870 -12.002 1.00 91.94 310 PRO A N 1
ATOM 2358 C CA . PRO A 1 310 ? 16.662 11.001 -10.675 1.00 91.94 310 PRO A CA 1
ATOM 2359 C C . PRO A 1 310 ? 15.282 10.344 -10.558 1.00 91.94 310 PRO A C 1
ATOM 2361 O O . PRO A 1 310 ? 14.980 9.716 -9.544 1.00 91.94 310 PRO A O 1
ATOM 2364 N N . LEU A 1 311 ? 14.452 10.451 -11.603 1.00 91.19 311 LEU A N 1
ATOM 2365 C CA . LEU A 1 311 ? 13.110 9.863 -11.622 1.00 91.19 311 LEU A CA 1
ATOM 2366 C C . LEU A 1 311 ? 13.187 8.334 -11.644 1.00 91.19 311 LEU A C 1
ATOM 2368 O O . LEU A 1 311 ? 12.578 7.677 -10.802 1.00 91.19 311 LEU A O 1
ATOM 2372 N N . VAL A 1 312 ? 13.983 7.775 -12.559 1.00 93.94 312 VAL A N 1
ATOM 2373 C CA . VAL A 1 312 ? 14.164 6.320 -12.688 1.00 93.94 312 VAL A CA 1
ATOM 2374 C C . VAL A 1 312 ? 14.817 5.736 -11.433 1.00 93.94 312 VAL A C 1
ATOM 2376 O O . VAL A 1 312 ? 14.357 4.724 -10.910 1.00 93.94 312 VAL A O 1
ATOM 2379 N N . LEU A 1 313 ? 15.843 6.400 -10.896 1.00 93.25 313 LEU A N 1
ATOM 2380 C CA . LEU A 1 313 ? 16.533 5.979 -9.680 1.00 93.25 313 LEU A CA 1
ATOM 2381 C C . LEU A 1 313 ? 15.604 5.996 -8.459 1.00 93.25 313 LEU A C 1
ATOM 2383 O O . LEU A 1 313 ? 15.617 5.051 -7.668 1.00 93.25 313 LEU A O 1
ATOM 2387 N N . SER A 1 314 ? 14.770 7.033 -8.327 1.00 90.31 314 SER A N 1
ATOM 2388 C CA . SER A 1 314 ? 13.764 7.124 -7.266 1.00 90.31 314 SER A CA 1
ATOM 2389 C C . SER A 1 314 ? 12.785 5.953 -7.334 1.00 90.31 314 SER A C 1
ATOM 2391 O O . SER A 1 314 ? 12.615 5.242 -6.341 1.00 90.31 314 SER A O 1
ATOM 2393 N N . SER A 1 315 ? 12.229 5.669 -8.515 1.00 91.19 315 SER A N 1
ATOM 2394 C CA . SER A 1 315 ? 11.333 4.528 -8.722 1.00 91.19 315 SER A CA 1
ATOM 2395 C C . SER A 1 315 ? 12.009 3.186 -8.449 1.00 91.19 315 SER A C 1
ATOM 2397 O O . SER A 1 315 ? 11.428 2.334 -7.781 1.00 91.19 315 SER A O 1
ATOM 2399 N N . TYR A 1 316 ? 13.250 2.989 -8.899 1.00 94.31 316 TYR A N 1
ATOM 2400 C CA . TYR A 1 316 ? 13.953 1.734 -8.654 1.00 94.31 316 TYR A CA 1
ATOM 2401 C C . TYR A 1 316 ? 14.289 1.513 -7.184 1.00 94.31 316 TYR A C 1
ATOM 2403 O O . TYR A 1 316 ? 14.290 0.364 -6.749 1.00 94.31 316 TYR A O 1
ATOM 2411 N N . SER A 1 317 ? 14.563 2.579 -6.425 1.00 89.50 317 SER A N 1
ATOM 2412 C CA . SER A 1 317 ? 14.921 2.490 -5.005 1.00 89.50 317 SER A CA 1
ATOM 2413 C C . SER A 1 317 ? 13.797 1.941 -4.122 1.00 89.50 317 SER A C 1
ATOM 2415 O O . SER A 1 317 ? 14.084 1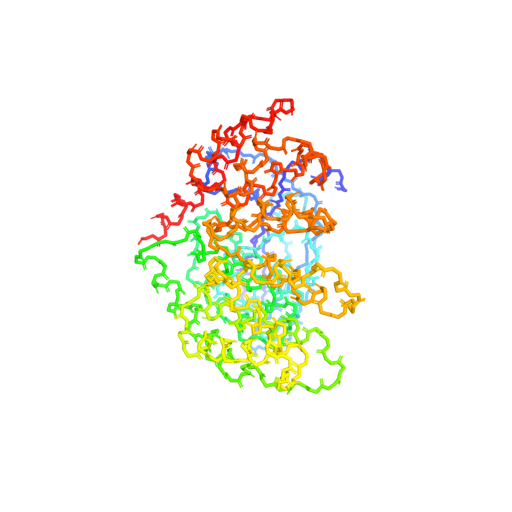.312 -3.107 1.00 89.50 317 SER A O 1
ATOM 2417 N N . SER A 1 318 ? 12.534 2.131 -4.517 1.00 85.38 318 SER A N 1
ATOM 2418 C CA . SER A 1 318 ? 11.356 1.647 -3.785 1.00 85.38 318 SER A CA 1
ATOM 2419 C C . SER A 1 318 ? 10.830 0.299 -4.284 1.00 85.38 318 SER A C 1
ATOM 2421 O O . SER A 1 318 ? 10.042 -0.343 -3.594 1.00 85.38 318 SER A O 1
ATOM 2423 N N . GLN A 1 319 ? 11.264 -0.155 -5.461 1.00 86.62 319 GLN A N 1
ATOM 2424 C CA . GLN A 1 319 ? 10.807 -1.402 -6.072 1.00 86.62 319 GLN A CA 1
ATOM 2425 C C . GLN A 1 319 ? 11.710 -2.575 -5.698 1.00 86.62 319 GLN A C 1
ATOM 2427 O O . GLN A 1 319 ? 12.916 -2.566 -5.946 1.00 86.62 319 GLN A O 1
ATOM 2432 N N . ARG A 1 320 ? 11.122 -3.654 -5.179 1.00 82.94 320 ARG A N 1
ATOM 2433 C CA . ARG A 1 320 ? 11.864 -4.834 -4.713 1.00 82.94 320 ARG A CA 1
ATOM 2434 C C . ARG A 1 320 ? 12.772 -5.470 -5.769 1.00 82.94 320 ARG A C 1
ATOM 2436 O O . ARG A 1 320 ? 13.858 -5.942 -5.441 1.00 82.94 320 ARG A O 1
ATOM 2443 N N . GLY A 1 321 ? 12.330 -5.505 -7.024 1.00 86.44 321 GLY A N 1
ATOM 2444 C CA . GLY A 1 321 ? 13.086 -6.130 -8.112 1.00 86.44 321 GLY A CA 1
ATOM 2445 C C . GLY A 1 321 ? 14.329 -5.339 -8.552 1.00 86.44 321 GLY A C 1
ATOM 2446 O O . GLY A 1 321 ? 15.331 -5.925 -8.962 1.00 86.44 321 GLY A O 1
ATOM 2447 N N . SER A 1 322 ? 14.303 -4.014 -8.406 1.00 92.56 322 SER A N 1
ATOM 2448 C CA . SER A 1 322 ? 15.334 -3.097 -8.914 1.00 92.56 322 SER A CA 1
ATOM 2449 C C . SER A 1 322 ? 16.115 -2.362 -7.818 1.00 92.56 322 SER A C 1
ATOM 2451 O O . SER A 1 322 ? 17.169 -1.796 -8.108 1.00 92.56 322 SER A O 1
ATOM 2453 N N . ALA A 1 323 ? 15.671 -2.394 -6.557 1.00 92.00 323 ALA A N 1
ATOM 2454 C CA . ALA A 1 323 ? 16.303 -1.664 -5.454 1.00 92.00 323 ALA A CA 1
ATOM 2455 C C . ALA A 1 323 ? 17.774 -2.055 -5.259 1.00 92.00 323 ALA A C 1
ATOM 2457 O O . ALA A 1 323 ? 18.629 -1.193 -5.066 1.00 92.00 323 ALA A O 1
ATOM 2458 N N . ALA A 1 324 ? 18.116 -3.338 -5.398 1.00 91.62 324 ALA A N 1
ATOM 2459 C CA . ALA A 1 324 ? 19.508 -3.780 -5.317 1.00 91.62 324 ALA A CA 1
ATOM 2460 C C . ALA A 1 324 ? 20.378 -3.218 -6.462 1.00 91.62 324 ALA A C 1
ATOM 2462 O O . ALA A 1 324 ? 21.571 -2.979 -6.271 1.00 91.62 324 ALA A O 1
ATOM 2463 N N . ALA A 1 325 ? 19.803 -3.000 -7.651 1.00 94.56 325 ALA A N 1
ATOM 2464 C CA . ALA A 1 325 ? 20.500 -2.357 -8.765 1.00 94.56 325 ALA A CA 1
ATOM 2465 C C . ALA A 1 325 ? 20.722 -0.864 -8.497 1.00 94.56 325 ALA A C 1
ATOM 2467 O O . ALA A 1 325 ? 21.858 -0.406 -8.593 1.00 94.56 325 ALA A O 1
ATOM 2468 N N . ALA A 1 326 ? 19.680 -0.146 -8.067 1.00 95.25 326 ALA A N 1
ATOM 2469 C CA . ALA A 1 326 ? 19.773 1.260 -7.672 1.00 95.25 326 ALA A CA 1
ATOM 2470 C C . ALA A 1 326 ? 20.806 1.484 -6.559 1.00 95.25 326 ALA A C 1
ATOM 2472 O O . ALA A 1 326 ? 21.606 2.414 -6.624 1.00 95.25 326 ALA A O 1
ATOM 2473 N N . LEU A 1 327 ? 20.854 0.592 -5.569 1.00 94.12 327 LEU A N 1
ATOM 2474 C CA . LEU A 1 327 ? 21.805 0.700 -4.470 1.00 94.12 327 LEU A CA 1
ATOM 2475 C C . LEU A 1 327 ? 23.258 0.477 -4.919 1.00 94.12 327 LEU A C 1
ATOM 2477 O O . LEU A 1 327 ? 24.167 1.162 -4.452 1.00 94.12 327 LEU A O 1
ATOM 2481 N N . ARG A 1 328 ? 23.498 -0.476 -5.830 1.00 95.19 328 ARG A N 1
ATOM 2482 C CA . ARG A 1 328 ? 24.834 -0.680 -6.414 1.00 95.19 328 ARG A CA 1
ATOM 2483 C C . ARG A 1 328 ? 25.262 0.499 -7.281 1.00 95.19 328 ARG A C 1
ATOM 2485 O O . ARG A 1 328 ? 26.424 0.880 -7.202 1.00 95.19 328 ARG A O 1
ATOM 2492 N N . PHE A 1 329 ? 24.336 1.078 -8.039 1.00 96.12 329 PHE A N 1
ATOM 2493 C CA . PHE A 1 329 ? 24.585 2.283 -8.824 1.00 96.12 329 PHE A CA 1
ATOM 2494 C C . PHE A 1 329 ? 24.997 3.456 -7.924 1.00 96.12 329 PHE A C 1
ATOM 2496 O O . PHE A 1 329 ? 26.060 4.026 -8.124 1.00 96.12 329 PHE A O 1
ATOM 2503 N N . LEU A 1 330 ? 24.247 3.738 -6.853 1.00 95.12 330 LEU A N 1
ATOM 2504 C CA . LEU A 1 330 ? 24.595 4.788 -5.881 1.00 95.12 330 LEU A CA 1
ATOM 2505 C C . LEU A 1 330 ? 25.950 4.574 -5.201 1.00 95.12 330 LEU A C 1
ATOM 2507 O O . LEU A 1 330 ? 26.622 5.533 -4.840 1.00 95.12 330 LEU A O 1
ATOM 2511 N N . ARG A 1 331 ? 26.373 3.319 -5.016 1.00 94.75 331 ARG A N 1
ATOM 2512 C CA . ARG A 1 331 ? 27.714 3.026 -4.498 1.00 94.75 331 ARG A CA 1
ATOM 2513 C C . ARG A 1 331 ? 28.815 3.459 -5.469 1.00 94.75 331 ARG A C 1
ATOM 2515 O O . ARG A 1 331 ? 29.880 3.863 -5.013 1.00 94.75 331 ARG A O 1
ATOM 2522 N N . ALA A 1 332 ? 28.588 3.293 -6.770 1.00 96.25 332 ALA A N 1
ATOM 2523 C CA . ALA A 1 332 ? 29.524 3.711 -7.809 1.00 96.25 332 ALA A CA 1
ATOM 2524 C C . ALA A 1 332 ? 29.438 5.222 -8.089 1.00 96.25 332 ALA A C 1
ATOM 2526 O O . ALA A 1 332 ? 30.452 5.825 -8.423 1.00 96.25 332 ALA A O 1
ATOM 2527 N N . HIS A 1 333 ? 28.256 5.811 -7.884 1.00 95.62 333 HIS A N 1
ATOM 2528 C CA . HIS A 1 333 ? 27.921 7.199 -8.203 1.00 95.62 333 HIS A CA 1
ATOM 2529 C C . HIS A 1 333 ? 27.245 7.909 -7.011 1.00 95.62 333 HIS A C 1
ATOM 2531 O O . HIS A 1 333 ? 26.035 8.181 -7.041 1.00 95.62 333 HIS A O 1
ATOM 2537 N N . PRO A 1 334 ? 27.985 8.167 -5.914 1.00 93.62 334 PRO A N 1
ATOM 2538 C CA . PRO A 1 334 ? 27.425 8.738 -4.688 1.00 93.62 334 PRO A CA 1
ATOM 2539 C C . PRO A 1 334 ? 26.861 10.154 -4.868 1.00 93.62 334 PRO A C 1
ATOM 2541 O O . PRO A 1 334 ? 26.010 10.567 -4.083 1.00 93.62 334 PRO A O 1
ATOM 2544 N N . GLU A 1 335 ? 27.262 10.882 -5.912 1.00 92.06 335 GLU A N 1
ATOM 2545 C CA . GLU A 1 335 ? 26.744 12.209 -6.254 1.00 92.06 335 GLU A CA 1
ATOM 2546 C C . GLU A 1 335 ? 25.224 12.230 -6.500 1.00 92.06 335 GLU A C 1
ATOM 2548 O O . GLU A 1 335 ? 24.588 13.270 -6.351 1.00 92.06 335 GLU A O 1
ATOM 2553 N N . TYR A 1 336 ? 24.603 11.087 -6.820 1.00 91.19 336 TYR A N 1
ATOM 2554 C CA . TYR A 1 336 ? 23.150 11.003 -7.002 1.00 91.19 336 TYR A CA 1
ATOM 2555 C C . TYR A 1 336 ? 22.365 10.791 -5.701 1.00 91.19 336 TYR A C 1
ATOM 2557 O O . TYR A 1 336 ? 21.134 10.783 -5.749 1.00 91.19 336 TYR A O 1
ATOM 2565 N N . LEU A 1 337 ? 23.026 10.639 -4.547 1.00 88.44 337 LEU A N 1
ATOM 2566 C CA . LEU A 1 337 ? 22.335 10.467 -3.264 1.00 88.44 337 LEU A CA 1
ATOM 2567 C C . LEU A 1 337 ? 21.465 11.677 -2.911 1.00 88.44 337 LEU A C 1
ATOM 2569 O O . LEU A 1 337 ? 20.323 11.499 -2.497 1.00 88.44 337 LEU A O 1
ATOM 2573 N N . GLU A 1 338 ? 21.960 12.892 -3.148 1.00 85.94 338 GLU A N 1
ATOM 2574 C CA . GLU A 1 338 ? 21.237 14.134 -2.835 1.00 85.94 338 GLU A CA 1
ATOM 2575 C C . GLU A 1 338 ? 19.938 14.272 -3.646 1.00 85.94 338 GLU A C 1
ATOM 2577 O O . GLU A 1 338 ? 18.941 14.798 -3.153 1.00 85.94 338 GLU A O 1
ATOM 2582 N N . ASN A 1 339 ? 19.899 13.705 -4.858 1.00 81.81 339 ASN A N 1
ATOM 2583 C CA . ASN A 1 339 ? 18.703 13.698 -5.706 1.00 81.81 339 ASN A CA 1
ATOM 2584 C C . ASN A 1 339 ? 17.567 12.841 -5.134 1.00 81.81 339 ASN A C 1
ATOM 2586 O O . ASN A 1 339 ? 16.412 12.983 -5.538 1.00 81.81 339 ASN A O 1
ATOM 2590 N N . LEU A 1 340 ? 17.881 11.931 -4.211 1.00 79.56 340 LEU A N 1
ATOM 2591 C CA . LEU A 1 340 ? 16.893 11.089 -3.555 1.00 79.56 340 LEU A CA 1
ATOM 2592 C C . LEU A 1 340 ? 16.345 11.722 -2.265 1.00 79.56 340 LEU A C 1
ATOM 2594 O O . LEU A 1 340 ? 15.367 11.206 -1.723 1.00 79.56 340 LEU A O 1
ATOM 2598 N N . GLY A 1 341 ? 16.869 12.866 -1.830 1.00 84.06 341 GLY A N 1
ATOM 2599 C CA . GLY A 1 341 ? 16.446 13.567 -0.619 1.00 84.06 341 GLY A CA 1
ATOM 2600 C C . GLY A 1 341 ? 17.402 13.339 0.549 1.00 84.06 341 GLY A C 1
ATOM 2601 O O . GLY A 1 341 ? 18.545 12.926 0.363 1.00 84.06 341 GLY A O 1
ATOM 2602 N N . ASP A 1 342 ? 16.941 13.629 1.766 1.00 84.50 342 ASP A N 1
ATOM 2603 C CA . ASP A 1 342 ? 17.759 13.422 2.959 1.00 84.50 342 ASP A CA 1
ATOM 2604 C C . ASP A 1 342 ? 18.027 11.930 3.235 1.00 84.50 342 ASP A C 1
ATOM 2606 O O . ASP A 1 342 ? 17.331 11.030 2.755 1.00 84.50 342 ASP A O 1
ATOM 2610 N N . VAL A 1 343 ? 19.050 11.664 4.049 1.00 79.88 343 VAL A N 1
ATOM 2611 C CA . VAL A 1 343 ? 19.498 10.309 4.402 1.00 79.88 343 VAL A CA 1
ATOM 2612 C C . VAL A 1 343 ? 18.355 9.438 4.944 1.00 79.88 343 VAL A C 1
ATOM 2614 O O . VAL A 1 343 ? 18.299 8.244 4.642 1.00 79.88 343 VAL A O 1
ATOM 2617 N N . VAL A 1 344 ? 17.421 10.014 5.706 1.00 78.50 344 VAL A N 1
ATOM 2618 C CA . VAL A 1 344 ? 16.285 9.288 6.291 1.00 78.50 344 VAL A CA 1
ATOM 2619 C C . VAL A 1 344 ? 15.315 8.858 5.191 1.00 78.50 344 VAL A C 1
ATOM 2621 O O . VAL A 1 344 ? 14.941 7.684 5.122 1.00 78.50 344 VAL A O 1
ATOM 2624 N N . ALA A 1 345 ? 14.968 9.766 4.279 1.00 80.38 345 ALA A N 1
ATOM 2625 C CA . ALA A 1 345 ? 14.116 9.487 3.129 1.00 80.38 345 ALA A CA 1
ATOM 2626 C C . ALA A 1 345 ? 14.733 8.425 2.204 1.00 80.38 345 ALA A C 1
ATOM 2628 O O . ALA A 1 345 ? 14.035 7.501 1.775 1.00 80.38 345 ALA A O 1
ATOM 2629 N N . VAL A 1 346 ? 16.044 8.501 1.942 1.00 82.19 346 VAL A N 1
ATOM 2630 C CA . VAL A 1 346 ? 16.760 7.498 1.137 1.00 82.19 346 VAL A CA 1
ATOM 2631 C C . VAL A 1 346 ? 16.692 6.123 1.801 1.00 82.19 346 VAL A C 1
ATOM 2633 O O . VAL A 1 346 ? 16.300 5.144 1.157 1.00 82.19 346 VAL A O 1
ATOM 2636 N N . ARG A 1 347 ? 17.008 6.028 3.100 1.00 81.69 347 ARG A N 1
ATOM 2637 C CA . ARG A 1 347 ? 16.940 4.754 3.836 1.00 81.69 347 ARG A CA 1
ATOM 2638 C C . ARG A 1 347 ? 15.532 4.176 3.841 1.00 81.69 347 ARG A C 1
ATOM 2640 O O . ARG A 1 347 ? 15.393 2.971 3.631 1.00 81.69 347 ARG A O 1
ATOM 2647 N N . ALA A 1 348 ? 14.504 4.997 4.047 1.00 79.00 348 ALA A N 1
ATOM 2648 C CA . ALA A 1 348 ? 13.114 4.551 4.052 1.00 79.00 348 ALA A CA 1
ATOM 2649 C C . ALA A 1 348 ? 12.708 3.918 2.710 1.00 79.00 348 ALA A C 1
ATOM 2651 O O . ALA A 1 348 ? 12.127 2.833 2.701 1.00 79.00 348 ALA A O 1
ATOM 2652 N N . ARG A 1 349 ? 13.087 4.534 1.579 1.00 82.56 349 ARG A N 1
ATOM 2653 C CA . ARG A 1 349 ? 12.792 4.001 0.236 1.00 82.56 349 ARG A CA 1
ATOM 2654 C C . ARG A 1 349 ? 13.437 2.640 0.001 1.00 82.56 349 ARG A C 1
ATOM 2656 O O . ARG A 1 349 ? 12.738 1.682 -0.317 1.00 82.56 349 ARG A O 1
ATOM 2663 N N . PHE A 1 350 ? 14.744 2.530 0.237 1.00 84.06 350 PHE A N 1
ATOM 2664 C CA . PHE A 1 350 ? 15.460 1.266 0.045 1.00 84.06 350 PHE A CA 1
ATOM 2665 C C . PHE A 1 350 ? 15.011 0.177 1.022 1.00 84.06 350 PHE A C 1
ATOM 2667 O O . PHE A 1 350 ? 14.960 -0.995 0.656 1.00 84.06 350 PHE A O 1
ATOM 2674 N N . SER A 1 351 ? 14.642 0.542 2.251 1.00 75.88 351 SER A N 1
ATOM 2675 C CA . SER A 1 351 ? 14.164 -0.423 3.248 1.00 75.88 351 SER A CA 1
ATOM 2676 C C . SER A 1 351 ? 12.882 -1.141 2.813 1.00 75.88 351 SER A C 1
ATOM 2678 O O . SER A 1 351 ? 12.662 -2.272 3.241 1.00 75.88 351 SER A O 1
ATOM 2680 N N . ALA A 1 352 ? 12.066 -0.526 1.950 1.00 70.69 352 ALA A N 1
ATOM 2681 C CA . ALA A 1 352 ? 10.879 -1.163 1.384 1.00 70.69 352 ALA A CA 1
ATOM 2682 C C . ALA A 1 352 ? 11.230 -2.240 0.337 1.00 70.69 352 ALA A C 1
ATOM 2684 O O . ALA A 1 352 ? 10.600 -3.295 0.301 1.00 70.69 352 ALA A O 1
ATOM 2685 N N . GLY A 1 353 ? 12.261 -2.006 -0.485 1.00 72.88 353 GLY A N 1
ATOM 2686 C CA . GLY A 1 353 ? 12.649 -2.907 -1.576 1.00 72.88 353 GLY A CA 1
ATOM 2687 C C . GLY A 1 353 ? 13.691 -3.975 -1.210 1.00 72.88 353 GLY A C 1
ATOM 2688 O O . GLY A 1 353 ? 13.787 -5.001 -1.884 1.00 72.88 353 GLY A O 1
ATOM 2689 N N . LEU A 1 354 ? 14.489 -3.779 -0.156 1.00 81.56 354 LEU A N 1
ATOM 2690 C CA . LEU A 1 354 ? 15.620 -4.654 0.175 1.00 81.56 354 LEU A CA 1
ATOM 2691 C C . LEU A 1 354 ? 15.268 -5.669 1.265 1.00 81.56 354 LEU A C 1
ATOM 2693 O O . LEU A 1 354 ? 15.120 -5.338 2.437 1.00 81.56 354 LEU A O 1
ATOM 2697 N N . CYS A 1 355 ? 15.195 -6.944 0.884 1.00 72.19 355 CYS A N 1
ATOM 2698 C CA . CYS A 1 355 ? 14.783 -8.027 1.785 1.00 72.19 355 CYS A CA 1
ATOM 2699 C C . CYS A 1 355 ? 15.900 -9.018 2.150 1.00 72.19 355 CYS A C 1
ATOM 2701 O O . CYS A 1 355 ? 15.626 -10.011 2.827 1.00 72.19 355 CYS A O 1
ATOM 2703 N N . SER A 1 356 ? 17.137 -8.803 1.690 1.00 76.75 356 SER A N 1
ATOM 2704 C CA . SER A 1 356 ? 18.269 -9.684 1.995 1.00 76.75 356 SER A CA 1
ATOM 2705 C C . SER A 1 356 ? 19.229 -9.048 3.004 1.00 76.75 356 SER A C 1
ATOM 2707 O O . SER A 1 356 ? 19.422 -7.833 3.039 1.00 76.75 356 SER A O 1
ATOM 2709 N N . GLN A 1 357 ? 19.880 -9.882 3.821 1.00 75.94 357 GLN A N 1
ATOM 2710 C CA . GLN A 1 357 ? 20.906 -9.411 4.757 1.00 75.94 357 GLN A CA 1
ATOM 2711 C C . GLN A 1 357 ? 22.103 -8.780 4.023 1.00 75.94 357 GLN A C 1
ATOM 2713 O O . GLN A 1 357 ? 22.738 -7.866 4.544 1.00 75.94 357 GLN A O 1
ATOM 2718 N N . ALA A 1 358 ? 22.417 -9.265 2.817 1.00 82.88 358 ALA A N 1
ATOM 2719 C CA . ALA A 1 358 ? 23.490 -8.721 1.995 1.00 82.88 358 ALA A CA 1
ATOM 2720 C C . ALA A 1 358 ? 23.171 -7.294 1.523 1.00 82.88 358 ALA A C 1
ATOM 2722 O O . ALA A 1 358 ? 24.033 -6.420 1.612 1.00 82.88 358 ALA A O 1
ATOM 2723 N N . ASP A 1 359 ? 21.931 -7.052 1.093 1.00 82.56 359 ASP A N 1
ATOM 2724 C CA . ASP A 1 359 ? 21.485 -5.735 0.642 1.00 82.56 359 ASP A CA 1
ATOM 2725 C C . ASP A 1 359 ? 21.389 -4.737 1.794 1.00 82.56 359 ASP A C 1
ATOM 2727 O O . ASP A 1 359 ? 21.789 -3.590 1.636 1.00 82.56 359 ASP A O 1
ATOM 2731 N N . ALA A 1 360 ? 20.944 -5.167 2.977 1.00 79.56 360 ALA A N 1
ATOM 2732 C CA . ALA A 1 360 ? 20.921 -4.300 4.153 1.00 79.56 360 ALA A CA 1
ATOM 2733 C C . ALA A 1 360 ? 22.333 -3.840 4.561 1.00 79.56 360 ALA A C 1
ATOM 2735 O O . ALA A 1 360 ? 22.569 -2.648 4.744 1.00 79.56 360 ALA A O 1
ATOM 2736 N N . LYS A 1 361 ? 23.307 -4.762 4.581 1.00 83.94 361 LYS A N 1
ATOM 2737 C CA . LYS A 1 361 ? 24.726 -4.419 4.795 1.00 83.94 361 LYS A CA 1
ATOM 2738 C C . LYS A 1 361 ? 25.281 -3.514 3.694 1.00 83.94 361 LYS A C 1
ATOM 2740 O O . LYS A 1 361 ? 26.216 -2.750 3.917 1.00 83.94 361 LYS A O 1
ATOM 2745 N N . LEU A 1 362 ? 24.785 -3.643 2.463 1.00 85.62 362 LEU A N 1
ATOM 2746 C CA . LEU A 1 362 ? 25.147 -2.729 1.386 1.00 85.62 362 LEU A CA 1
ATOM 2747 C C . LEU A 1 362 ? 24.542 -1.340 1.626 1.00 85.62 362 LEU A C 1
ATOM 2749 O O . LEU A 1 362 ? 25.267 -0.363 1.477 1.00 85.62 362 LEU A O 1
ATOM 2753 N N . LEU A 1 363 ? 23.280 -1.258 2.058 1.00 87.31 363 LEU A N 1
ATOM 2754 C CA . LEU A 1 363 ? 22.586 -0.001 2.333 1.00 87.31 363 LEU A CA 1
ATOM 2755 C C . LEU A 1 363 ? 23.302 0.793 3.420 1.00 87.31 363 LEU A C 1
ATOM 2757 O O . LEU A 1 363 ? 23.546 1.975 3.234 1.00 87.31 363 LEU A O 1
ATOM 2761 N N . GLU A 1 364 ? 23.718 0.135 4.501 1.00 85.00 364 GLU A N 1
ATOM 2762 C CA . GLU A 1 364 ? 24.504 0.752 5.578 1.00 85.00 364 GLU A CA 1
ATOM 2763 C C . GLU A 1 364 ? 25.814 1.383 5.093 1.00 85.00 364 GLU A C 1
ATOM 2765 O O . GLU A 1 364 ? 26.233 2.410 5.617 1.00 85.00 364 GLU A O 1
ATOM 2770 N N . ARG A 1 365 ? 26.460 0.783 4.087 1.00 88.25 365 ARG A N 1
ATOM 2771 C CA . ARG A 1 365 ? 27.720 1.297 3.532 1.00 88.25 365 ARG A CA 1
ATOM 2772 C C . ARG A 1 365 ? 27.525 2.466 2.576 1.00 88.25 365 ARG A C 1
ATOM 2774 O O . ARG A 1 365 ? 28.423 3.288 2.461 1.00 88.25 365 ARG A O 1
ATOM 2781 N N . VAL A 1 366 ? 26.408 2.493 1.852 1.00 87.19 366 VAL A N 1
ATOM 2782 C CA . VAL A 1 366 ? 26.114 3.539 0.858 1.00 87.19 366 VAL A CA 1
ATOM 2783 C C . VAL A 1 366 ? 25.428 4.736 1.511 1.00 87.19 366 VAL A C 1
ATOM 2785 O O . VAL A 1 366 ? 25.688 5.873 1.141 1.00 87.19 366 VAL A O 1
ATOM 2788 N N . VAL A 1 367 ? 24.563 4.478 2.490 1.00 86.12 367 VAL A N 1
ATOM 2789 C CA . VAL A 1 367 ? 23.722 5.473 3.150 1.00 86.12 367 VAL A CA 1
ATOM 2790 C C . VAL A 1 367 ? 23.975 5.376 4.659 1.00 86.12 367 VAL A C 1
ATOM 2792 O O . VAL A 1 367 ? 23.287 4.605 5.348 1.00 86.12 367 VAL A O 1
ATOM 2795 N N . PRO A 1 368 ? 24.997 6.089 5.176 1.00 76.56 368 PRO A N 1
ATOM 2796 C CA . PRO A 1 368 ? 25.405 5.979 6.570 1.00 76.56 368 PRO A CA 1
ATOM 2797 C C . PRO A 1 368 ? 24.250 6.335 7.511 1.00 76.56 368 PRO A C 1
ATOM 2799 O O . PRO A 1 368 ? 23.390 7.155 7.197 1.00 76.56 368 PRO A O 1
ATOM 2802 N N . VAL A 1 369 ? 24.211 5.676 8.666 1.00 72.19 369 VAL A N 1
ATOM 2803 C CA . VAL A 1 369 ? 23.219 5.944 9.713 1.00 72.19 369 VAL A CA 1
ATOM 2804 C C . VAL A 1 369 ? 23.493 7.320 10.322 1.00 72.19 369 VAL A C 1
ATOM 2806 O O . VAL A 1 369 ? 24.641 7.643 10.623 1.00 72.19 369 VAL A O 1
ATOM 2809 N N . VAL A 1 370 ? 22.443 8.115 10.529 1.00 66.00 370 VAL A N 1
ATOM 2810 C CA . VAL A 1 370 ? 22.513 9.375 11.278 1.00 66.00 370 VAL A CA 1
ATOM 2811 C C . VAL A 1 370 ? 21.788 9.168 12.610 1.00 66.00 370 VAL A C 1
ATOM 2813 O O . VAL A 1 370 ? 20.587 8.921 12.615 1.00 66.00 370 VAL A O 1
ATOM 2816 N N . GLY A 1 371 ? 22.510 9.268 13.731 1.00 66.44 371 GLY A N 1
ATOM 2817 C CA . GLY A 1 371 ? 21.958 9.142 15.092 1.00 66.44 371 GLY A CA 1
ATOM 2818 C C . GLY A 1 371 ? 21.882 7.709 15.645 1.00 66.44 371 GLY A C 1
ATOM 2819 O O . GLY A 1 371 ? 22.482 6.790 15.093 1.00 66.44 371 GLY A O 1
ATOM 2820 N N . ASP A 1 372 ? 21.129 7.530 16.738 1.00 54.84 372 ASP A N 1
ATOM 2821 C CA . ASP A 1 372 ? 20.901 6.245 17.439 1.00 54.84 372 ASP A CA 1
ATOM 2822 C C . ASP A 1 372 ? 19.937 5.291 16.697 1.00 54.84 372 ASP A C 1
ATOM 2824 O O . ASP A 1 372 ? 19.414 4.333 17.275 1.00 54.84 372 ASP A O 1
ATOM 2828 N N . ASP A 1 373 ? 19.679 5.539 15.410 1.00 53.72 373 ASP A N 1
ATOM 2829 C CA . ASP A 1 373 ? 18.825 4.694 14.581 1.00 53.72 373 ASP A CA 1
ATOM 2830 C C . ASP A 1 373 ? 19.520 3.354 14.310 1.00 53.72 373 ASP A C 1
ATOM 2832 O O . ASP A 1 373 ? 20.278 3.169 13.358 1.00 53.72 373 ASP A O 1
ATOM 2836 N N . ASP A 1 374 ? 19.264 2.397 15.200 1.00 53.31 374 ASP A N 1
ATOM 2837 C CA . ASP A 1 374 ? 19.844 1.063 15.168 1.00 53.31 374 ASP A CA 1
ATOM 2838 C C . ASP A 1 374 ? 19.596 0.409 13.799 1.00 53.31 374 ASP A C 1
ATOM 2840 O O . ASP A 1 374 ? 18.454 0.124 13.419 1.00 53.31 374 ASP A O 1
ATOM 2844 N N . ALA A 1 375 ? 20.685 0.142 13.071 1.00 45.34 375 ALA A N 1
ATOM 2845 C CA . ALA A 1 375 ? 20.720 -0.471 11.743 1.00 45.34 375 ALA A CA 1
ATOM 2846 C C . ALA A 1 375 ? 19.908 -1.783 11.655 1.00 45.34 375 ALA A C 1
ATOM 2848 O O . ALA A 1 375 ? 19.434 -2.183 10.587 1.00 45.34 375 ALA A O 1
ATOM 2849 N N . GLY A 1 376 ? 19.642 -2.414 12.803 1.00 48.81 376 GLY A N 1
ATOM 2850 C CA . GLY A 1 376 ? 18.702 -3.517 12.926 1.00 48.81 376 GLY A CA 1
ATOM 2851 C C . GLY A 1 376 ? 17.257 -3.203 12.505 1.00 48.81 376 GLY A C 1
ATOM 2852 O O . GLY A 1 376 ? 16.521 -4.145 12.229 1.00 48.81 376 GLY A O 1
ATOM 2853 N N . SER A 1 377 ? 16.800 -1.946 12.438 1.00 55.94 377 SER A N 1
ATOM 2854 C CA . SER A 1 377 ? 15.402 -1.596 12.115 1.00 55.94 377 SER A CA 1
ATOM 2855 C C . SER A 1 377 ? 14.994 -2.006 10.690 1.00 55.94 377 SER A C 1
ATOM 2857 O O . SER A 1 377 ? 13.974 -2.680 10.524 1.00 55.94 377 SER A O 1
ATOM 2859 N N . THR A 1 378 ? 15.831 -1.727 9.685 1.00 52.22 378 THR A N 1
ATOM 2860 C CA . THR A 1 378 ? 15.605 -2.109 8.277 1.00 52.22 378 THR A CA 1
ATOM 2861 C C . THR A 1 378 ? 15.587 -3.632 8.086 1.00 52.22 378 THR A C 1
ATOM 2863 O O . THR A 1 378 ? 14.694 -4.174 7.433 1.00 52.22 378 THR A O 1
ATOM 2866 N N . ILE A 1 379 ? 16.524 -4.358 8.710 1.00 51.69 379 ILE A N 1
ATOM 2867 C CA . ILE A 1 379 ? 16.578 -5.831 8.640 1.00 51.69 379 ILE A CA 1
ATOM 2868 C C . ILE A 1 379 ? 15.391 -6.453 9.389 1.00 51.69 379 ILE A C 1
ATOM 2870 O O . ILE A 1 379 ? 14.795 -7.414 8.899 1.00 51.69 379 ILE A O 1
ATOM 2874 N N . ARG A 1 380 ? 15.011 -5.902 10.552 1.00 56.59 380 ARG A N 1
ATOM 2875 C CA . ARG A 1 380 ? 13.867 -6.371 11.352 1.00 56.59 380 ARG A CA 1
ATOM 2876 C C . ARG A 1 380 ? 12.542 -6.206 10.606 1.00 56.59 380 ARG A C 1
ATOM 2878 O O . ARG A 1 380 ? 11.704 -7.096 10.725 1.00 56.59 380 ARG A O 1
ATOM 2885 N N . ALA A 1 381 ? 12.369 -5.155 9.802 1.00 58.09 381 ALA A N 1
ATOM 2886 C CA . ALA A 1 381 ? 11.158 -4.958 9.002 1.00 58.09 381 ALA A CA 1
ATOM 2887 C C . ALA A 1 381 ? 10.953 -6.093 7.978 1.00 58.09 381 ALA A C 1
ATOM 2889 O O . ALA A 1 381 ? 9.918 -6.761 7.986 1.00 58.09 381 ALA A O 1
ATOM 2890 N N . CYS A 1 382 ? 11.967 -6.403 7.165 1.00 58.84 382 CYS A N 1
ATOM 2891 C CA . CYS A 1 382 ? 11.857 -7.444 6.136 1.00 58.84 382 CYS A CA 1
ATOM 2892 C C . CYS A 1 382 ? 11.954 -8.876 6.695 1.00 58.84 382 CYS A C 1
ATOM 2894 O O . CYS A 1 382 ? 11.127 -9.735 6.371 1.00 58.84 382 CYS A O 1
ATOM 2896 N N . ALA A 1 383 ? 12.929 -9.154 7.570 1.00 53.38 383 ALA A N 1
ATOM 2897 C CA . ALA A 1 383 ? 13.085 -10.476 8.186 1.00 53.38 383 ALA A CA 1
ATOM 2898 C C . ALA A 1 383 ? 11.902 -10.811 9.102 1.00 53.38 383 ALA A C 1
ATOM 2900 O O . ALA A 1 383 ? 11.439 -11.954 9.147 1.00 53.38 383 ALA A O 1
ATOM 2901 N N . GLY A 1 384 ? 11.382 -9.799 9.789 1.00 56.34 384 GLY A N 1
ATOM 2902 C CA . GLY A 1 384 ? 10.219 -9.913 10.638 1.00 56.34 384 GLY A CA 1
ATOM 2903 C C . GLY A 1 384 ? 8.929 -10.165 9.854 1.00 56.34 384 GLY A C 1
ATOM 2904 O O . GLY A 1 384 ? 8.181 -11.059 10.237 1.00 56.34 384 GLY A O 1
ATOM 2905 N N . ARG A 1 385 ? 8.702 -9.506 8.708 1.00 61.19 385 ARG A N 1
ATOM 2906 C CA . ARG A 1 385 ? 7.558 -9.797 7.815 1.00 61.19 385 ARG A CA 1
ATOM 2907 C C . ARG A 1 385 ? 7.613 -11.205 7.211 1.00 61.19 385 ARG A C 1
ATOM 2909 O O . ARG A 1 385 ? 6.605 -11.906 7.162 1.00 61.19 385 ARG A O 1
ATOM 2916 N N . ALA A 1 386 ? 8.794 -11.692 6.834 1.00 55.38 386 ALA A N 1
ATOM 2917 C CA . ALA A 1 386 ? 8.953 -13.072 6.364 1.00 55.38 386 ALA A CA 1
ATOM 2918 C C . ALA A 1 386 ? 8.805 -14.122 7.490 1.00 55.38 386 ALA A C 1
ATOM 2920 O O . ALA A 1 386 ? 8.428 -15.270 7.234 1.00 55.38 386 ALA A O 1
ATOM 2921 N N . ALA A 1 387 ? 9.136 -13.774 8.738 1.00 55.47 387 ALA A N 1
ATOM 2922 C CA . ALA A 1 387 ? 8.931 -14.628 9.912 1.00 55.47 387 ALA A CA 1
ATOM 2923 C C . ALA A 1 387 ? 7.461 -14.639 10.369 1.00 55.47 387 ALA A C 1
ATOM 2925 O O . ALA A 1 387 ? 6.925 -15.700 10.684 1.00 55.47 387 ALA A O 1
ATOM 2926 N N . LEU A 1 388 ? 6.803 -13.482 10.320 1.00 58.44 388 LEU A N 1
ATOM 2927 C CA . LEU A 1 388 ? 5.371 -13.276 10.521 1.00 58.44 388 LEU A CA 1
ATOM 2928 C C . LEU A 1 388 ? 4.553 -14.200 9.615 1.00 58.44 388 LEU A C 1
ATOM 2930 O O . LEU A 1 388 ? 3.768 -15.012 10.090 1.00 58.44 388 LEU A O 1
ATOM 2934 N N . LEU A 1 389 ? 4.812 -14.140 8.310 1.00 57.75 389 LEU A N 1
ATOM 2935 C CA . LEU A 1 389 ? 4.102 -14.939 7.317 1.00 57.75 389 LEU A CA 1
ATOM 2936 C C . LEU A 1 389 ? 4.358 -16.448 7.490 1.00 57.75 389 LEU A C 1
ATOM 2938 O O . LEU A 1 389 ? 3.484 -17.263 7.210 1.00 57.75 389 LEU A O 1
ATOM 2942 N N . ARG A 1 390 ? 5.517 -16.851 8.029 1.00 57.62 390 ARG A N 1
ATOM 2943 C CA . ARG A 1 390 ? 5.783 -18.257 8.385 1.00 57.62 390 ARG A CA 1
ATOM 2944 C C . ARG A 1 390 ? 4.924 -18.766 9.547 1.00 57.62 390 ARG A C 1
ATOM 2946 O O . ARG A 1 390 ? 4.643 -19.960 9.558 1.00 57.62 390 ARG A O 1
ATOM 2953 N N . ARG A 1 391 ? 4.498 -17.898 10.472 1.00 57.62 391 ARG A N 1
ATOM 2954 C CA . ARG A 1 391 ? 3.587 -18.248 11.581 1.00 57.62 391 ARG A CA 1
ATOM 2955 C C . ARG A 1 391 ? 2.128 -18.411 11.143 1.00 57.62 391 ARG A C 1
ATOM 2957 O O . ARG A 1 391 ? 1.337 -18.925 11.917 1.00 57.62 391 ARG A O 1
ATOM 2964 N N . LEU A 1 392 ? 1.786 -18.002 9.918 1.00 55.78 392 LEU A N 1
ATOM 2965 C CA . LEU A 1 392 ? 0.449 -18.168 9.331 1.00 55.78 392 LEU A CA 1
ATOM 2966 C C . LEU A 1 392 ? 0.251 -19.525 8.626 1.00 55.78 392 LEU A C 1
ATOM 2968 O O . LEU A 1 392 ? -0.740 -19.715 7.918 1.00 55.78 392 LEU A O 1
ATOM 2972 N N . ARG A 1 393 ? 1.224 -20.436 8.742 1.00 50.56 393 ARG A N 1
ATOM 2973 C CA . ARG A 1 393 ? 1.107 -21.829 8.292 1.00 50.56 393 ARG A CA 1
ATOM 2974 C C . ARG A 1 393 ? 0.411 -22.660 9.348 1.00 50.56 393 ARG A C 1
ATOM 2976 O O . ARG A 1 393 ? -0.369 -23.535 8.908 1.00 50.56 393 ARG A O 1
#

Secondary structure (DSSP, 8-state):
-THHHHSSSS-EEEEEEEEEETTEEEEEEEEEE---TTSPP--------EEEEEEEEETTEEEEEEEEEE-SSEEEEEEES--SEEETTGGG-SS-EE-THHHHT--GGGS-HHHHHHHHHHHHHHHHTT---HHHHHHHHHHHT-S-HHHHHHHHHHHHHHHHH--HHHHHHHIIIIIHHHHHHHHHHTTPPPPTT-HHHHHHHHHHHHIIIIIS--HHHHHHHHHHHHHHHTT---S-HHHHHHHHHHHHTT--HHHHHHHHHHTTT---HHHHHHHHHHHHT---HHHHHHHHHHHHHSTTGGGTHHHHHHHHHH-TTTHHHHHHHHHH-GGGSGGG-SHHHHHHHHHHH--SHHHHHHHHHHS---SS--THHHHHHHHHHHHHHHTT-

Mean predicted aligned error: 6.91 Å

Sequence (393 aa):
TMSSYSNQSGFPVLRAQVRCQGNRGQITVSQRPYRWAVMPARESEQRWTLPVCVAFGGERSERRTECTWLSERTASMAVAGCPRWVFPLAGASAYAVAEGDALAAVDVAELSSREHAALVHSAWAAIEEGRAPRAAFSLLADALGSDDQHLLELTLDIVVELLENTRGQLRKRLIAAVGEPLIRRAMAVGFRKLPTGDYAGRTARARMVRVAAVDLGHRPLMEEAERIAGEALAGRPGGDRGAIIAALETFAAGLEPQVAELMVRELRGERRMEVIRDRVGTLASITRQDTAARVLELLHGESGGQLFLPLVLSSYSSQRGSAAAALRFLRAHPEYLENLGDVVAVRARFSAGLCSQADAKLLERVVPVVGDDDAGSTIRACAGRAALLRRLR

pLDDT: mean 86.1, std 10.48, range [45.34, 98.0]

Radius of gyration: 23.83 Å; Cα contacts (8 Å, |Δi|>4): 660; chains: 1; bounding box: 64×40×64 Å

Foldseek 3Di:
DCCLVVVDDAAKEKEWDWDDDPQKIKIKIFIDGQDFLLDDDDDDPRDGFFKWKKWFADDPGDIDIDIDTGPDRMDMDMDGGTTQAMARQAVPRDPYAYDDRNLPRDDPVNHDPSSLLSSLVNLLSCLRSLNNDVSSLVSLQVLCVDPPLVSVVSSLVSLLLVLVQDDDPLNVVSCVSRVVSLLVVLVVVALAADDPPPPSVLVSSLSSLLCNCQSSPPPVSLVVLCVQQVCVVVVNHDHDPSSNLSSLLSPLQVDDLVVLLVLLVVCVPDDPPVSVVSSLSSLLSHLAQVSLLSNLVSLVPDDVSVVSNLVSLLSQCQAQSHVLSSLVSCVVVVVCVVSQPDLVSSLVRNLNRDQDPVSLVSSCVSRPDDPPPPSVPSNSVNVSSSVSSVSVD